Protein AF-A0A1Q8B2G8-F1 (afdb_monomer)

pLDDT: mean 75.41, std 22.32, range [25.78, 97.88]

Mean predicted aligned error: 13.2 Å

Secondary structure (DSSP, 8-state):
----PPP----------PPPPPSSEEE-HHHHHHHHHHHHT-EE-SS-HHHHHHHHHHHHHTTPPBPPTTTTTS-HHHHHHHSSSHHHHHHHHTTSS-TTSBSSS-HHHHHHHHHHHHHHHHHHHHTTSS-EEEEEEETT-SBGGGSEEEEBTTTEEEHHHHHHHHHHHHHHHTTEEEE--S-STTPBPEEEETTSS----HHHHHHHHHHHHHHHHHHHTT--S-EEEETTEEEEEHHHHHH-TT----EEEEEEEEEHHHHHHHHHHHSSSSEEEETTEEEEPPPP----EEE-SSHHHHHHHHHHHHHHHHHHHHHHHH-HHHHHHHHHHHHHHHHHHHHHHHHHHHHHHHHTTT---GGGSTTS------

Structure (mmCIF, N/CA/C/O backbone):
data_AF-A0A1Q8B2G8-F1
#
_entry.id   AF-A0A1Q8B2G8-F1
#
loop_
_atom_site.group_PDB
_atom_site.id
_atom_site.type_symbol
_atom_site.label_atom_id
_atom_site.label_alt_id
_atom_site.label_comp_id
_atom_site.label_asym_id
_atom_site.label_entity_id
_atom_site.label_seq_id
_atom_site.pdbx_PDB_ins_code
_atom_site.Cartn_x
_atom_site.Cartn_y
_atom_site.Cartn_z
_atom_site.occupancy
_atom_site.B_iso_or_equiv
_atom_site.auth_seq_id
_atom_site.auth_comp_id
_atom_site.auth_asym_id
_atom_site.auth_atom_id
_atom_site.pdbx_PDB_model_num
ATOM 1 N N . MET A 1 1 ? 53.900 38.306 41.080 1.00 34.75 1 MET A N 1
ATOM 2 C CA . MET A 1 1 ? 53.848 38.406 39.603 1.00 34.75 1 MET A CA 1
ATOM 3 C C . MET A 1 1 ? 54.412 37.106 39.057 1.00 34.75 1 MET A C 1
ATOM 5 O O . MET A 1 1 ? 55.494 36.752 39.480 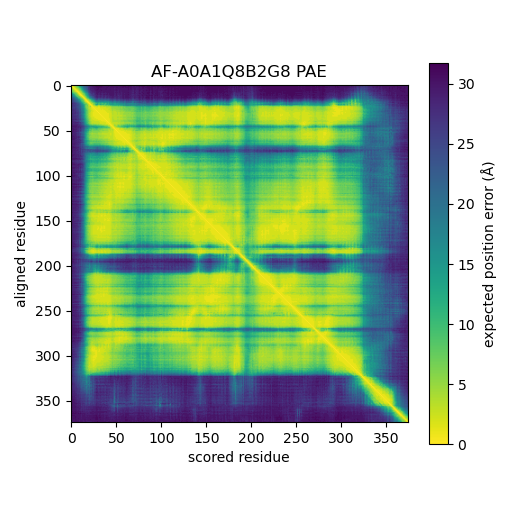1.00 34.75 1 MET A O 1
ATOM 9 N N . GLY A 1 2 ? 53.771 36.303 38.225 1.00 34.62 2 GLY A N 1
ATOM 10 C CA . GLY A 1 2 ? 52.416 36.276 37.700 1.00 34.62 2 GLY A CA 1
ATOM 11 C C . GLY A 1 2 ? 52.083 34.803 37.444 1.00 34.62 2 GLY A C 1
ATOM 12 O O . GLY A 1 2 ? 52.972 33.994 37.184 1.00 34.62 2 GLY A O 1
ATOM 13 N N . ALA A 1 3 ? 50.811 34.468 37.619 1.00 35.38 3 ALA A N 1
ATOM 14 C CA . ALA A 1 3 ? 50.263 33.140 37.426 1.00 35.38 3 ALA A CA 1
ATOM 15 C C . ALA A 1 3 ? 50.326 32.719 35.951 1.00 35.38 3 ALA A C 1
ATOM 17 O O . ALA A 1 3 ? 50.049 33.518 35.059 1.00 35.38 3 ALA A O 1
ATOM 18 N N . GLY A 1 4 ? 50.627 31.446 35.718 1.00 28.81 4 GLY A N 1
ATOM 19 C CA . GLY A 1 4 ? 50.493 30.787 34.426 1.00 28.81 4 GLY A CA 1
ATOM 20 C C . GLY A 1 4 ? 50.029 29.357 34.648 1.00 28.81 4 GLY A C 1
ATOM 21 O O . GLY A 1 4 ? 50.809 28.425 34.491 1.00 28.81 4 GLY A O 1
ATOM 22 N N . SER A 1 5 ? 48.780 29.188 35.092 1.00 32.59 5 SER A N 1
ATOM 23 C CA . SER A 1 5 ? 48.129 27.877 35.115 1.00 32.59 5 SER A CA 1
ATOM 24 C C . SER A 1 5 ? 48.131 27.300 33.697 1.00 32.59 5 SER A C 1
ATOM 26 O O . SER A 1 5 ? 47.648 27.979 32.786 1.00 32.59 5 SER A O 1
ATOM 28 N N . PRO A 1 6 ? 48.623 26.071 33.471 1.00 35.22 6 PRO A N 1
ATOM 29 C CA . PRO A 1 6 ? 48.395 25.413 32.200 1.00 35.22 6 PRO A CA 1
ATOM 30 C C . PRO A 1 6 ? 46.892 25.143 32.085 1.00 35.22 6 PRO A C 1
ATOM 32 O O . PRO A 1 6 ? 46.270 24.576 32.985 1.00 35.22 6 PRO A O 1
ATOM 35 N N . ALA A 1 7 ? 46.304 25.624 30.992 1.00 31.97 7 ALA A N 1
ATOM 36 C CA . ALA A 1 7 ? 44.914 25.375 30.648 1.00 31.97 7 ALA A CA 1
ATOM 37 C C . ALA A 1 7 ? 44.633 23.861 30.672 1.00 31.97 7 ALA A C 1
ATOM 39 O O . ALA A 1 7 ? 45.491 23.086 30.238 1.00 31.97 7 ALA A O 1
ATOM 40 N N . PRO A 1 8 ? 43.451 23.419 31.139 1.00 34.00 8 PRO A N 1
ATOM 41 C CA . PRO A 1 8 ? 43.091 22.014 31.083 1.00 34.00 8 PRO A CA 1
ATOM 42 C C . PRO A 1 8 ? 43.067 21.606 29.611 1.00 34.00 8 PRO A C 1
ATOM 44 O O . PRO A 1 8 ? 42.250 22.097 28.825 1.00 34.00 8 PRO A O 1
ATOM 47 N N . SER A 1 9 ? 43.997 20.736 29.221 1.00 29.30 9 SER A N 1
ATOM 48 C CA . SER A 1 9 ? 43.947 20.064 27.935 1.00 29.30 9 SER A CA 1
ATOM 49 C C . SER A 1 9 ? 42.624 19.312 27.892 1.00 29.30 9 SER A C 1
ATOM 51 O O . SER A 1 9 ? 42.407 18.336 28.608 1.00 29.30 9 SER A O 1
ATOM 53 N N . LYS A 1 10 ? 41.693 19.830 27.083 1.00 32.19 10 LYS A N 1
ATOM 54 C CA . LYS A 1 10 ? 40.476 19.125 26.701 1.00 32.19 10 LYS A CA 1
ATOM 55 C C . LYS A 1 10 ? 40.921 17.780 26.147 1.00 32.19 10 LYS A C 1
ATOM 57 O O . LYS A 1 10 ? 41.430 17.705 25.030 1.00 32.19 10 LYS A O 1
ATOM 62 N N . ILE A 1 11 ? 40.752 16.732 26.943 1.00 26.72 11 ILE A N 1
ATOM 63 C CA . ILE A 1 11 ? 40.702 15.373 26.435 1.00 26.72 11 ILE A CA 1
ATOM 64 C C . ILE A 1 11 ? 39.513 15.394 25.477 1.00 26.72 11 ILE A C 1
ATOM 66 O O . ILE A 1 11 ? 38.358 15.412 25.898 1.00 26.72 11 ILE A O 1
ATOM 70 N N . TYR A 1 12 ? 39.797 15.513 24.182 1.00 28.86 12 TYR A N 1
ATOM 71 C CA . TYR A 1 12 ? 38.825 15.213 23.149 1.00 28.86 12 TYR A CA 1
ATOM 72 C C . TYR A 1 12 ? 38.547 13.721 23.294 1.00 28.86 12 TYR A C 1
ATOM 74 O O . TYR A 1 12 ? 39.295 12.895 22.771 1.00 28.86 12 TYR A O 1
ATOM 82 N N . SER A 1 13 ? 37.520 13.381 24.081 1.00 33.78 13 SER A N 1
ATOM 83 C CA . SER A 1 13 ? 36.940 12.044 24.071 1.00 33.78 13 SER A CA 1
ATOM 84 C C . SER A 1 13 ? 36.731 11.672 22.616 1.00 33.78 13 SER A C 1
ATOM 86 O O . SER A 1 13 ? 36.103 12.425 21.864 1.00 33.78 13 SER A O 1
ATOM 88 N N . ALA A 1 14 ? 37.336 10.553 22.228 1.00 33.31 14 ALA A N 1
ATOM 89 C CA . ALA A 1 14 ? 37.212 9.977 20.909 1.00 33.31 14 ALA A CA 1
ATOM 90 C C . ALA A 1 14 ? 35.749 10.058 20.467 1.00 33.31 14 ALA A C 1
ATOM 92 O O . ALA A 1 14 ? 34.856 9.607 21.181 1.00 33.31 14 ALA A O 1
ATOM 93 N N . SER A 1 15 ? 35.549 10.699 19.316 1.00 40.78 15 SER A N 1
ATOM 94 C CA . SER A 1 15 ? 34.336 10.723 18.509 1.00 40.78 15 SER A CA 1
ATOM 95 C C . SER A 1 15 ? 33.590 9.389 18.612 1.00 40.78 15 SER A C 1
ATOM 97 O O . SER A 1 15 ? 33.856 8.470 17.835 1.00 40.78 15 SER A O 1
ATOM 99 N N . ALA A 1 16 ? 32.650 9.284 19.553 1.00 44.09 16 ALA A N 1
ATOM 100 C CA . ALA A 1 16 ? 31.636 8.253 19.495 1.00 44.09 16 ALA A CA 1
ATOM 101 C C . ALA A 1 16 ? 30.899 8.507 18.182 1.00 44.09 16 ALA A C 1
ATOM 103 O O . ALA A 1 16 ? 30.361 9.599 17.973 1.00 44.09 16 ALA A O 1
ATOM 104 N N . LEU A 1 17 ? 30.971 7.544 17.261 1.00 40.69 17 LEU A N 1
ATOM 105 C CA . LEU A 1 17 ? 30.103 7.539 16.092 1.00 40.69 17 LEU A CA 1
ATOM 106 C C . LEU A 1 17 ? 28.682 7.857 16.579 1.00 40.69 17 LEU A C 1
ATOM 108 O O . LEU A 1 17 ? 28.289 7.336 17.631 1.00 40.69 17 LEU A O 1
ATOM 112 N N . PRO A 1 18 ? 27.940 8.738 15.885 1.00 45.50 18 PRO A N 1
ATOM 113 C CA . PRO A 1 18 ? 26.578 9.030 16.289 1.00 45.50 18 PRO A CA 1
ATOM 114 C C . PRO A 1 18 ? 25.819 7.702 16.383 1.00 45.50 18 PRO A C 1
ATOM 116 O O . PRO A 1 18 ? 26.059 6.807 15.563 1.00 45.50 18 PRO A O 1
ATOM 119 N N . PRO A 1 19 ? 24.965 7.536 17.400 1.00 53.75 19 PRO A N 1
ATOM 120 C CA . PRO A 1 19 ? 24.266 6.283 17.593 1.00 53.75 19 PRO A CA 1
ATOM 121 C C . PRO A 1 19 ? 23.487 5.921 16.326 1.00 53.75 19 PRO A C 1
ATOM 123 O O . PRO A 1 19 ? 22.793 6.755 15.744 1.00 53.75 19 PRO A O 1
ATOM 126 N N . VAL A 1 20 ? 23.644 4.678 15.875 1.00 55.34 20 VAL A N 1
ATOM 127 C CA . VAL A 1 20 ? 22.944 4.171 14.695 1.00 55.34 20 VAL A CA 1
ATOM 128 C C . VAL A 1 20 ? 21.499 3.905 15.094 1.00 55.34 20 VAL A C 1
ATOM 130 O O . VAL A 1 20 ? 21.234 3.152 16.030 1.00 55.34 20 VAL A O 1
ATOM 133 N N . ILE A 1 21 ? 20.564 4.537 14.391 1.00 63.31 21 ILE A N 1
ATOM 134 C CA . ILE A 1 21 ? 19.147 4.206 14.508 1.00 63.31 21 ILE A CA 1
ATOM 135 C C . ILE A 1 21 ? 18.959 2.837 13.845 1.00 63.31 21 ILE A C 1
ATOM 137 O O . ILE A 1 21 ? 19.265 2.691 12.662 1.00 63.31 21 ILE A O 1
ATOM 141 N N . ASP A 1 22 ? 18.476 1.843 14.594 1.00 68.25 22 ASP A N 1
ATOM 142 C CA . ASP A 1 22 ? 18.094 0.540 14.032 1.00 68.25 22 ASP A CA 1
ATOM 143 C C . ASP A 1 22 ? 17.121 0.753 12.856 1.00 68.25 22 ASP A C 1
ATOM 145 O O . ASP A 1 22 ? 16.207 1.575 12.937 1.00 68.25 22 ASP A O 1
ATOM 149 N N . GLY A 1 23 ? 17.311 0.047 11.744 1.00 74.94 23 GLY A N 1
ATOM 150 C CA . GLY A 1 23 ? 16.379 0.111 10.618 1.00 74.94 23 GLY A CA 1
ATOM 151 C C . GLY A 1 23 ? 14.994 -0.446 10.962 1.00 74.94 23 GLY A C 1
ATOM 152 O O . GLY A 1 23 ? 14.020 -0.076 10.315 1.00 74.94 23 GLY A O 1
ATOM 153 N N . SER A 1 24 ? 14.903 -1.293 11.989 1.00 86.69 24 SER A N 1
ATOM 154 C CA . SER A 1 24 ? 13.674 -1.946 12.430 1.00 86.69 24 SER A CA 1
ATOM 155 C C . SER A 1 24 ? 12.917 -1.113 13.460 1.00 86.69 24 SER A C 1
ATOM 157 O O . SER A 1 24 ? 13.508 -0.479 14.340 1.00 86.69 24 SER A O 1
ATOM 159 N N . TYR A 1 25 ? 11.587 -1.149 13.389 1.00 86.50 25 TYR A N 1
ATOM 160 C CA . TYR A 1 25 ? 10.738 -0.420 14.326 1.00 86.50 25 TYR A CA 1
ATOM 161 C C . TYR A 1 25 ? 10.097 -1.333 15.379 1.00 86.50 25 TYR A C 1
ATOM 163 O O . TYR A 1 25 ? 9.500 -2.353 15.022 1.00 86.50 25 TYR A O 1
ATOM 171 N N . PRO A 1 26 ? 10.188 -0.984 16.674 1.00 90.19 26 PRO A N 1
ATOM 172 C CA . PRO A 1 26 ? 9.572 -1.759 17.741 1.00 90.19 26 PRO A CA 1
ATOM 173 C C . PRO A 1 26 ? 8.049 -1.621 17.712 1.00 90.19 26 PRO A C 1
ATOM 175 O O . PRO A 1 26 ? 7.513 -0.511 17.713 1.00 90.19 26 PRO A O 1
ATOM 178 N N . VAL A 1 27 ? 7.343 -2.749 17.717 1.00 91.38 27 VAL A N 1
ATOM 179 C CA . VAL A 1 27 ? 5.875 -2.803 17.690 1.00 91.38 27 VAL A CA 1
ATOM 180 C C . VAL A 1 27 ? 5.338 -3.806 18.702 1.00 91.38 27 VAL A C 1
ATOM 182 O O . VAL A 1 27 ? 5.974 -4.818 18.999 1.00 91.38 27 VAL A O 1
ATOM 185 N N . ASP A 1 28 ? 4.147 -3.529 19.229 1.00 91.88 28 ASP A N 1
ATOM 186 C CA . ASP A 1 28 ? 3.421 -4.475 20.074 1.00 91.88 28 ASP A CA 1
ATOM 187 C C . ASP A 1 28 ? 2.908 -5.682 19.255 1.00 91.88 28 ASP A C 1
ATOM 189 O O . ASP A 1 28 ? 2.809 -5.588 18.024 1.00 91.88 28 ASP A O 1
ATOM 193 N N . PRO A 1 29 ? 2.562 -6.810 19.907 1.00 94.56 29 PRO A N 1
ATOM 194 C CA . PRO A 1 29 ? 2.123 -8.020 19.210 1.00 94.56 29 PRO A CA 1
ATOM 195 C C . PRO A 1 29 ? 0.923 -7.825 18.275 1.00 94.56 29 PRO A C 1
ATOM 197 O O . PRO A 1 29 ? 0.888 -8.423 17.200 1.00 94.56 29 PRO A O 1
ATOM 200 N N . GLU A 1 30 ? -0.041 -6.980 18.648 1.00 93.56 30 GLU A N 1
ATOM 201 C CA . GLU A 1 30 ? -1.249 -6.769 17.847 1.00 93.56 30 GLU A CA 1
ATOM 202 C C . GLU A 1 30 ? -0.936 -5.939 16.596 1.00 93.56 30 GLU A C 1
ATOM 204 O O . GLU A 1 30 ? -1.373 -6.276 15.494 1.00 93.56 30 GLU A O 1
ATOM 209 N N . THR A 1 31 ? -0.094 -4.910 16.735 1.00 93.00 31 THR A N 1
ATOM 210 C CA . THR A 1 31 ? 0.424 -4.149 15.589 1.00 93.00 31 THR A CA 1
ATOM 211 C C . THR A 1 31 ? 1.264 -5.021 14.658 1.00 93.00 31 THR A C 1
ATOM 213 O O . THR A 1 31 ? 1.080 -4.945 13.444 1.00 93.00 31 THR A O 1
ATOM 216 N N . ALA A 1 32 ? 2.142 -5.880 15.188 1.00 95.19 32 ALA A N 1
ATOM 217 C CA . ALA A 1 32 ? 2.921 -6.814 14.372 1.00 95.19 32 ALA A CA 1
ATOM 218 C C . ALA A 1 32 ? 2.013 -7.747 13.552 1.00 95.19 32 ALA A C 1
ATOM 220 O O . ALA A 1 32 ? 2.174 -7.863 12.337 1.00 95.19 32 ALA A O 1
ATOM 221 N N . ALA A 1 33 ? 1.006 -8.341 14.196 1.00 95.38 33 ALA A N 1
ATOM 222 C CA . ALA A 1 33 ? 0.054 -9.225 13.534 1.00 95.38 33 ALA A CA 1
ATOM 223 C C . ALA A 1 33 ? -0.760 -8.502 12.444 1.00 95.38 33 ALA A C 1
ATOM 225 O O . ALA A 1 33 ? -0.996 -9.067 11.375 1.00 95.38 33 ALA A O 1
ATOM 226 N N . ALA A 1 34 ? -1.144 -7.242 12.671 1.00 95.31 34 ALA A N 1
ATOM 227 C CA . ALA A 1 34 ? -1.815 -6.428 11.660 1.00 95.31 34 ALA A CA 1
ATOM 228 C C . ALA A 1 34 ? -0.904 -6.092 10.466 1.00 95.31 34 ALA A C 1
ATOM 230 O O . ALA A 1 34 ? -1.359 -6.133 9.321 1.00 95.31 34 ALA A O 1
ATOM 231 N N . VAL A 1 35 ? 0.384 -5.808 10.705 1.00 95.25 35 VAL A N 1
ATOM 232 C CA . VAL A 1 35 ? 1.375 -5.600 9.633 1.00 95.25 35 VAL A CA 1
ATOM 233 C C . VAL A 1 35 ? 1.530 -6.860 8.786 1.00 95.25 35 VAL A C 1
ATOM 235 O O . VAL A 1 35 ? 1.540 -6.783 7.557 1.00 95.25 35 VAL A O 1
ATOM 238 N N . GLU A 1 36 ? 1.613 -8.025 9.421 1.00 94.19 36 GLU A N 1
ATOM 239 C CA . GLU A 1 36 ? 1.737 -9.313 8.735 1.00 94.19 36 GLU A CA 1
ATOM 240 C C . GLU A 1 36 ? 0.501 -9.642 7.900 1.00 94.19 36 GLU A C 1
ATOM 242 O O . GLU A 1 36 ? 0.632 -10.048 6.744 1.00 94.19 36 GLU A O 1
ATOM 247 N N . ALA A 1 37 ? -0.694 -9.422 8.455 1.00 94.31 37 ALA A N 1
ATOM 248 C CA . ALA A 1 37 ? -1.948 -9.618 7.738 1.00 94.31 37 ALA A CA 1
ATOM 249 C C . ALA A 1 37 ? -2.048 -8.685 6.519 1.00 94.31 37 ALA A C 1
ATOM 251 O O . ALA A 1 37 ? -2.309 -9.145 5.407 1.00 94.31 37 ALA A O 1
ATOM 252 N N . ALA A 1 38 ? -1.770 -7.389 6.692 1.00 94.31 38 ALA A N 1
ATOM 253 C CA . ALA A 1 38 ? -1.781 -6.425 5.592 1.00 94.31 38 ALA A CA 1
ATOM 254 C C . ALA A 1 38 ? -0.728 -6.755 4.519 1.00 94.31 38 ALA A C 1
ATOM 256 O O . ALA A 1 38 ? -1.012 -6.663 3.327 1.00 94.31 38 ALA A O 1
ATOM 257 N N . SER A 1 39 ? 0.461 -7.208 4.924 1.00 93.12 39 SER A N 1
ATOM 258 C CA . SER A 1 39 ? 1.524 -7.608 3.995 1.00 93.12 39 SER A CA 1
ATOM 259 C C . SER A 1 39 ? 1.143 -8.848 3.182 1.00 93.12 39 SER A C 1
ATOM 261 O O . SER A 1 39 ? 1.365 -8.894 1.975 1.00 93.12 39 SER A O 1
ATOM 263 N N . ARG A 1 40 ? 0.515 -9.850 3.814 1.00 91.31 40 ARG A N 1
ATOM 264 C CA . ARG A 1 40 ? 0.064 -11.081 3.141 1.00 91.31 40 ARG A CA 1
ATOM 265 C C . ARG A 1 40 ? -0.995 -10.811 2.074 1.00 91.31 40 ARG A C 1
ATOM 267 O O . ARG A 1 40 ? -1.029 -11.489 1.049 1.00 91.31 40 ARG A O 1
ATOM 274 N N . HIS A 1 41 ? -1.858 -9.830 2.319 1.00 90.81 41 HIS A N 1
ATOM 275 C CA . HIS A 1 41 ? -2.975 -9.488 1.442 1.00 90.81 41 HIS A CA 1
ATOM 276 C C . HIS A 1 41 ? -2.725 -8.219 0.624 1.00 90.81 41 HIS A C 1
ATOM 278 O O . HIS A 1 41 ? -3.681 -7.615 0.146 1.00 90.81 41 HIS A O 1
ATOM 284 N N . GLN A 1 42 ? -1.465 -7.807 0.457 1.00 92.44 42 GLN A N 1
ATOM 285 C CA . GLN A 1 42 ? -1.133 -6.552 -0.205 1.00 92.44 42 GLN A CA 1
ATOM 286 C C . GLN A 1 42 ? -1.730 -6.475 -1.616 1.00 92.44 42 GLN A C 1
ATOM 288 O O . GLN A 1 42 ? -1.648 -7.420 -2.411 1.00 92.44 42 GLN A O 1
ATOM 293 N N . VAL A 1 43 ? -2.335 -5.326 -1.912 1.00 92.75 43 VAL A N 1
ATOM 294 C CA . VAL A 1 43 ? -2.984 -5.045 -3.191 1.00 92.75 43 VAL A CA 1
ATOM 295 C C . VAL A 1 43 ? -2.097 -4.114 -4.000 1.00 92.75 43 VAL A C 1
ATOM 297 O O . VAL A 1 43 ? -1.728 -3.039 -3.530 1.00 92.75 43 VAL A O 1
ATOM 300 N N . GLY A 1 44 ? -1.752 -4.536 -5.213 1.00 87.62 44 GLY A N 1
ATOM 301 C CA . GLY A 1 44 ? -1.103 -3.682 -6.199 1.00 87.62 44 GLY A CA 1
ATOM 302 C C . GLY A 1 44 ? -2.144 -2.939 -7.034 1.00 87.62 44 GLY A C 1
ATOM 303 O O . GLY A 1 44 ? -3.245 -3.444 -7.261 1.00 87.62 44 GLY A O 1
ATOM 304 N N . SER A 1 45 ? -1.792 -1.749 -7.510 1.00 82.00 45 SER A N 1
ATOM 305 C CA . SER A 1 45 ? -2.526 -1.032 -8.558 1.00 82.00 45 SER A CA 1
ATOM 306 C C . SER A 1 45 ? -1.817 -1.192 -9.903 1.00 82.00 45 SER A C 1
ATOM 308 O O . SER A 1 45 ? -0.631 -1.524 -9.943 1.00 82.00 45 SER A O 1
ATOM 310 N N . PHE A 1 46 ? -2.532 -0.953 -11.002 1.00 71.38 46 PHE A N 1
ATOM 311 C CA . PHE A 1 46 ? -1.939 -0.804 -12.330 1.00 71.38 46 PHE A CA 1
ATOM 312 C C . PHE A 1 46 ? -2.489 0.441 -13.045 1.00 71.38 46 PHE A C 1
ATOM 314 O O . PHE A 1 46 ? -3.660 0.763 -12.838 1.00 71.38 46 PHE A O 1
ATOM 321 N N . PRO A 1 47 ? -1.700 1.075 -13.934 1.00 67.88 47 PRO A N 1
ATOM 322 C CA . PRO A 1 47 ? -0.267 0.839 -14.139 1.00 67.88 47 PRO A CA 1
ATOM 323 C C . PRO A 1 47 ? 0.544 1.208 -12.885 1.00 67.88 47 PRO A C 1
ATOM 325 O O . PRO A 1 47 ? 0.149 2.075 -12.109 1.00 67.88 47 PRO A O 1
ATOM 328 N N . ASN A 1 48 ? 1.656 0.511 -12.657 1.00 73.12 48 ASN A N 1
ATOM 329 C CA . ASN A 1 48 ? 2.576 0.777 -11.549 1.00 73.12 48 ASN A CA 1
ATOM 330 C C . ASN A 1 48 ? 4.020 0.859 -12.055 1.00 73.12 48 ASN A C 1
ATOM 332 O O . ASN A 1 48 ? 4.303 0.547 -13.211 1.00 73.12 48 ASN A O 1
ATOM 336 N N . GLU A 1 49 ? 4.929 1.279 -11.179 1.00 77.75 49 GLU A N 1
ATOM 337 C CA . GLU A 1 49 ? 6.352 1.437 -11.503 1.00 77.75 49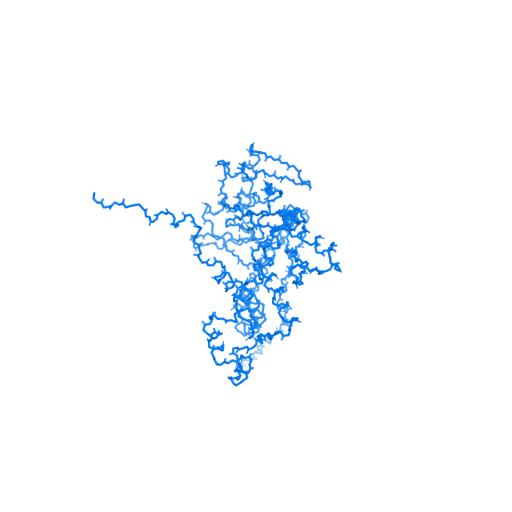 GLU A CA 1
ATOM 338 C C . GLU A 1 49 ? 6.980 0.142 -12.034 1.00 77.75 49 GLU A C 1
ATOM 340 O O . GLU A 1 49 ? 7.757 0.189 -12.981 1.00 77.75 49 GLU A O 1
ATOM 345 N N . GLU A 1 50 ? 6.571 -1.013 -11.500 1.00 82.62 50 GLU A N 1
ATOM 346 C CA . GLU A 1 50 ? 7.037 -2.329 -11.958 1.00 82.62 50 GLU A CA 1
ATOM 347 C C . GLU A 1 50 ? 6.659 -2.586 -13.422 1.00 82.62 50 GLU A C 1
ATOM 349 O O . GLU A 1 50 ? 7.461 -3.096 -14.195 1.00 82.62 50 GLU A O 1
ATOM 354 N N . THR A 1 51 ? 5.458 -2.177 -13.843 1.00 82.50 51 THR A N 1
ATOM 355 C CA . THR A 1 51 ? 5.007 -2.331 -15.239 1.00 82.50 51 THR A CA 1
ATOM 356 C C . THR A 1 51 ? 5.875 -1.524 -16.188 1.00 82.50 51 THR A C 1
ATOM 358 O O . THR A 1 51 ? 6.282 -2.021 -17.237 1.00 82.50 51 THR A O 1
ATOM 361 N N . VAL A 1 52 ? 6.158 -0.276 -15.808 1.00 86.81 52 VAL A N 1
ATOM 362 C CA . VAL A 1 52 ? 7.008 0.618 -16.594 1.00 86.81 52 VAL A CA 1
ATOM 363 C C . VAL A 1 52 ? 8.417 0.041 -16.691 1.00 86.81 52 VAL A C 1
ATOM 365 O O . VAL A 1 52 ? 8.983 0.011 -17.778 1.00 86.81 52 VAL A O 1
ATOM 368 N N . ASP A 1 53 ? 8.955 -0.485 -15.592 1.00 89.69 53 ASP A N 1
ATOM 369 C CA . ASP A 1 53 ? 10.260 -1.144 -15.563 1.00 89.69 53 ASP A CA 1
ATOM 370 C C . ASP A 1 53 ? 10.302 -2.425 -16.425 1.00 89.69 53 ASP A C 1
ATOM 372 O O . ASP A 1 53 ? 11.265 -2.634 -17.167 1.00 89.69 53 ASP A O 1
ATOM 376 N N . TRP A 1 54 ? 9.254 -3.255 -16.429 1.00 91.50 54 TRP A N 1
ATOM 377 C CA . TRP A 1 54 ? 9.182 -4.432 -17.307 1.00 91.50 54 TRP A CA 1
ATOM 378 C C . TRP A 1 54 ? 9.155 -4.048 -18.787 1.00 91.50 54 TRP A C 1
ATOM 380 O O . TRP A 1 54 ? 9.888 -4.629 -19.590 1.00 91.50 54 TRP A O 1
ATOM 390 N N . VAL A 1 55 ? 8.349 -3.046 -19.148 1.00 91.56 55 VAL A N 1
ATOM 391 C CA . VAL A 1 55 ? 8.276 -2.516 -20.517 1.00 91.56 55 VAL A CA 1
ATOM 392 C C . VAL A 1 55 ? 9.608 -1.887 -20.926 1.00 91.56 55 VAL A C 1
ATOM 394 O O . VAL A 1 55 ? 10.108 -2.150 -22.020 1.00 91.56 55 VAL A O 1
ATOM 397 N N . PHE A 1 56 ? 10.228 -1.116 -20.035 1.00 91.81 56 PHE A N 1
ATOM 398 C CA . PHE A 1 56 ? 11.552 -0.546 -20.243 1.00 91.81 56 PHE A CA 1
ATOM 399 C C . PHE A 1 56 ? 12.586 -1.642 -20.538 1.00 91.81 56 PHE A C 1
ATOM 401 O O . PHE A 1 56 ? 13.248 -1.613 -21.577 1.00 91.81 56 PHE A O 1
ATOM 408 N N . ARG A 1 57 ? 12.676 -2.671 -19.683 1.00 92.75 57 ARG A N 1
ATOM 409 C CA . ARG A 1 57 ? 13.587 -3.811 -19.882 1.00 92.75 57 ARG A CA 1
ATOM 410 C C . ARG A 1 57 ? 13.283 -4.587 -21.159 1.00 92.75 57 ARG A C 1
ATOM 412 O O . ARG A 1 57 ? 14.214 -5.083 -21.792 1.00 92.75 57 ARG A O 1
ATOM 419 N N . HIS A 1 58 ? 12.015 -4.687 -21.555 1.00 94.00 58 HIS A N 1
ATOM 420 C CA . HIS A 1 58 ? 11.624 -5.301 -22.820 1.00 94.00 58 HIS A CA 1
ATOM 421 C C . HIS A 1 58 ? 12.224 -4.545 -24.012 1.00 94.00 58 HIS A C 1
ATOM 423 O O . HIS A 1 58 ? 12.906 -5.162 -24.831 1.00 94.00 58 HIS A O 1
ATOM 429 N N . PHE A 1 59 ? 12.081 -3.220 -24.071 1.00 93.12 59 PHE A N 1
ATOM 430 C CA . PHE A 1 59 ? 12.711 -2.415 -25.121 1.00 93.12 59 PHE A CA 1
ATOM 431 C C . PHE A 1 59 ? 14.241 -2.517 -25.097 1.00 93.12 59 PHE A C 1
ATOM 433 O O . PHE A 1 59 ? 14.858 -2.731 -26.141 1.00 93.12 59 PHE A O 1
ATOM 440 N N . VAL A 1 60 ? 14.871 -2.459 -23.920 1.00 93.50 60 VAL A N 1
ATOM 441 C CA . VAL A 1 60 ? 16.330 -2.644 -23.802 1.00 93.50 60 VAL A CA 1
ATOM 442 C C . VAL A 1 60 ? 16.759 -4.016 -24.328 1.00 93.50 60 VAL A C 1
ATOM 444 O O . VAL A 1 60 ? 17.746 -4.120 -25.053 1.00 93.50 60 VAL A O 1
ATOM 447 N N . SER A 1 61 ? 15.988 -5.074 -24.053 1.00 92.62 61 SER A N 1
ATOM 448 C CA . SER A 1 61 ? 16.270 -6.419 -24.576 1.00 92.62 61 SER A CA 1
ATOM 449 C C . SER A 1 61 ? 16.156 -6.525 -26.103 1.00 92.62 61 SER A C 1
ATOM 451 O O . SER A 1 61 ? 16.750 -7.421 -26.699 1.00 92.62 61 SER A O 1
ATOM 453 N N . GLN A 1 62 ? 15.451 -5.586 -26.743 1.00 94.81 62 GLN A N 1
ATOM 454 C CA . GLN A 1 62 ? 15.356 -5.438 -28.199 1.00 94.81 62 GLN A CA 1
ATOM 455 C C . GLN A 1 62 ? 16.452 -4.531 -28.786 1.00 94.81 62 GLN A C 1
ATOM 457 O O . GLN A 1 62 ? 16.410 -4.202 -29.972 1.00 94.81 62 GLN A O 1
ATOM 462 N N . GLY A 1 63 ? 17.433 -4.120 -27.977 1.00 93.50 63 GLY A N 1
ATOM 463 C CA . GLY A 1 63 ? 18.555 -3.284 -28.403 1.00 93.50 63 GLY A CA 1
ATOM 464 C C . GLY A 1 63 ? 18.276 -1.781 -28.371 1.00 93.50 63 GLY A C 1
ATOM 465 O O . GLY A 1 63 ? 19.020 -1.026 -28.993 1.00 93.50 63 GLY A O 1
ATOM 466 N N . LYS A 1 64 ? 17.217 -1.340 -27.677 1.00 93.81 64 LYS A N 1
ATOM 467 C CA . LYS A 1 64 ? 16.940 0.088 -27.450 1.00 93.81 64 LYS A CA 1
ATOM 468 C C . LYS A 1 64 ? 17.908 0.689 -26.440 1.00 93.81 64 LYS A C 1
ATOM 470 O O . LYS A 1 64 ? 18.424 -0.020 -25.576 1.00 93.81 64 LYS A O 1
ATOM 475 N N . THR A 1 65 ? 18.158 1.989 -26.563 1.00 90.00 65 THR A N 1
ATOM 476 C CA . THR A 1 65 ? 19.241 2.676 -25.848 1.00 90.00 65 THR A CA 1
ATOM 477 C C . THR A 1 65 ? 18.709 3.369 -24.591 1.00 90.00 65 THR A C 1
ATOM 479 O O . THR A 1 65 ? 17.912 4.300 -24.716 1.00 90.00 65 THR A O 1
ATOM 482 N N . PRO A 1 66 ? 19.148 2.968 -23.383 1.00 89.25 66 PRO A N 1
ATOM 483 C CA . PRO A 1 66 ? 18.852 3.695 -22.153 1.00 89.25 66 PRO A CA 1
ATOM 484 C C . PRO A 1 66 ? 19.431 5.109 -22.153 1.00 89.25 66 PRO A C 1
ATOM 486 O O . PRO A 1 66 ? 20.558 5.327 -22.603 1.00 89.25 66 PRO A O 1
ATOM 489 N N . LEU A 1 67 ? 18.693 6.045 -21.559 1.00 84.44 67 LEU A N 1
ATOM 490 C CA . LEU A 1 67 ? 19.227 7.326 -21.132 1.00 84.44 67 LEU A CA 1
ATOM 491 C C . LEU A 1 67 ? 20.247 7.069 -20.014 1.00 84.44 67 LEU A C 1
ATOM 493 O O . LEU A 1 67 ? 19.955 6.326 -19.076 1.00 84.44 67 LEU A O 1
ATOM 497 N N . PRO A 1 68 ? 21.440 7.660 -20.097 1.00 78.00 68 PRO A N 1
ATOM 498 C CA . PRO A 1 68 ? 22.458 7.496 -19.072 1.00 78.00 68 PRO A CA 1
ATOM 499 C C . PRO A 1 68 ? 22.176 8.356 -17.840 1.00 78.00 68 PRO A C 1
ATOM 501 O O . PRO A 1 68 ? 21.551 9.415 -17.914 1.00 78.00 68 PRO A O 1
ATOM 504 N N . ASP A 1 69 ? 22.707 7.904 -16.707 1.00 70.25 69 ASP A N 1
ATOM 505 C CA . ASP A 1 69 ? 22.386 8.431 -15.376 1.00 70.25 69 ASP A CA 1
ATOM 506 C C . ASP A 1 69 ? 22.803 9.901 -15.144 1.00 70.25 69 ASP A C 1
ATOM 508 O O . ASP A 1 69 ? 22.221 10.575 -14.291 1.00 70.25 69 ASP A O 1
ATOM 512 N N . ASP A 1 70 ? 23.770 10.416 -15.918 1.00 67.81 70 ASP A N 1
ATOM 513 C CA . ASP A 1 70 ? 24.377 11.754 -15.764 1.00 67.81 70 ASP A CA 1
ATOM 514 C C . ASP A 1 70 ? 23.993 12.737 -16.890 1.00 67.81 70 ASP A C 1
ATOM 516 O O . ASP A 1 70 ? 24.771 13.612 -17.284 1.00 67.81 70 ASP A O 1
ATOM 520 N N . ILE A 1 71 ? 22.779 12.607 -17.429 1.00 69.12 71 ILE A N 1
ATOM 521 C CA . ILE A 1 71 ? 22.326 13.374 -18.599 1.00 69.12 71 ILE A CA 1
ATOM 522 C C . ILE A 1 71 ? 22.371 14.906 -18.426 1.00 69.12 71 ILE A C 1
ATOM 524 O O . ILE A 1 71 ? 22.561 15.628 -19.404 1.00 69.12 71 ILE A O 1
ATOM 528 N N . ASP A 1 72 ? 22.273 15.398 -17.188 1.00 64.19 72 ASP A N 1
ATOM 529 C CA . ASP A 1 72 ? 22.249 16.831 -16.858 1.00 64.19 72 ASP A CA 1
ATOM 530 C C . ASP A 1 72 ? 23.650 17.468 -16.726 1.00 64.19 72 ASP A C 1
ATOM 532 O O . ASP A 1 72 ? 23.765 18.689 -16.616 1.00 64.19 72 ASP A O 1
ATOM 536 N N . GLY A 1 73 ? 24.723 16.666 -16.730 1.00 58.41 73 GLY A N 1
ATOM 537 C CA . GLY A 1 73 ? 26.103 17.130 -16.509 1.00 58.41 73 GLY A CA 1
ATOM 538 C C . GLY A 1 73 ? 27.072 16.890 -17.672 1.00 58.41 73 GLY A C 1
ATOM 539 O O . GLY A 1 73 ? 28.262 17.182 -17.539 1.00 58.41 73 GLY A O 1
ATOM 540 N N . GLY A 1 74 ? 26.594 16.324 -18.784 1.00 63.31 74 GLY A N 1
ATOM 541 C CA . GLY A 1 74 ? 27.428 15.860 -19.896 1.00 63.31 74 GLY A CA 1
ATOM 542 C C . GLY A 1 74 ? 27.777 16.919 -20.951 1.00 63.31 74 GLY A C 1
ATOM 543 O O . GLY A 1 74 ? 27.109 17.939 -21.097 1.00 63.31 74 GLY A O 1
ATOM 544 N N . ASP A 1 75 ? 28.823 16.640 -21.735 1.00 78.19 75 ASP A N 1
ATOM 545 C CA . ASP A 1 75 ? 29.180 17.389 -22.950 1.00 78.19 75 ASP A CA 1
ATOM 546 C C . ASP A 1 75 ? 28.012 17.370 -23.963 1.00 78.19 75 ASP A C 1
ATOM 548 O O . ASP A 1 75 ? 27.510 16.305 -24.330 1.00 78.19 75 ASP A O 1
ATOM 552 N N . GLU A 1 76 ? 27.606 18.547 -24.455 1.00 81.81 76 GLU A N 1
ATOM 553 C CA . GLU A 1 76 ? 26.546 18.749 -25.458 1.00 81.81 76 GLU A CA 1
ATOM 554 C C . GLU A 1 76 ? 26.705 17.841 -26.685 1.00 81.81 76 GLU A C 1
ATOM 556 O O . GLU A 1 76 ? 25.721 17.347 -27.243 1.00 81.81 76 GLU A O 1
ATOM 561 N N . LYS A 1 77 ? 27.947 17.611 -27.124 1.00 81.88 77 LYS A N 1
ATOM 562 C CA . LYS A 1 77 ? 28.241 16.757 -28.278 1.00 81.88 77 LYS A CA 1
ATOM 563 C C . LYS A 1 77 ? 27.955 15.287 -27.976 1.00 81.88 77 LYS A C 1
ATOM 565 O O . LYS A 1 77 ? 27.500 14.564 -28.861 1.00 81.88 77 LYS A O 1
ATOM 570 N N . VAL A 1 78 ? 28.203 14.861 -26.740 1.00 81.56 78 VAL A N 1
ATOM 571 C CA . VAL A 1 78 ? 27.921 13.500 -26.272 1.00 81.56 78 VAL A CA 1
ATOM 572 C C . VAL A 1 78 ? 26.414 13.306 -26.144 1.00 81.56 78 VAL A C 1
ATOM 574 O O . VAL A 1 78 ? 25.882 12.354 -26.710 1.00 81.56 78 VAL A O 1
ATOM 577 N N . LEU A 1 79 ? 25.716 14.261 -25.525 1.00 81.19 79 LEU A N 1
ATOM 578 C CA . LEU A 1 79 ? 24.260 14.240 -25.382 1.00 81.19 79 LEU A CA 1
ATOM 579 C C . LEU A 1 79 ? 23.547 14.152 -26.740 1.00 81.19 79 LEU A C 1
ATOM 581 O O . LEU A 1 79 ? 22.647 13.337 -26.922 1.00 81.19 79 LEU A O 1
ATOM 585 N N . ARG A 1 80 ? 23.992 14.935 -27.731 1.00 84.56 80 ARG A N 1
ATOM 586 C CA . ARG A 1 80 ? 23.464 14.871 -29.106 1.00 84.56 80 ARG A CA 1
ATOM 587 C C . ARG A 1 80 ? 23.671 13.521 -29.779 1.00 84.56 80 ARG A C 1
ATOM 589 O O . ARG A 1 80 ? 22.896 13.192 -30.666 1.00 84.56 80 ARG A O 1
ATOM 596 N N . SER A 1 81 ? 24.695 12.761 -29.394 1.00 86.88 81 SER A N 1
ATOM 597 C CA . SER A 1 81 ? 24.988 11.472 -30.030 1.00 86.88 81 SER A CA 1
ATOM 598 C C . SER A 1 81 ? 24.050 10.347 -29.585 1.00 86.88 81 SER A C 1
ATOM 600 O O . SER A 1 81 ? 23.963 9.332 -30.269 1.00 86.88 81 SER A O 1
ATOM 602 N N . TRP A 1 82 ? 23.330 10.526 -28.472 1.00 84.50 82 TRP A N 1
ATOM 603 C CA . TRP A 1 82 ? 22.362 9.546 -27.974 1.00 84.50 82 TRP A CA 1
ATOM 604 C C . TRP A 1 82 ? 20.999 9.631 -28.655 1.00 84.50 82 TRP A C 1
ATOM 606 O O . TRP A 1 82 ? 20.287 8.632 -28.709 1.00 84.50 82 TRP A O 1
ATOM 616 N N . PHE A 1 83 ? 20.641 10.796 -29.192 1.00 87.94 83 PHE A N 1
ATOM 617 C CA . PHE A 1 83 ? 19.368 11.005 -29.873 1.00 87.94 83 PHE A CA 1
ATOM 618 C C . PHE A 1 83 ? 19.533 10.891 -31.385 1.00 87.94 83 PHE A C 1
ATOM 620 O O . PHE A 1 83 ? 20.568 11.240 -31.950 1.00 87.94 83 PHE A O 1
ATOM 627 N N . ARG A 1 84 ? 18.474 10.427 -32.054 1.00 88.19 84 ARG A N 1
ATOM 628 C CA . ARG A 1 84 ? 18.457 10.250 -33.512 1.00 88.19 84 ARG A CA 1
ATOM 629 C C . ARG A 1 84 ? 18.752 11.550 -34.266 1.00 88.19 84 ARG A C 1
ATOM 631 O O . ARG A 1 84 ? 19.429 11.527 -35.292 1.00 88.19 84 ARG A O 1
ATOM 638 N N . ASP A 1 85 ? 18.203 12.658 -33.781 1.00 89.31 85 ASP A N 1
ATOM 639 C CA . ASP A 1 85 ? 18.319 13.980 -34.384 1.00 89.31 85 ASP A CA 1
ATOM 640 C C . ASP A 1 85 ? 18.119 15.097 -33.345 1.00 89.31 85 ASP A C 1
ATOM 642 O O . ASP A 1 85 ? 17.749 14.866 -32.191 1.00 89.31 85 ASP A O 1
ATOM 646 N N . SER A 1 86 ? 18.382 16.337 -33.769 1.00 88.06 86 SER A N 1
ATOM 647 C CA . SER A 1 86 ? 18.247 17.525 -32.918 1.00 88.06 86 SER A CA 1
ATOM 648 C C . SER A 1 86 ? 16.820 17.752 -32.415 1.00 88.06 86 SER A C 1
ATOM 650 O O . SER A 1 86 ? 16.668 18.289 -31.322 1.00 88.06 86 SER A O 1
ATOM 652 N N . ASN A 1 87 ? 15.799 17.344 -33.177 1.00 91.25 87 ASN A N 1
ATOM 653 C CA . ASN A 1 87 ? 14.403 17.514 -32.770 1.00 91.25 87 ASN A CA 1
ATOM 654 C C . ASN A 1 87 ? 14.077 16.574 -31.607 1.00 91.25 87 ASN A C 1
ATOM 656 O O . ASN A 1 87 ? 13.514 17.010 -30.611 1.00 91.25 87 ASN A O 1
ATOM 660 N N . SER A 1 88 ? 14.533 15.322 -31.683 1.00 90.62 88 SER A N 1
ATOM 661 C CA . SER A 1 88 ? 14.367 14.325 -30.620 1.00 90.62 88 SER A CA 1
ATOM 662 C C . SER A 1 88 ? 15.019 14.781 -29.308 1.00 90.62 88 SER A C 1
ATOM 664 O O . SER A 1 88 ? 14.436 14.657 -28.233 1.00 90.62 88 SER A O 1
ATOM 666 N N . LEU A 1 89 ? 16.210 15.388 -29.392 1.00 88.44 89 LEU A N 1
ATOM 667 C CA . LEU A 1 89 ? 16.870 15.989 -28.230 1.00 88.44 89 LEU A CA 1
ATOM 668 C C . LEU A 1 89 ? 16.087 17.192 -27.672 1.00 88.44 89 LEU A C 1
ATOM 670 O O . LEU A 1 89 ? 16.024 17.382 -26.457 1.00 88.44 89 LEU A O 1
ATOM 674 N N . GLU A 1 90 ? 15.511 18.032 -28.530 1.00 89.38 90 GLU A N 1
ATOM 675 C CA . GLU A 1 90 ? 14.689 19.163 -28.092 1.00 89.38 90 GLU A CA 1
ATOM 676 C C . GLU A 1 90 ? 13.385 18.698 -27.426 1.00 89.38 90 GLU A C 1
ATOM 678 O O . GLU A 1 90 ? 12.978 19.245 -26.397 1.00 89.38 90 GLU A O 1
ATOM 683 N N . ASP A 1 91 ? 12.759 17.651 -27.959 1.00 89.12 91 ASP A N 1
ATOM 684 C CA . ASP A 1 91 ? 11.576 17.022 -27.377 1.00 89.12 91 ASP A CA 1
ATOM 685 C C . ASP A 1 91 ? 11.883 16.417 -26.004 1.00 89.12 91 ASP A C 1
ATOM 687 O O . ASP A 1 91 ? 11.120 16.631 -25.060 1.00 89.12 91 ASP A O 1
ATOM 691 N N . PHE A 1 92 ? 13.046 15.779 -25.847 1.00 87.50 92 PHE A N 1
ATOM 692 C CA . PHE A 1 92 ? 13.535 15.336 -24.542 1.00 87.50 92 PHE A CA 1
ATOM 693 C C . PHE A 1 92 ? 13.732 16.502 -23.563 1.00 87.50 92 PHE A C 1
ATOM 695 O O . PHE A 1 92 ? 13.206 16.482 -22.449 1.00 87.50 92 PHE A O 1
ATOM 702 N N . ARG A 1 93 ? 14.445 17.557 -23.978 1.00 86.69 93 ARG A N 1
ATOM 703 C CA . ARG A 1 93 ? 14.746 18.730 -23.132 1.00 86.69 93 ARG A CA 1
ATOM 704 C C . ARG A 1 93 ? 13.510 19.492 -22.685 1.00 86.69 93 ARG A C 1
ATOM 706 O O . ARG A 1 93 ? 13.466 20.015 -21.576 1.00 86.69 93 ARG A O 1
ATOM 713 N N . SER A 1 94 ? 12.523 19.583 -23.565 1.00 87.81 94 SER A N 1
ATOM 714 C CA . SER A 1 94 ? 11.249 20.242 -23.282 1.00 87.81 94 SER A CA 1
ATOM 715 C C . SER A 1 94 ? 10.266 19.346 -22.523 1.00 87.81 94 SER A C 1
ATOM 717 O O . SER A 1 94 ? 9.188 19.807 -22.152 1.00 87.81 94 SER A O 1
ATOM 719 N N . GLY A 1 95 ? 10.622 18.079 -22.279 1.00 86.19 95 GLY A N 1
ATOM 720 C CA . GLY A 1 95 ? 9.782 17.107 -21.585 1.00 86.19 95 GLY A CA 1
ATOM 721 C C . GLY A 1 95 ? 8.622 16.558 -22.420 1.00 86.19 95 GLY A C 1
ATOM 722 O O . GLY A 1 95 ? 7.746 15.894 -21.852 1.00 86.19 95 GLY A O 1
ATOM 723 N N . ARG A 1 96 ? 8.599 16.836 -23.733 1.00 87.62 96 ARG A N 1
ATOM 724 C CA . ARG A 1 96 ? 7.551 16.401 -24.670 1.00 87.62 96 ARG A CA 1
ATOM 725 C C . ARG A 1 96 ? 7.613 14.906 -24.969 1.00 87.62 96 ARG A C 1
ATOM 727 O O . ARG A 1 96 ? 6.558 14.297 -25.088 1.00 87.62 96 ARG A O 1
ATOM 734 N N . ASP A 1 97 ? 8.811 14.338 -25.068 1.00 86.88 97 ASP A N 1
ATOM 735 C CA . ASP A 1 97 ? 9.019 12.926 -25.417 1.00 86.88 97 ASP A CA 1
ATOM 736 C C . ASP A 1 97 ? 10.291 12.362 -24.743 1.00 86.88 97 ASP A C 1
ATOM 738 O O . ASP A 1 97 ? 11.064 13.126 -24.161 1.00 86.88 97 ASP A O 1
ATOM 742 N N . PHE A 1 98 ? 10.518 11.047 -24.806 1.00 86.38 98 PHE A N 1
ATOM 743 C CA . PHE A 1 98 ? 11.687 10.329 -24.261 1.00 86.38 98 PHE A CA 1
ATOM 744 C C . PHE A 1 98 ? 11.864 10.431 -22.733 1.00 86.38 98 PHE A C 1
ATOM 746 O O . PHE A 1 98 ? 12.976 10.435 -22.206 1.00 86.38 98 PHE A O 1
ATOM 753 N N . GLN A 1 99 ? 10.771 10.523 -21.981 1.00 86.06 99 GLN A N 1
ATOM 754 C CA . GLN A 1 99 ? 10.782 10.681 -20.523 1.00 86.06 99 GLN A CA 1
ATOM 755 C C . GLN A 1 99 ? 10.732 9.353 -19.760 1.00 86.06 99 GLN A C 1
ATOM 757 O O . GLN A 1 99 ? 10.901 9.342 -18.537 1.00 86.06 99 GLN A O 1
ATOM 762 N N . TYR A 1 100 ? 10.570 8.236 -20.473 1.00 82.50 100 TYR A N 1
ATOM 763 C CA . TYR A 1 100 ? 10.627 6.875 -19.927 1.00 82.50 100 TYR A CA 1
ATOM 764 C C . TYR A 1 100 ? 12.035 6.265 -19.866 1.00 82.50 100 TYR A C 1
ATOM 766 O O . TYR A 1 100 ? 12.176 5.060 -19.672 1.00 82.50 100 TYR A O 1
ATOM 774 N N . GLY A 1 101 ? 13.089 7.070 -20.010 1.00 86.69 101 GLY A N 1
ATOM 775 C CA . GLY A 1 101 ? 14.453 6.568 -19.835 1.00 86.69 101 GLY A CA 1
ATOM 776 C C . GLY A 1 101 ? 15.078 5.974 -21.097 1.00 86.69 101 GLY A C 1
ATOM 777 O O . GLY A 1 101 ? 16.127 5.359 -20.977 1.00 86.69 101 GLY A O 1
ATOM 778 N N . LEU A 1 102 ? 14.474 6.113 -22.281 1.00 87.62 102 LEU A N 1
ATOM 779 C CA . LEU A 1 102 ? 14.990 5.563 -23.543 1.00 87.62 102 LEU A CA 1
ATOM 780 C C . LEU A 1 102 ? 15.229 6.685 -24.556 1.00 87.62 102 LEU A C 1
ATOM 782 O O . LEU A 1 102 ? 14.368 7.541 -24.735 1.00 87.62 102 LEU A O 1
ATOM 786 N N . CYS A 1 103 ? 16.375 6.671 -25.236 1.00 88.56 103 CYS A N 1
ATOM 787 C CA . CYS A 1 103 ? 16.769 7.721 -26.185 1.00 88.56 103 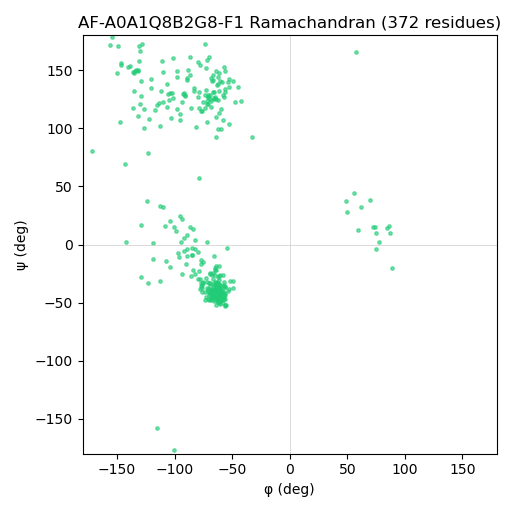CYS A CA 1
ATOM 788 C C . CYS A 1 103 ? 16.091 7.592 -27.558 1.00 88.56 103 CYS A C 1
ATOM 790 O O . CYS A 1 103 ? 16.041 8.549 -28.329 1.00 88.56 103 CYS A O 1
ATOM 792 N N . ASP A 1 104 ? 15.645 6.383 -27.898 1.00 90.25 104 ASP A N 1
ATOM 793 C CA . ASP A 1 104 ? 15.229 5.985 -29.245 1.00 90.25 104 ASP A CA 1
ATOM 794 C C . ASP A 1 104 ? 13.841 5.322 -29.279 1.00 90.25 104 ASP A C 1
ATOM 796 O O . ASP A 1 104 ? 13.472 4.669 -30.264 1.00 90.25 104 ASP A O 1
ATOM 800 N N . VAL A 1 105 ? 13.069 5.494 -28.204 1.00 92.38 105 VAL A N 1
ATOM 801 C CA . VAL A 1 105 ? 11.682 5.035 -28.080 1.00 92.38 105 VAL A CA 1
ATOM 802 C C . VAL A 1 105 ? 10.829 6.190 -27.579 1.00 92.38 105 VAL A C 1
ATOM 804 O O . VAL A 1 105 ? 11.074 6.715 -26.497 1.00 92.38 105 VAL A O 1
ATOM 807 N N . CYS A 1 106 ? 9.823 6.561 -28.367 1.00 93.44 106 CYS A N 1
ATOM 808 C CA . CYS A 1 106 ? 8.870 7.589 -27.980 1.00 93.44 106 CYS A CA 1
ATOM 809 C C . CYS A 1 106 ? 8.018 7.123 -26.791 1.00 93.44 106 CYS A C 1
ATOM 811 O O . CYS A 1 106 ? 7.606 5.961 -26.717 1.00 93.44 106 CYS A O 1
ATOM 813 N N . ASP A 1 107 ? 7.649 8.058 -25.925 1.00 89.56 107 ASP A N 1
ATOM 814 C CA . ASP A 1 107 ? 6.802 7.863 -24.753 1.00 89.56 107 ASP A CA 1
ATOM 815 C C . ASP A 1 107 ? 5.485 7.184 -25.132 1.00 89.56 107 ASP A C 1
ATOM 817 O O . ASP A 1 107 ? 5.060 6.242 -24.471 1.00 89.56 107 ASP A O 1
ATOM 821 N N . ARG A 1 108 ? 4.896 7.568 -26.271 1.00 92.94 108 ARG A N 1
ATOM 822 C CA . ARG A 1 108 ? 3.670 6.952 -26.802 1.00 92.94 108 ARG A CA 1
ATOM 823 C C . ARG A 1 108 ? 3.810 5.445 -27.044 1.00 92.94 108 ARG A C 1
ATOM 825 O O . ARG A 1 108 ? 2.837 4.703 -26.906 1.00 92.94 108 ARG A O 1
ATOM 832 N N . ASP A 1 109 ? 4.982 4.984 -27.471 1.00 93.62 109 ASP A N 1
ATOM 833 C CA . ASP A 1 109 ? 5.207 3.562 -27.739 1.00 93.62 109 ASP A CA 1
ATOM 834 C C . ASP A 1 109 ? 5.402 2.784 -26.431 1.00 93.62 109 ASP A C 1
ATOM 836 O O . ASP A 1 109 ? 4.879 1.674 -26.302 1.00 93.62 109 ASP A O 1
ATOM 840 N N . VAL A 1 110 ? 6.045 3.399 -25.432 1.00 89.69 110 VAL A N 1
ATOM 841 C CA . VAL A 1 110 ? 6.110 2.866 -24.063 1.00 89.69 110 VAL A CA 1
ATOM 842 C C . VAL A 1 110 ? 4.716 2.789 -23.440 1.00 89.69 110 VAL A C 1
ATOM 844 O O . VAL A 1 110 ? 4.327 1.739 -22.934 1.00 89.69 110 VAL A O 1
ATOM 847 N N . GLU A 1 111 ? 3.919 3.851 -23.544 1.00 89.56 111 GLU A N 1
ATOM 848 C CA . GLU A 1 111 ? 2.538 3.907 -23.051 1.00 89.56 111 GLU A CA 1
ATOM 849 C C . GLU A 1 111 ? 1.654 2.841 -23.695 1.00 89.56 111 GLU A C 1
ATOM 851 O O . GLU A 1 111 ? 0.887 2.170 -23.003 1.00 89.56 111 GLU A O 1
ATOM 856 N N . ARG A 1 112 ? 1.791 2.627 -25.009 1.00 92.06 112 ARG A N 1
ATOM 857 C CA . ARG A 1 112 ? 1.066 1.562 -25.712 1.00 92.06 112 ARG A CA 1
ATOM 858 C C . ARG A 1 112 ? 1.441 0.182 -25.172 1.00 92.06 112 ARG A C 1
ATOM 860 O O . ARG A 1 112 ? 0.549 -0.639 -24.962 1.00 92.06 112 ARG A O 1
ATOM 867 N N . ALA A 1 113 ? 2.725 -0.074 -24.929 1.00 91.50 113 ALA A N 1
ATOM 868 C CA . ALA A 1 113 ? 3.184 -1.338 -24.358 1.00 91.50 113 ALA A CA 1
ATOM 869 C C . ALA A 1 113 ? 2.683 -1.528 -22.913 1.00 91.50 113 ALA A C 1
ATOM 871 O O . ALA A 1 113 ? 2.131 -2.582 -22.596 1.00 91.50 113 ALA A O 1
ATOM 872 N N . CYS A 1 114 ? 2.760 -0.494 -22.068 1.00 89.94 114 CYS A N 1
ATOM 873 C CA . CYS A 1 114 ? 2.178 -0.497 -20.721 1.00 89.94 114 CYS A CA 1
ATOM 874 C C . CYS A 1 114 ? 0.672 -0.794 -20.751 1.00 89.94 114 CYS A C 1
ATOM 876 O O . CYS A 1 114 ? 0.183 -1.610 -19.967 1.00 89.94 114 CYS A O 1
ATOM 878 N N . GLN A 1 115 ? -0.062 -0.179 -21.682 1.00 89.50 115 GLN A N 1
ATOM 879 C CA . GLN A 1 115 ? -1.489 -0.426 -21.855 1.00 89.50 115 GLN A CA 1
ATOM 880 C C . GLN A 1 115 ? -1.766 -1.872 -22.286 1.00 89.50 115 GLN A C 1
ATOM 882 O O . GLN A 1 115 ? -2.719 -2.476 -21.798 1.00 89.50 115 GLN A O 1
ATOM 887 N N . SER A 1 116 ? -0.933 -2.458 -23.149 1.00 91.00 116 SER A N 1
ATOM 888 C CA . SER A 1 116 ? -1.067 -3.862 -23.563 1.00 91.00 116 SER A CA 1
ATOM 889 C C . SER A 1 116 ? -0.873 -4.830 -22.392 1.00 91.00 116 SER A C 1
ATOM 891 O O . SER A 1 116 ? -1.686 -5.737 -22.176 1.00 91.00 116 SER A O 1
ATOM 893 N N . VAL A 1 117 ? 0.142 -4.578 -21.556 1.00 90.75 117 VAL A N 1
ATOM 894 C CA . VAL A 1 117 ? 0.359 -5.321 -20.305 1.00 90.75 117 VAL A CA 1
ATOM 895 C C . VAL A 1 117 ? -0.854 -5.174 -19.386 1.00 90.75 117 VAL A C 1
ATOM 897 O O . VAL A 1 117 ? -1.392 -6.176 -18.918 1.00 90.75 117 VAL A O 1
ATOM 900 N N . TYR A 1 118 ? -1.357 -3.952 -19.191 1.00 88.62 118 TYR A N 1
ATOM 901 C CA . TYR A 1 118 ? -2.534 -3.690 -18.359 1.00 88.62 118 TYR A CA 1
ATOM 902 C C . TYR A 1 118 ? -3.792 -4.432 -18.835 1.00 88.62 118 TYR A C 1
ATOM 904 O O . TYR A 1 118 ? -4.489 -5.056 -18.031 1.00 88.62 118 TYR A O 1
ATOM 912 N N . GLN A 1 119 ? -4.076 -4.419 -20.138 1.00 90.81 119 GLN A N 1
ATOM 913 C CA . GLN A 1 119 ? -5.205 -5.162 -20.708 1.00 90.81 119 GLN A CA 1
ATOM 914 C C . GLN A 1 119 ? -5.035 -6.675 -20.539 1.00 90.81 119 GLN A C 1
ATOM 916 O O . GLN A 1 119 ? -6.007 -7.404 -20.344 1.00 90.81 119 GLN A O 1
ATOM 921 N N . SER A 1 120 ? -3.800 -7.170 -20.579 1.00 92.19 120 SER A N 1
ATOM 922 C CA . SER A 1 120 ? -3.498 -8.576 -20.306 1.00 92.19 120 SER A CA 1
ATOM 923 C C . SER A 1 120 ? -3.741 -8.933 -18.839 1.00 92.19 120 SER A C 1
ATOM 925 O O . SER A 1 120 ? -4.367 -9.951 -18.563 1.00 92.19 120 SER A O 1
ATOM 927 N N . PHE A 1 121 ? -3.376 -8.056 -17.902 1.00 89.38 121 PHE A N 1
ATOM 928 C CA . PHE A 1 121 ? -3.735 -8.206 -16.490 1.00 89.38 121 PHE A CA 1
ATOM 929 C C . PHE A 1 121 ? -5.240 -8.262 -16.255 1.00 89.38 121 PHE A C 1
ATOM 931 O O . PHE A 1 121 ? -5.708 -9.126 -15.517 1.00 89.38 121 PHE A O 1
ATOM 938 N N . ARG A 1 122 ? -6.003 -7.358 -16.882 1.00 90.75 122 ARG A N 1
ATOM 939 C CA . ARG A 1 122 ? -7.471 -7.354 -16.777 1.00 90.75 122 ARG A CA 1
ATOM 940 C C . ARG A 1 122 ? -8.052 -8.687 -17.232 1.00 90.75 122 ARG A C 1
ATOM 942 O O . ARG A 1 122 ? -8.797 -9.295 -16.478 1.00 90.75 122 ARG A O 1
ATOM 949 N N . ARG A 1 123 ? -7.598 -9.203 -18.378 1.00 94.12 123 ARG A N 1
ATOM 950 C CA . ARG A 1 123 ? -8.004 -10.526 -18.878 1.00 94.12 123 ARG A CA 1
ATOM 951 C C . ARG A 1 123 ? -7.688 -11.657 -17.895 1.00 94.12 123 ARG A C 1
ATOM 953 O O . ARG A 1 123 ? -8.532 -12.518 -17.683 1.00 94.12 123 ARG A O 1
ATOM 960 N N . LEU A 1 124 ? -6.510 -11.648 -17.265 1.00 94.56 124 LEU A N 1
ATOM 961 C CA . LEU A 1 124 ? -6.157 -12.653 -16.251 1.00 94.56 124 LEU A CA 1
ATOM 962 C C . LEU A 1 124 ? -7.070 -12.585 -15.018 1.00 94.56 124 LEU A C 1
ATOM 964 O O . LEU A 1 124 ? -7.419 -13.623 -14.459 1.00 94.56 124 LEU A O 1
ATOM 968 N N . ILE A 1 125 ? -7.472 -11.381 -14.603 1.00 93.50 125 ILE A N 1
ATOM 969 C CA . ILE A 1 125 ? -8.436 -11.189 -13.513 1.00 93.50 125 ILE A CA 1
ATOM 970 C C . ILE A 1 125 ? -9.828 -11.678 -13.928 1.00 93.50 125 ILE A C 1
ATOM 972 O O . ILE A 1 125 ? -10.450 -12.438 -13.188 1.00 93.50 125 ILE A O 1
ATOM 976 N N . ASP A 1 126 ? -10.298 -11.289 -15.113 1.00 93.81 126 ASP A N 1
ATOM 977 C CA . ASP A 1 126 ? -11.624 -11.644 -15.631 1.00 93.81 126 ASP A CA 1
ATOM 978 C C . ASP A 1 126 ? -11.776 -13.161 -15.826 1.00 93.81 126 ASP A C 1
ATOM 980 O O . ASP A 1 126 ? -12.854 -13.719 -15.626 1.00 93.81 126 ASP A O 1
ATOM 984 N N . HIS A 1 127 ? -10.683 -13.849 -16.169 1.00 95.44 127 HIS A N 1
ATOM 985 C CA . HIS A 1 127 ? -10.630 -15.309 -16.285 1.00 95.44 127 HIS A CA 1
ATOM 986 C C . HIS A 1 127 ? -10.371 -16.027 -14.949 1.00 95.44 127 HIS A C 1
ATOM 988 O O . HIS A 1 127 ? -10.351 -17.258 -14.910 1.00 95.44 127 HIS A O 1
ATOM 994 N N . GLY A 1 128 ? -10.164 -15.290 -13.855 1.00 93.94 128 GLY A N 1
ATOM 995 C CA . GLY A 1 128 ? -9.906 -15.855 -12.530 1.00 93.94 128 GLY A CA 1
ATOM 996 C C . GLY A 1 128 ? -8.522 -16.490 -12.360 1.00 93.94 128 GLY A C 1
ATOM 997 O O . GLY A 1 128 ? -8.309 -17.215 -11.391 1.00 93.94 128 GLY A O 1
ATOM 998 N N . GLU A 1 129 ? -7.574 -16.225 -13.263 1.00 95.38 129 GLU A N 1
ATOM 999 C CA . GLU A 1 129 ? -6.184 -16.686 -13.134 1.00 95.38 129 GLU A CA 1
ATOM 1000 C C . GLU A 1 129 ? -5.421 -15.912 -12.050 1.00 95.38 129 GLU A C 1
ATOM 1002 O O . GLU A 1 129 ? -4.509 -16.448 -11.423 1.00 95.38 129 GLU A O 1
ATOM 1007 N N . ILE A 1 130 ? -5.807 -14.654 -11.815 1.00 94.44 130 ILE A N 1
ATOM 1008 C CA . ILE A 1 130 ? -5.299 -13.811 -10.729 1.00 94.44 130 ILE A CA 1
ATOM 1009 C C . ILE A 1 130 ? -6.486 -13.222 -9.975 1.00 94.44 130 ILE A C 1
ATOM 1011 O O . ILE A 1 130 ? -7.472 -12.788 -10.565 1.00 94.44 130 ILE A O 1
ATOM 1015 N N . ARG A 1 131 ? -6.381 -13.149 -8.650 1.00 93.88 131 ARG A N 1
ATOM 1016 C CA . ARG A 1 131 ? -7.409 -12.526 -7.815 1.00 93.88 131 ARG A CA 1
ATOM 1017 C C . ARG A 1 131 ? -7.393 -11.001 -7.936 1.00 93.88 131 ARG A C 1
ATOM 1019 O O . ARG A 1 131 ? -6.362 -10.360 -7.705 1.00 93.88 131 ARG A O 1
ATOM 1026 N N . SER A 1 132 ? -8.563 -10.424 -8.200 1.00 93.88 132 SER A N 1
ATOM 1027 C CA . SER A 1 132 ? -8.819 -8.994 -8.010 1.00 93.88 132 SER A CA 1
ATOM 1028 C C . SER A 1 132 ? -8.648 -8.602 -6.542 1.00 93.88 132 SER A C 1
ATOM 1030 O O . SER A 1 132 ? -8.896 -9.390 -5.627 1.00 93.88 132 SER A O 1
ATOM 1032 N N . GLY A 1 133 ? -8.187 -7.375 -6.319 1.00 93.50 133 GLY A N 1
ATOM 1033 C CA . GLY A 1 133 ? -7.888 -6.841 -4.998 1.00 93.50 133 GLY A CA 1
ATOM 1034 C C . GLY A 1 133 ? -8.464 -5.444 -4.829 1.00 93.50 133 GLY A C 1
ATOM 1035 O O . GLY A 1 133 ? -8.563 -4.678 -5.784 1.00 93.50 133 GLY A O 1
ATOM 1036 N N . ALA A 1 134 ? -8.813 -5.106 -3.593 1.00 94.62 134 ALA A N 1
ATOM 1037 C CA . ALA A 1 134 ? -9.244 -3.768 -3.226 1.00 94.62 134 ALA A CA 1
ATOM 1038 C C . ALA A 1 134 ? -8.505 -3.309 -1.972 1.00 94.62 134 ALA A C 1
ATOM 1040 O O . ALA A 1 134 ? -8.155 -4.123 -1.118 1.00 94.62 134 ALA A O 1
ATOM 1041 N N . HIS A 1 135 ? -8.280 -2.009 -1.848 1.00 94.62 135 HIS A N 1
ATOM 1042 C CA . HIS A 1 135 ? -7.741 -1.413 -0.630 1.00 94.62 135 HIS A CA 1
ATOM 1043 C C . HIS A 1 135 ? -8.580 -0.211 -0.210 1.00 94.62 135 HIS A C 1
ATOM 1045 O O . HIS A 1 135 ? -9.297 0.396 -1.007 1.00 94.62 135 HIS A O 1
ATOM 1051 N N . VAL A 1 136 ? -8.495 0.125 1.068 1.00 95.19 136 VAL A N 1
ATOM 1052 C CA . VAL A 1 136 ? -9.115 1.299 1.663 1.00 95.19 136 VAL A CA 1
ATOM 1053 C C . VAL A 1 136 ? -8.022 2.268 2.038 1.00 95.19 136 VAL A C 1
ATOM 1055 O O . VAL A 1 136 ? -7.152 1.944 2.843 1.00 95.19 136 VAL A O 1
ATOM 1058 N N . ARG A 1 137 ? -8.118 3.478 1.494 1.00 94.50 137 ARG A N 1
ATOM 1059 C CA . ARG A 1 137 ? -7.270 4.588 1.897 1.00 94.50 137 ARG A CA 1
ATOM 1060 C C . ARG A 1 137 ? -7.874 5.304 3.096 1.00 94.50 137 ARG A C 1
ATOM 1062 O O . ARG A 1 137 ? -8.957 5.884 2.970 1.00 94.50 137 ARG A O 1
ATOM 1069 N N . PHE A 1 138 ? -7.183 5.309 4.232 1.00 91.62 138 PHE A N 1
ATOM 1070 C CA . PHE A 1 138 ? -7.522 6.108 5.411 1.00 91.62 138 PHE A CA 1
ATOM 1071 C C . PHE A 1 138 ? -6.774 7.438 5.398 1.00 91.62 138 PHE A C 1
ATOM 1073 O O . PHE A 1 138 ? -5.547 7.480 5.386 1.00 91.62 138 PHE A O 1
ATOM 1080 N N . ARG A 1 139 ? -7.506 8.554 5.451 1.00 85.50 139 ARG A N 1
ATOM 1081 C CA . ARG A 1 139 ? -6.880 9.881 5.504 1.00 85.50 139 ARG A CA 1
ATOM 1082 C C . ARG A 1 139 ? -6.393 10.195 6.915 1.00 85.50 139 ARG A C 1
ATOM 1084 O O . ARG A 1 139 ? -7.163 10.090 7.867 1.00 85.50 139 ARG A O 1
ATOM 1091 N N . GLY A 1 140 ? -5.146 10.654 7.026 1.00 77.56 140 GLY A N 1
ATOM 1092 C CA . GLY A 1 140 ? -4.587 11.150 8.287 1.00 77.56 140 GLY A CA 1
ATOM 1093 C C . GLY A 1 140 ? -4.352 10.056 9.331 1.00 77.56 140 GLY A C 1
ATOM 1094 O O . GLY A 1 140 ? -4.606 10.281 10.510 1.00 77.56 140 GLY A O 1
ATOM 1095 N N . THR A 1 141 ? -3.908 8.872 8.901 1.00 82.12 141 THR A N 1
ATOM 1096 C CA . THR A 1 141 ? -3.515 7.788 9.813 1.00 82.12 141 THR A CA 1
ATOM 1097 C C . THR A 1 141 ? -2.242 8.135 10.596 1.00 82.12 141 THR A C 1
ATOM 1099 O O . THR A 1 141 ? -1.316 8.754 10.070 1.00 82.12 141 THR A O 1
ATOM 1102 N N . LEU A 1 142 ? -2.184 7.707 11.857 1.00 77.88 142 LEU A N 1
ATOM 1103 C CA . LEU A 1 142 ? -1.011 7.806 12.726 1.00 77.88 142 LEU A CA 1
ATOM 1104 C C . LEU A 1 142 ? 0.136 6.895 12.296 1.00 77.88 142 LEU A C 1
ATOM 1106 O O . LEU A 1 142 ? 1.274 7.156 12.661 1.00 77.88 142 LEU A O 1
ATOM 1110 N N . ILE A 1 143 ? -0.149 5.810 11.580 1.00 84.06 143 ILE A N 1
ATOM 1111 C CA . ILE A 1 143 ? 0.858 4.848 11.133 1.00 84.06 143 ILE A CA 1
ATOM 1112 C C . ILE A 1 143 ? 0.762 4.782 9.615 1.00 84.06 143 ILE A C 1
ATOM 1114 O O . ILE A 1 143 ? -0.202 4.237 9.076 1.00 84.06 143 ILE A O 1
ATOM 1118 N N . ARG A 1 144 ? 1.767 5.345 8.932 1.00 84.38 144 ARG A N 1
ATOM 1119 C CA . ARG A 1 144 ? 1.779 5.519 7.466 1.00 84.38 144 ARG A CA 1
ATOM 1120 C C . ARG A 1 144 ? 1.601 4.209 6.712 1.00 84.38 144 ARG A C 1
ATOM 1122 O O . ARG A 1 144 ? 0.956 4.187 5.674 1.00 84.38 144 ARG A O 1
ATOM 1129 N N . PHE A 1 145 ? 2.140 3.114 7.243 1.00 88.69 145 PHE A N 1
ATOM 1130 C CA . PHE A 1 145 ? 1.953 1.790 6.653 1.00 88.69 145 PHE A CA 1
ATOM 1131 C C . PHE A 1 145 ? 0.468 1.397 6.505 1.00 88.69 145 PHE A C 1
ATOM 1133 O O . PHE A 1 145 ? 0.112 0.732 5.540 1.00 88.69 145 PHE A O 1
ATOM 1140 N N . PHE A 1 146 ? -0.407 1.846 7.411 1.00 91.38 146 PHE A N 1
ATOM 1141 C CA . PHE A 1 146 ? -1.852 1.589 7.359 1.00 91.38 146 PHE A CA 1
ATOM 1142 C C . PHE A 1 146 ? -2.638 2.704 6.652 1.00 91.38 146 PHE A C 1
ATOM 1144 O O . PHE A 1 146 ? -3.832 2.869 6.897 1.00 91.38 146 PHE A O 1
ATOM 1151 N N . GLU A 1 147 ? -1.984 3.507 5.808 1.00 89.62 147 GLU A N 1
ATOM 1152 C CA . GLU A 1 147 ? -2.686 4.478 4.965 1.00 89.62 147 GLU A CA 1
ATOM 1153 C C . GLU A 1 147 ? -3.525 3.760 3.909 1.00 89.62 147 GLU A C 1
ATOM 1155 O O . GLU A 1 147 ? -4.694 4.093 3.756 1.00 89.62 147 GLU A O 1
ATOM 1160 N N . ASP A 1 148 ? -2.965 2.734 3.266 1.00 91.62 148 ASP A N 1
ATOM 1161 C CA . ASP A 1 148 ? -3.650 1.880 2.297 1.00 91.62 148 ASP A CA 1
ATOM 1162 C C . ASP A 1 148 ? -3.787 0.459 2.868 1.00 91.62 148 ASP A C 1
ATOM 1164 O O . ASP A 1 148 ? -2.834 -0.319 2.904 1.00 91.62 148 ASP A O 1
ATOM 1168 N N . VAL A 1 149 ? -4.986 0.121 3.347 1.00 94.62 149 VAL A N 1
ATOM 1169 C CA . VAL A 1 149 ? -5.274 -1.161 4.009 1.00 94.62 149 VAL A CA 1
ATOM 1170 C C . VAL A 1 149 ? -5.991 -2.108 3.046 1.00 94.62 149 VAL A C 1
ATOM 1172 O O . VAL A 1 149 ? -7.040 -1.737 2.517 1.00 94.62 149 VAL A O 1
ATOM 1175 N N . PRO A 1 150 ? -5.503 -3.341 2.830 1.00 95.38 150 PRO A N 1
ATOM 1176 C CA . PRO A 1 150 ? -6.198 -4.313 1.993 1.00 95.38 150 PRO A CA 1
ATOM 1177 C C . PRO A 1 150 ? -7.597 -4.677 2.503 1.00 95.38 150 PRO A C 1
ATOM 1179 O O . PRO A 1 150 ? -7.803 -4.894 3.697 1.00 95.38 150 PRO A O 1
ATOM 1182 N N . LEU A 1 151 ? -8.539 -4.826 1.571 1.00 95.88 151 LEU A N 1
ATOM 1183 C CA . LEU A 1 151 ? -9.827 -5.473 1.794 1.00 95.88 151 LEU A CA 1
ATOM 1184 C C . LEU A 1 151 ? -9.745 -6.934 1.362 1.00 95.88 151 LEU A C 1
ATOM 1186 O O . LEU A 1 151 ? -9.655 -7.244 0.171 1.00 95.88 151 LEU A O 1
ATOM 1190 N N . LEU A 1 152 ? -9.828 -7.843 2.330 1.00 94.25 152 LEU A N 1
ATOM 1191 C CA . LEU A 1 152 ? -9.891 -9.275 2.060 1.00 94.25 152 LEU A CA 1
ATOM 1192 C C . LEU A 1 152 ? -11.209 -9.592 1.358 1.00 94.25 152 LEU A C 1
ATOM 1194 O O . LEU A 1 152 ? -12.277 -9.134 1.774 1.00 94.25 152 LEU A O 1
ATOM 1198 N N . ASP A 1 153 ? -11.117 -10.348 0.266 1.00 92.31 153 ASP A N 1
ATOM 1199 C CA . ASP A 1 153 ? -12.230 -10.632 -0.647 1.00 92.31 153 ASP A CA 1
ATOM 1200 C C . ASP A 1 153 ? -12.986 -9.362 -1.081 1.00 92.31 153 ASP A C 1
ATOM 1202 O O . ASP A 1 153 ? -14.185 -9.402 -1.342 1.00 92.31 153 ASP A O 1
ATOM 1206 N N . GLN A 1 154 ? -12.295 -8.213 -1.099 1.00 94.56 154 GLN A N 1
ATOM 1207 C CA . GLN A 1 154 ? -12.850 -6.885 -1.386 1.00 94.56 154 GLN A CA 1
ATOM 1208 C C . GLN A 1 154 ? -13.967 -6.422 -0.433 1.00 94.56 154 GLN A C 1
ATOM 1210 O O . GLN A 1 154 ? -14.636 -5.428 -0.700 1.00 94.56 154 GLN A O 1
ATOM 1215 N N . GLN A 1 155 ? -14.167 -7.111 0.690 1.00 95.94 155 GLN A N 1
ATOM 1216 C CA . GLN A 1 155 ? -15.298 -6.876 1.594 1.00 95.94 155 GLN A CA 1
ATOM 1217 C C . GLN A 1 155 ? -14.878 -6.692 3.048 1.00 95.94 155 GLN A C 1
ATOM 1219 O O . GLN A 1 155 ? -15.585 -6.034 3.809 1.00 95.94 155 GLN A O 1
ATOM 1224 N N . TRP A 1 156 ? -13.757 -7.283 3.455 1.00 97.50 156 TRP A N 1
ATOM 1225 C CA . TRP A 1 156 ? -13.417 -7.459 4.861 1.00 97.50 156 TRP A CA 1
ATOM 1226 C C . TRP A 1 156 ? -12.177 -6.655 5.223 1.00 97.50 156 TRP A C 1
ATOM 1228 O O . TRP A 1 156 ? -11.101 -6.881 4.674 1.00 97.50 156 TRP A O 1
ATOM 1238 N N . ILE A 1 157 ? -12.327 -5.733 6.171 1.00 97.06 157 ILE A N 1
ATOM 1239 C CA . ILE A 1 157 ? -11.241 -4.893 6.676 1.00 97.06 157 ILE A CA 1
ATOM 1240 C C . ILE A 1 157 ? -10.825 -5.336 8.074 1.00 97.06 157 ILE A C 1
ATOM 1242 O O . ILE A 1 157 ? -11.677 -5.663 8.901 1.00 97.06 157 ILE A O 1
ATOM 1246 N N . ASP A 1 158 ? -9.520 -5.373 8.335 1.00 97.19 158 ASP A N 1
ATOM 1247 C CA . ASP A 1 158 ? -8.987 -5.791 9.632 1.00 97.19 158 ASP A CA 1
ATOM 1248 C C . ASP A 1 158 ? -9.466 -4.839 10.741 1.00 97.19 158 ASP A C 1
ATOM 1250 O O . ASP A 1 158 ? -9.267 -3.622 10.671 1.00 97.19 158 ASP A O 1
ATOM 1254 N N . ALA A 1 159 ? -10.102 -5.386 11.778 1.00 96.00 159 ALA A N 1
ATOM 1255 C CA . ALA A 1 159 ? -10.718 -4.590 12.836 1.00 96.00 159 ALA A CA 1
ATOM 1256 C C . ALA A 1 159 ? -9.696 -3.751 13.615 1.00 96.00 159 ALA A C 1
ATOM 1258 O O . ALA A 1 159 ? -10.011 -2.641 14.045 1.00 96.00 159 ALA A O 1
ATOM 1259 N N . TYR A 1 160 ? -8.467 -4.243 13.780 1.00 94.94 160 TYR A N 1
ATOM 1260 C CA . TYR A 1 160 ? -7.420 -3.497 14.466 1.00 94.94 160 TYR A CA 1
ATOM 1261 C C . TYR A 1 160 ? -6.935 -2.310 13.632 1.00 94.94 160 TYR A C 1
ATOM 1263 O O . TYR A 1 160 ? -6.778 -1.212 14.164 1.00 94.94 160 TYR A O 1
ATOM 1271 N N . THR A 1 161 ? -6.784 -2.469 12.316 1.00 94.69 161 THR A N 1
ATOM 1272 C CA . THR A 1 161 ? -6.478 -1.324 11.439 1.00 94.69 161 THR A CA 1
ATOM 1273 C C . THR A 1 161 ? -7.574 -0.255 11.489 1.00 94.69 161 THR A C 1
ATOM 1275 O O . THR A 1 161 ? -7.266 0.937 11.508 1.00 94.69 161 THR A O 1
ATOM 1278 N N . VAL A 1 162 ? -8.845 -0.657 11.629 1.00 95.56 162 VAL A N 1
ATOM 1279 C CA . VAL A 1 162 ? -9.964 0.271 11.864 1.00 95.56 162 VAL A CA 1
ATOM 1280 C C . VAL A 1 162 ? -9.825 0.987 13.211 1.00 95.56 162 VAL A C 1
ATOM 1282 O O . VAL A 1 162 ? -10.016 2.200 13.262 1.00 95.56 162 VAL A O 1
ATOM 1285 N N . VAL A 1 163 ? -9.432 0.289 14.286 1.00 94.25 163 VAL A N 1
ATOM 1286 C CA . VAL A 1 163 ? -9.117 0.923 15.585 1.00 94.25 163 VAL A CA 1
ATOM 1287 C C . VAL A 1 163 ? -8.042 1.997 15.417 1.00 94.25 163 VAL A C 1
ATOM 1289 O O . VAL A 1 163 ? -8.210 3.105 15.924 1.00 94.25 163 VAL A O 1
ATOM 1292 N N . LEU A 1 164 ? -6.959 1.703 14.692 1.00 91.69 164 LEU A N 1
ATOM 1293 C CA . LEU A 1 164 ? -5.876 2.662 14.452 1.00 91.69 164 LEU A CA 1
ATOM 1294 C C . LEU A 1 164 ? -6.352 3.882 13.650 1.00 91.69 164 LEU A C 1
ATOM 1296 O O . LEU A 1 164 ? -6.033 5.019 14.008 1.00 91.69 164 LEU A O 1
ATOM 1300 N N . ALA A 1 165 ? -7.149 3.672 12.603 1.00 93.12 165 ALA A N 1
ATOM 1301 C CA . ALA A 1 165 ? -7.696 4.754 11.790 1.00 93.12 165 ALA A CA 1
ATOM 1302 C C . ALA A 1 165 ? -8.656 5.655 12.589 1.00 93.12 165 ALA A C 1
ATOM 1304 O O . ALA A 1 165 ? -8.550 6.882 12.551 1.00 93.12 165 ALA A O 1
ATOM 1305 N N . GLU A 1 166 ? -9.563 5.056 13.361 1.00 94.31 166 GLU A N 1
ATOM 1306 C CA . GLU A 1 166 ? -10.510 5.765 14.226 1.00 94.31 166 GLU A CA 1
ATOM 1307 C C . GLU A 1 166 ? -9.807 6.523 15.358 1.00 94.31 166 GLU A C 1
ATOM 1309 O O . GLU A 1 166 ? -10.174 7.656 15.682 1.00 94.31 166 GLU A O 1
ATOM 1314 N N . TRP A 1 167 ? -8.755 5.934 15.930 1.00 90.44 167 TRP A N 1
ATOM 1315 C CA . TRP A 1 167 ? -7.898 6.594 16.911 1.00 90.44 167 TRP A CA 1
ATOM 1316 C C . TRP A 1 167 ? -7.226 7.831 16.316 1.00 90.44 167 TRP A C 1
ATOM 1318 O O . TRP A 1 167 ? -7.305 8.912 16.903 1.00 90.44 167 TRP A O 1
ATOM 1328 N N . SER A 1 168 ? -6.660 7.699 15.115 1.00 87.81 168 SER A N 1
ATOM 1329 C CA . SER A 1 168 ? -6.030 8.805 14.386 1.00 87.81 168 SER A CA 1
ATOM 1330 C C . SER A 1 168 ? -7.021 9.943 14.123 1.00 87.81 168 SER A C 1
ATOM 1332 O O . SER A 1 168 ? -6.751 11.106 14.429 1.00 87.81 168 SER A O 1
ATOM 1334 N N . ALA A 1 169 ? -8.219 9.605 13.644 1.00 90.44 169 ALA A N 1
ATOM 1335 C CA . ALA A 1 169 ? -9.275 10.573 13.376 1.00 90.44 169 ALA A CA 1
ATOM 1336 C C . ALA A 1 169 ? -9.775 11.281 14.644 1.00 90.44 169 ALA A C 1
ATOM 1338 O O . ALA A 1 169 ? -10.051 12.482 14.615 1.00 90.44 169 ALA A O 1
ATOM 1339 N N . LEU A 1 170 ? -9.870 10.567 15.770 1.00 88.56 170 LEU A N 1
ATOM 1340 C CA . LEU A 1 170 ? -10.250 11.163 17.048 1.00 88.56 170 LEU A CA 1
ATOM 1341 C C . LEU A 1 170 ? -9.213 12.186 17.530 1.00 88.56 170 LEU A C 1
ATOM 1343 O O . LEU A 1 170 ? -9.601 13.241 18.028 1.00 88.56 170 LEU A O 1
ATOM 1347 N N . LEU A 1 171 ? -7.918 11.910 17.364 1.00 83.12 171 LEU A N 1
ATOM 1348 C CA . LEU A 1 171 ? -6.869 12.870 17.717 1.00 83.12 171 LEU A CA 1
ATOM 1349 C C . LEU A 1 171 ? -6.920 14.112 16.818 1.00 83.12 171 LEU A C 1
ATOM 1351 O O . LEU A 1 171 ? -6.896 15.235 17.320 1.00 83.12 171 LEU A O 1
ATOM 1355 N N . LEU A 1 172 ? -7.090 13.938 15.506 1.00 83.06 172 LEU A N 1
ATOM 1356 C CA . LEU A 1 172 ? -7.270 15.066 14.585 1.00 83.06 172 LEU A CA 1
ATOM 1357 C C . LEU A 1 172 ? -8.474 15.941 14.984 1.00 83.06 172 LEU A C 1
ATOM 1359 O O . LEU A 1 172 ? -8.364 17.165 15.032 1.00 83.06 172 LEU A O 1
ATOM 1363 N N . GLN A 1 173 ? -9.604 15.328 15.364 1.00 85.75 173 GLN A N 1
ATOM 1364 C CA . GLN A 1 173 ? -10.785 16.048 15.872 1.00 85.75 173 GLN A CA 1
ATOM 1365 C C . GLN A 1 173 ? -10.519 16.813 17.179 1.00 85.75 173 GLN A C 1
ATOM 1367 O O . GLN A 1 173 ? -11.174 17.817 17.445 1.00 85.75 173 GLN A O 1
ATOM 1372 N N . GLN A 1 174 ? -9.572 16.356 17.999 1.00 81.38 174 GLN A N 1
ATOM 1373 C CA . GLN A 1 174 ? -9.160 17.022 19.240 1.00 81.38 174 GLN A CA 1
ATOM 1374 C C . GLN A 1 174 ? -8.142 18.155 19.010 1.00 81.38 174 GLN A C 1
ATOM 1376 O O . GLN A 1 174 ? -7.681 18.767 19.975 1.00 81.38 174 GLN A O 1
ATOM 1381 N N . GLY A 1 175 ? -7.813 18.461 17.750 1.00 74.62 175 GLY A N 1
ATOM 1382 C CA . GLY A 1 175 ? -6.907 19.546 17.375 1.00 74.62 175 GLY A CA 1
ATOM 1383 C C . GLY A 1 175 ? -5.428 19.167 17.421 1.00 74.62 175 GLY A C 1
ATOM 1384 O O . GLY A 1 175 ? -4.576 20.053 17.396 1.00 74.62 175 GLY A O 1
ATOM 1385 N N . TYR A 1 176 ? -5.109 17.874 17.497 1.00 72.31 176 TYR A N 1
ATOM 1386 C CA . TYR A 1 176 ? -3.736 17.420 17.326 1.00 72.31 176 TYR A CA 1
ATOM 1387 C C . TYR A 1 176 ? -3.327 17.531 15.855 1.00 72.31 176 TYR A C 1
ATOM 1389 O O . TYR A 1 176 ? -4.048 17.088 14.964 1.00 72.31 176 TYR A O 1
ATOM 1397 N N . GLN A 1 177 ? -2.150 18.094 15.602 1.00 64.94 177 GLN A N 1
ATOM 1398 C CA . GLN A 1 177 ? -1.468 17.988 14.320 1.00 64.94 177 GLN A CA 1
ATOM 1399 C C . GLN A 1 177 ? -0.583 16.750 14.324 1.00 64.94 177 GLN A C 1
ATOM 1401 O O . GLN A 1 177 ? 0.050 16.435 15.324 1.00 64.94 177 GLN A O 1
ATOM 1406 N N . LEU A 1 178 ? -0.528 16.051 13.201 1.00 64.50 178 LEU A N 1
ATOM 1407 C CA . LEU A 1 178 ? 0.281 14.853 13.057 1.00 64.50 178 LEU A CA 1
ATOM 1408 C C . LEU A 1 178 ? 1.632 15.253 12.433 1.00 64.50 178 LEU A C 1
ATOM 1410 O O . LEU A 1 178 ? 1.682 15.593 11.254 1.00 64.50 178 LEU A O 1
ATOM 1414 N N . GLY A 1 179 ? 2.717 15.251 13.222 1.00 56.78 179 GLY A N 1
ATOM 1415 C CA . GLY A 1 179 ? 4.091 15.499 12.756 1.00 56.78 179 GLY A CA 1
ATOM 1416 C C . GLY A 1 179 ? 4.989 14.260 12.842 1.00 56.78 179 GLY A C 1
ATOM 1417 O O . GLY A 1 179 ? 5.011 13.580 13.867 1.00 56.78 179 GLY A O 1
ATOM 1418 N N . ASN A 1 180 ? 5.729 13.940 11.773 1.00 59.44 180 ASN A N 1
ATOM 1419 C CA . ASN A 1 180 ? 6.584 12.751 11.745 1.00 59.44 180 ASN A CA 1
ATOM 1420 C C . ASN A 1 180 ? 8.068 13.104 11.934 1.00 59.44 180 ASN A C 1
ATOM 1422 O O . ASN A 1 180 ? 8.686 13.666 11.033 1.00 59.44 180 ASN A O 1
ATOM 1426 N N . ALA A 1 181 ? 8.632 12.759 13.093 1.00 57.47 181 ALA A N 1
ATOM 1427 C CA . ALA A 1 181 ? 10.059 12.926 13.380 1.00 57.47 181 ALA A CA 1
ATOM 1428 C C . ALA A 1 181 ? 10.901 11.698 12.984 1.00 57.47 181 ALA A C 1
ATOM 1430 O O . ALA A 1 181 ? 12.119 11.804 12.868 1.00 57.47 181 ALA A O 1
ATOM 1431 N N . ASP A 1 182 ? 10.267 10.542 12.766 1.00 72.00 182 ASP A N 1
ATOM 1432 C CA . ASP A 1 182 ? 10.931 9.276 12.466 1.00 72.00 182 ASP A CA 1
ATOM 1433 C C . ASP A 1 182 ? 10.522 8.791 11.065 1.00 72.00 182 ASP A C 1
ATOM 1435 O O . ASP A 1 182 ? 9.352 8.496 10.818 1.00 72.00 182 ASP A O 1
ATOM 1439 N N . PRO A 1 183 ? 11.453 8.700 10.103 1.00 71.94 183 PRO A N 1
ATOM 1440 C CA . PRO A 1 183 ? 11.102 8.378 8.722 1.00 71.94 183 PRO A CA 1
ATOM 1441 C C . PRO A 1 183 ? 10.547 6.954 8.545 1.00 71.94 183 PRO A C 1
ATOM 1443 O O . PRO A 1 183 ? 10.039 6.640 7.465 1.00 71.94 183 PRO A O 1
ATOM 1446 N N . HIS A 1 184 ? 10.624 6.093 9.566 1.00 81.75 184 HIS A N 1
ATOM 1447 C CA . HIS A 1 184 ? 10.138 4.722 9.490 1.00 81.75 184 HIS A CA 1
ATOM 1448 C C . HIS A 1 184 ? 8.617 4.644 9.235 1.00 81.75 184 HIS A C 1
ATOM 1450 O O . HIS A 1 184 ? 7.824 5.356 9.843 1.00 81.75 184 HIS A O 1
ATOM 1456 N N . GLN A 1 185 ? 8.174 3.728 8.364 1.00 84.25 185 GLN A N 1
ATOM 1457 C CA . GLN A 1 185 ? 6.761 3.614 7.945 1.00 84.25 185 GLN A CA 1
ATOM 1458 C C . GLN A 1 185 ? 5.798 3.211 9.077 1.00 84.25 185 GLN A C 1
ATOM 1460 O O . GLN A 1 185 ? 4.606 3.516 9.022 1.00 84.25 185 GLN A O 1
ATOM 1465 N N . LEU A 1 186 ? 6.324 2.517 10.089 1.00 86.25 186 LEU A N 1
ATOM 1466 C CA . LEU A 1 186 ? 5.599 2.123 11.304 1.00 86.25 186 LEU A CA 1
ATOM 1467 C C . LEU A 1 186 ? 5.661 3.165 12.425 1.00 86.25 186 LEU A C 1
ATOM 1469 O O . LEU A 1 186 ? 5.035 2.963 13.463 1.00 86.25 186 LEU A O 1
ATOM 1473 N N . ALA A 1 187 ? 6.411 4.256 12.242 1.00 77.69 187 ALA A N 1
ATOM 1474 C CA . ALA A 1 187 ? 6.503 5.275 13.267 1.00 77.69 187 ALA A CA 1
ATOM 1475 C C . ALA A 1 187 ? 5.152 5.953 13.487 1.00 77.69 187 ALA A C 1
ATOM 1477 O O . ALA A 1 187 ? 4.526 6.438 12.543 1.00 77.69 187 ALA A O 1
ATOM 1478 N N . CYS A 1 188 ? 4.719 5.973 14.748 1.00 70.38 188 CYS A N 1
ATOM 1479 C CA . CYS A 1 188 ? 3.520 6.692 15.142 1.00 70.38 188 CYS A CA 1
ATOM 1480 C C . CYS A 1 188 ? 3.780 8.197 15.034 1.00 70.38 188 CYS A C 1
ATOM 1482 O O . CYS A 1 188 ? 4.742 8.720 15.603 1.00 70.38 188 CYS A O 1
ATOM 1484 N N . VAL A 1 189 ? 2.925 8.888 14.292 1.00 61.28 189 VAL A N 1
ATOM 1485 C CA . VAL A 1 189 ? 3.046 10.322 14.068 1.00 61.28 189 VAL A CA 1
ATOM 1486 C C . VAL A 1 189 ? 2.760 11.083 15.376 1.00 61.28 189 VAL A C 1
ATOM 1488 O O . VAL A 1 189 ? 1.744 10.856 16.032 1.00 61.28 189 VAL A O 1
ATOM 1491 N N . ILE A 1 190 ? 3.663 11.986 15.777 1.00 57.88 190 ILE A N 1
ATOM 1492 C CA . ILE A 1 190 ? 3.598 12.696 17.062 1.00 57.88 190 ILE A CA 1
ATOM 1493 C C . ILE A 1 190 ? 2.447 13.716 17.021 1.00 57.88 190 ILE A C 1
ATOM 1495 O O . ILE A 1 190 ? 2.424 14.563 16.121 1.00 57.88 190 ILE A O 1
ATOM 1499 N N . PRO A 1 191 ? 1.519 13.694 17.997 1.00 52.06 191 PRO A N 1
ATOM 1500 C CA . PRO A 1 191 ? 0.489 14.712 18.135 1.00 52.06 191 PRO A CA 1
ATOM 1501 C C . PRO A 1 191 ? 1.101 16.038 18.626 1.00 52.06 191 PRO A C 1
ATOM 1503 O O . PRO A 1 191 ? 1.428 16.188 19.804 1.00 52.06 191 PRO A O 1
ATOM 1506 N N . LEU A 1 192 ? 1.236 17.025 17.744 1.00 51.56 192 LEU A N 1
ATOM 1507 C CA . LEU A 1 192 ? 1.656 18.391 18.063 1.00 51.56 192 LEU A CA 1
ATOM 1508 C C . LEU A 1 192 ? 0.416 19.246 18.358 1.00 51.56 192 LEU A C 1
ATOM 1510 O O . LEU A 1 192 ? -0.529 19.260 17.570 1.00 51.56 192 LEU A O 1
ATOM 1514 N N . LYS A 1 193 ? 0.379 19.963 19.486 1.00 48.84 193 LYS A N 1
ATOM 1515 C CA . LYS A 1 193 ? -0.731 20.879 19.799 1.00 48.84 193 LYS A CA 1
ATOM 1516 C C . LYS A 1 193 ? -0.402 22.291 19.303 1.00 48.84 193 LYS A C 1
ATOM 1518 O O . LYS A 1 193 ? 0.646 22.836 19.638 1.00 48.84 193 LYS A O 1
ATOM 1523 N N . THR A 1 194 ? -1.312 22.912 18.557 1.00 43.09 194 THR A N 1
ATOM 1524 C CA . THR A 1 194 ? -1.131 24.219 17.887 1.00 43.09 194 THR A CA 1
ATOM 1525 C C . THR A 1 194 ? -1.116 25.438 18.820 1.00 43.09 194 THR A C 1
ATOM 1527 O O . THR A 1 194 ? -0.991 26.565 18.356 1.00 43.09 194 THR A O 1
ATOM 1530 N N . ASN A 1 195 ? -1.215 25.251 20.138 1.00 43.28 195 ASN A N 1
ATOM 1531 C CA . ASN A 1 195 ? -1.270 26.336 21.126 1.00 43.28 195 ASN A CA 1
ATOM 1532 C C . ASN A 1 195 ? 0.118 26.870 21.544 1.00 43.28 195 ASN A C 1
ATOM 1534 O O . ASN A 1 195 ? 0.218 27.564 22.550 1.00 43.28 195 ASN A O 1
ATOM 1538 N N . GLY A 1 196 ? 1.185 26.531 20.815 1.00 40.06 196 GLY A N 1
ATOM 1539 C CA . GLY A 1 196 ? 2.475 27.222 20.905 1.00 40.06 196 GLY A CA 1
ATOM 1540 C C . GLY A 1 196 ? 3.346 26.968 22.143 1.00 40.06 196 GLY A C 1
ATOM 1541 O O . GLY A 1 196 ? 4.281 27.735 22.337 1.00 40.06 196 GLY A O 1
ATOM 1542 N N . ALA A 1 197 ? 3.104 25.941 22.971 1.00 37.78 197 ALA A N 1
ATOM 1543 C CA . ALA A 1 197 ? 3.907 25.779 24.197 1.00 37.78 197 ALA A CA 1
ATOM 1544 C C . ALA A 1 197 ? 4.295 24.353 24.632 1.00 37.78 197 ALA A C 1
ATOM 1546 O O . ALA A 1 197 ? 4.975 24.221 25.643 1.00 37.78 197 ALA A O 1
ATOM 1547 N N . GLU A 1 198 ? 3.956 23.283 23.909 1.00 40.72 198 GLU A N 1
ATOM 1548 C CA . GLU A 1 198 ? 4.459 21.949 24.280 1.00 40.72 198 GLU A CA 1
ATOM 1549 C C . GLU A 1 198 ? 4.659 21.077 23.035 1.00 40.72 198 GLU A C 1
ATOM 1551 O O . GLU A 1 198 ? 3.702 20.579 22.438 1.00 40.72 198 GLU A O 1
ATOM 1556 N N . LEU A 1 199 ? 5.923 20.878 22.645 1.00 42.94 199 LEU A N 1
ATOM 1557 C CA . LEU A 1 199 ? 6.319 19.654 21.953 1.00 42.94 199 LEU A CA 1
ATOM 1558 C C . LEU A 1 199 ? 6.056 18.528 22.951 1.00 42.94 199 LEU A C 1
ATOM 1560 O O . LEU A 1 199 ? 6.841 18.335 23.879 1.00 42.94 199 LEU A O 1
ATOM 1564 N N . LEU A 1 200 ? 4.932 17.825 22.811 1.00 44.91 200 LEU A N 1
ATOM 1565 C CA . LEU A 1 200 ? 4.747 16.601 23.572 1.00 44.91 200 LEU A CA 1
ATOM 1566 C C . LEU A 1 200 ? 5.825 15.631 23.099 1.00 44.91 200 LEU A C 1
ATOM 1568 O O . LEU A 1 200 ? 5.800 15.148 21.967 1.00 44.91 200 LEU A O 1
ATOM 1572 N N . THR A 1 201 ? 6.797 15.367 23.963 1.00 48.81 201 THR A N 1
ATOM 1573 C CA . THR A 1 201 ? 7.709 14.248 23.770 1.00 48.81 201 THR A CA 1
ATOM 1574 C C . THR A 1 201 ? 6.881 12.959 23.660 1.00 48.81 201 THR A C 1
ATOM 1576 O O . THR A 1 201 ? 5.788 12.863 24.236 1.00 48.81 201 THR A O 1
ATOM 1579 N N . PRO A 1 202 ? 7.357 11.923 22.958 1.00 48.19 202 PRO A N 1
ATOM 1580 C CA . PRO A 1 202 ? 6.689 10.617 22.946 1.00 48.19 202 PRO A CA 1
ATOM 1581 C C . PRO A 1 202 ? 6.411 10.072 24.355 1.00 48.19 202 PRO A C 1
ATOM 1583 O O . PRO A 1 202 ? 5.358 9.490 24.599 1.00 48.19 202 PRO A O 1
ATOM 1586 N N . SER A 1 203 ? 7.273 10.404 25.323 1.00 48.41 203 SER A N 1
ATOM 1587 C CA . SER A 1 203 ? 7.096 10.096 26.746 1.00 48.41 203 SER A CA 1
ATOM 1588 C C . SER A 1 203 ? 5.923 10.813 27.437 1.00 48.41 203 SER A C 1
ATOM 1590 O O . SER A 1 203 ? 5.412 10.292 28.421 1.00 48.41 203 SER A O 1
ATOM 1592 N N . THR A 1 204 ? 5.455 11.966 26.944 1.00 48.88 204 THR A N 1
ATOM 1593 C CA . THR A 1 204 ? 4.327 12.730 27.530 1.00 48.88 204 THR A CA 1
ATOM 1594 C C . THR A 1 204 ? 3.033 12.656 26.709 1.00 48.88 204 THR A C 1
ATOM 1596 O O . THR A 1 204 ? 1.958 13.000 27.213 1.00 48.88 204 THR A O 1
ATOM 1599 N N . SER A 1 205 ? 3.109 12.187 25.457 1.00 54.19 205 SER A N 1
ATOM 1600 C CA . SER A 1 205 ? 1.961 11.956 24.565 1.00 54.19 205 SER A CA 1
ATOM 1601 C C . SER A 1 205 ? 1.421 10.523 24.611 1.00 54.19 205 SER A C 1
ATOM 1603 O O . SER A 1 205 ? 0.226 10.341 24.361 1.00 54.19 205 SER A O 1
ATOM 1605 N N . ALA A 1 206 ? 2.237 9.524 24.969 1.00 59.16 206 ALA A N 1
ATOM 1606 C CA . ALA A 1 206 ? 1.813 8.121 25.046 1.00 59.16 206 ALA A CA 1
ATOM 1607 C C . ALA A 1 206 ? 0.596 7.933 25.972 1.00 59.16 206 ALA A C 1
ATOM 1609 O O . ALA A 1 206 ? -0.447 7.452 25.533 1.00 59.16 206 ALA A O 1
ATOM 1610 N N . ASP A 1 207 ? 0.665 8.436 27.208 1.00 58.88 207 ASP A N 1
ATOM 1611 C CA . ASP A 1 207 ? -0.437 8.316 28.174 1.00 58.88 207 ASP A CA 1
ATOM 1612 C C . ASP A 1 207 ? -1.693 9.096 27.746 1.00 58.88 207 ASP A C 1
ATOM 1614 O O . ASP A 1 207 ? -2.824 8.651 27.964 1.00 58.88 207 ASP A O 1
ATOM 1618 N N . ARG A 1 208 ? -1.519 10.261 27.101 1.00 58.00 208 ARG A N 1
ATOM 1619 C CA . ARG A 1 208 ? -2.644 11.120 26.682 1.00 58.00 208 ARG A CA 1
ATOM 1620 C C . ARG A 1 208 ? -3.372 10.569 25.454 1.00 58.00 208 ARG A C 1
ATOM 1622 O O . ARG A 1 208 ? -4.584 10.743 25.336 1.00 58.00 208 ARG A O 1
ATOM 1629 N N . THR A 1 209 ? -2.661 9.897 24.553 1.00 73.31 209 THR A N 1
ATOM 1630 C CA . THR A 1 209 ? -3.253 9.307 23.343 1.00 73.31 209 THR A CA 1
ATOM 1631 C C . THR A 1 209 ? -3.825 7.912 23.588 1.00 73.31 209 THR A C 1
ATOM 1633 O O . THR A 1 209 ? -4.813 7.547 22.950 1.00 73.31 209 THR A O 1
ATOM 1636 N N . GLU A 1 210 ? -3.305 7.172 24.569 1.00 77.12 210 GLU A N 1
ATOM 1637 C CA . GLU A 1 210 ? -3.804 5.848 24.959 1.00 77.12 210 GLU A CA 1
ATOM 1638 C C . GLU A 1 210 ? -5.257 5.894 25.467 1.00 77.12 210 GLU A C 1
ATOM 1640 O O . GLU A 1 210 ? -6.071 5.026 25.144 1.00 77.12 210 GLU A O 1
ATOM 1645 N N . ALA A 1 211 ? -5.648 6.950 26.188 1.00 80.88 211 ALA A N 1
ATOM 1646 C CA . ALA A 1 211 ? -7.045 7.150 26.583 1.00 80.88 211 ALA A CA 1
ATOM 1647 C C . ALA A 1 211 ? -7.987 7.275 25.365 1.00 80.88 211 ALA A C 1
ATOM 1649 O O . ALA A 1 211 ? -9.099 6.735 25.373 1.00 80.88 211 ALA A O 1
ATOM 1650 N N . ALA A 1 212 ? -7.538 7.949 24.299 1.00 83.88 212 ALA A N 1
ATOM 1651 C CA . ALA A 1 212 ? -8.285 8.055 23.047 1.00 83.88 212 ALA A CA 1
ATOM 1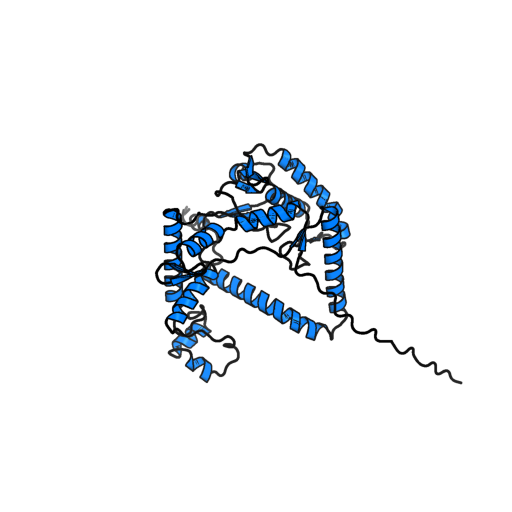652 C C . ALA A 1 212 ? -8.384 6.694 22.340 1.00 83.88 212 ALA A C 1
ATOM 1654 O O . ALA A 1 212 ? -9.475 6.323 21.899 1.00 83.88 212 ALA A O 1
ATOM 1655 N N . ARG A 1 213 ? -7.291 5.918 22.317 1.00 86.75 213 ARG A N 1
ATOM 1656 C CA . ARG A 1 213 ? -7.272 4.550 21.778 1.00 86.75 213 ARG A CA 1
ATOM 1657 C C . ARG A 1 213 ? -8.276 3.653 22.501 1.00 86.75 213 ARG A C 1
ATOM 1659 O O . ARG A 1 213 ? -9.134 3.064 21.853 1.00 86.75 213 ARG A O 1
ATOM 1666 N N . ARG A 1 214 ? -8.266 3.622 23.840 1.00 88.62 214 ARG A N 1
ATOM 1667 C CA . ARG A 1 214 ? -9.230 2.838 24.642 1.00 88.62 214 ARG A CA 1
ATOM 1668 C C . ARG A 1 214 ? -10.678 3.233 24.376 1.00 88.62 214 ARG A C 1
ATOM 1670 O O . ARG A 1 214 ? -11.540 2.363 24.264 1.00 88.62 214 ARG A O 1
ATOM 1677 N N . ARG A 1 215 ? -10.956 4.537 24.248 1.00 90.12 215 ARG A N 1
ATOM 1678 C CA . ARG A 1 215 ? -12.299 5.038 23.919 1.00 90.12 215 ARG A CA 1
ATOM 1679 C C . ARG A 1 215 ? -12.765 4.540 22.553 1.00 90.12 215 ARG A C 1
ATOM 1681 O O . ARG A 1 215 ? -13.920 4.143 22.427 1.00 90.12 215 ARG A O 1
ATOM 1688 N N . VAL A 1 216 ? -11.883 4.550 21.555 1.00 92.31 216 VAL A N 1
ATOM 1689 C CA . VAL A 1 216 ? -12.169 4.020 20.216 1.00 92.31 216 VAL A CA 1
ATOM 1690 C C . VAL A 1 216 ? -12.381 2.510 20.249 1.00 92.31 216 VAL A C 1
ATOM 1692 O O . VAL A 1 216 ? -13.376 2.040 19.705 1.00 92.31 216 VAL A O 1
ATOM 1695 N N . THR A 1 217 ? -11.536 1.755 20.951 1.00 92.50 217 THR A N 1
ATOM 1696 C CA . THR A 1 217 ? -11.718 0.305 21.116 1.00 92.50 217 THR A CA 1
ATOM 1697 C C . THR A 1 217 ? -13.073 -0.019 21.748 1.00 92.50 217 THR A C 1
ATOM 1699 O O . THR A 1 217 ? -13.812 -0.855 21.235 1.00 92.50 217 THR A O 1
ATOM 1702 N N . ALA A 1 218 ? -13.457 0.687 22.816 1.00 92.19 218 ALA A N 1
ATOM 1703 C CA . ALA A 1 218 ? -14.756 0.503 23.467 1.00 92.19 218 ALA A CA 1
ATOM 1704 C C . ALA A 1 218 ? -15.944 0.919 22.579 1.00 92.19 218 ALA A C 1
ATOM 1706 O O . ALA A 1 218 ? -17.041 0.378 22.716 1.00 92.19 218 ALA A O 1
ATOM 1707 N N . MET A 1 219 ? -15.745 1.888 21.682 1.00 93.00 219 MET A N 1
ATOM 1708 C CA . MET A 1 219 ? -16.743 2.298 20.695 1.00 93.00 219 MET A CA 1
ATOM 1709 C C . MET A 1 219 ? -16.930 1.216 19.624 1.00 93.00 219 MET A C 1
ATOM 1711 O O . MET A 1 219 ? -18.063 0.836 19.342 1.00 93.00 219 MET A O 1
ATOM 1715 N N . LEU A 1 220 ? -15.834 0.692 19.067 1.00 93.00 220 LEU A N 1
ATOM 1716 C CA . LEU A 1 220 ? -15.850 -0.358 18.042 1.00 93.00 220 LEU A CA 1
ATOM 1717 C C . LEU A 1 220 ? -16.318 -1.712 18.584 1.00 93.00 220 LEU A C 1
ATOM 1719 O O . LEU A 1 220 ? -16.907 -2.485 17.842 1.00 93.00 220 LEU A O 1
ATOM 1723 N N . ALA A 1 221 ? -16.165 -1.975 19.883 1.00 91.50 221 ALA A N 1
ATOM 1724 C CA . ALA A 1 221 ? -16.770 -3.142 20.528 1.00 91.50 221 ALA A CA 1
ATOM 1725 C C . ALA A 1 221 ? -18.314 -3.145 20.466 1.00 91.50 221 ALA A C 1
ATOM 1727 O O . ALA A 1 221 ? -18.931 -4.187 20.661 1.00 91.50 221 ALA A O 1
ATOM 1728 N N . LYS A 1 222 ? -18.942 -1.990 20.200 1.00 90.94 222 LYS A N 1
ATOM 1729 C CA . LYS A 1 222 ? -20.395 -1.836 20.006 1.00 90.94 222 LYS A CA 1
ATOM 1730 C C . LYS A 1 222 ? -20.789 -1.787 18.528 1.00 90.94 222 LYS A C 1
ATOM 1732 O O . LYS A 1 222 ? -21.892 -1.358 18.204 1.00 90.94 222 LYS A O 1
ATOM 1737 N N . PHE A 1 223 ? -19.875 -2.121 17.622 1.00 92.50 223 PHE A N 1
ATOM 1738 C CA . PHE A 1 223 ? -20.180 -2.194 16.203 1.00 92.50 223 PHE A CA 1
ATOM 1739 C C . PHE A 1 223 ? -21.131 -3.370 15.941 1.00 92.50 223 PHE A C 1
ATOM 1741 O O . PHE A 1 223 ? -20.792 -4.518 16.205 1.00 92.50 223 PHE A O 1
ATOM 1748 N N . GLU A 1 224 ? -22.326 -3.072 15.431 1.00 92.25 224 GLU A N 1
ATOM 1749 C CA . GLU A 1 224 ? -23.397 -4.055 15.184 1.00 92.25 224 GLU A CA 1
ATOM 1750 C C . GLU A 1 224 ? -23.396 -4.600 13.745 1.00 92.25 224 GLU A C 1
ATOM 1752 O O . GLU A 1 224 ? -24.273 -5.374 13.364 1.00 92.25 224 GLU A O 1
ATOM 1757 N N . GLY A 1 225 ? -22.439 -4.171 12.918 1.00 94.75 225 GLY A N 1
ATOM 1758 C CA . GLY A 1 225 ? -22.298 -4.668 11.554 1.00 94.75 225 GLY A CA 1
ATOM 1759 C C . GLY A 1 225 ? -21.729 -6.082 11.500 1.00 94.75 225 GLY A C 1
ATOM 1760 O O . GLY A 1 225 ? -21.276 -6.645 12.499 1.00 94.75 225 GLY A O 1
ATOM 1761 N N . ARG A 1 226 ? -21.716 -6.666 10.300 1.00 97.81 226 ARG A N 1
ATOM 1762 C CA . ARG A 1 226 ? -21.149 -8.001 10.096 1.00 97.81 226 ARG A CA 1
ATOM 1763 C C . ARG A 1 226 ? -19.663 -8.002 10.449 1.00 97.81 226 ARG A C 1
ATOM 1765 O O . ARG A 1 226 ? -18.893 -7.160 9.983 1.00 97.81 226 ARG A O 1
ATOM 1772 N N . ALA A 1 227 ? -19.264 -9.000 11.227 1.00 96.94 227 ALA A N 1
ATOM 1773 C CA . ALA A 1 227 ? -17.882 -9.275 11.584 1.00 96.94 227 ALA A CA 1
ATOM 1774 C C . ALA A 1 227 ? -17.601 -10.776 11.446 1.00 96.94 227 ALA A C 1
ATOM 1776 O O . ALA A 1 227 ? -18.495 -11.595 11.669 1.00 96.94 227 ALA A O 1
ATOM 1777 N N . ARG A 1 228 ? -16.372 -11.150 11.082 1.00 96.94 228 ARG A N 1
ATOM 1778 C CA . ARG A 1 228 ? -15.939 -12.556 11.051 1.00 96.94 228 ARG A CA 1
ATOM 1779 C C . ARG A 1 228 ? -14.470 -12.697 11.421 1.00 96.94 228 ARG A C 1
ATOM 1781 O O . ARG A 1 228 ? -13.694 -11.762 11.245 1.00 96.94 228 ARG A O 1
ATOM 1788 N N . THR A 1 229 ? -14.092 -13.877 11.897 1.00 97.12 229 THR A N 1
ATOM 1789 C CA . THR A 1 229 ? -12.692 -14.213 12.165 1.00 97.12 229 THR A CA 1
ATOM 1790 C C . THR A 1 229 ? -12.060 -14.851 10.930 1.00 97.12 229 THR A C 1
ATOM 1792 O O . THR A 1 229 ? -12.603 -15.817 10.399 1.00 97.12 229 THR A O 1
ATOM 1795 N N . ILE A 1 230 ? -10.919 -14.326 10.483 1.00 94.19 230 ILE A N 1
ATOM 1796 C CA . ILE A 1 230 ? -10.106 -14.862 9.379 1.00 94.19 230 ILE A CA 1
ATOM 1797 C C . ILE A 1 230 ? -8.673 -14.964 9.902 1.00 94.19 230 ILE A C 1
ATOM 1799 O O . ILE A 1 230 ? -8.176 -14.004 10.485 1.00 94.19 230 ILE A O 1
ATOM 1803 N N . ASP A 1 231 ? -8.034 -16.127 9.772 1.00 91.19 231 ASP A N 1
ATOM 1804 C CA . ASP A 1 231 ? -6.671 -16.377 10.273 1.00 91.19 231 ASP A CA 1
ATOM 1805 C C . ASP A 1 231 ? -6.451 -15.930 11.736 1.00 91.19 231 ASP A C 1
ATOM 1807 O O . ASP A 1 231 ? -5.411 -15.385 12.101 1.00 91.19 231 ASP A O 1
ATOM 1811 N N . GLY A 1 232 ? -7.468 -16.123 12.585 1.00 93.31 232 GLY A N 1
ATOM 1812 C CA . GLY A 1 232 ? -7.427 -15.748 14.003 1.00 93.31 232 GLY A CA 1
ATOM 1813 C C . GLY A 1 232 ? -7.616 -14.254 14.299 1.00 93.31 232 GLY A C 1
ATOM 1814 O O . GLY A 1 232 ? -7.590 -13.873 15.466 1.00 93.31 232 GLY A O 1
ATOM 1815 N N . ARG A 1 233 ? -7.852 -13.408 13.289 1.00 95.31 233 ARG A N 1
ATOM 1816 C CA . ARG A 1 233 ? -8.082 -11.961 13.442 1.00 95.31 233 ARG A CA 1
ATOM 1817 C C . ARG A 1 233 ? -9.526 -11.588 13.129 1.00 95.31 233 ARG A C 1
ATOM 1819 O O . ARG A 1 233 ? -10.170 -12.228 12.303 1.00 95.31 233 ARG A O 1
ATOM 1826 N N . ILE A 1 234 ? -10.050 -10.564 13.797 1.00 96.38 234 ILE A N 1
ATOM 1827 C CA . ILE A 1 234 ? -11.412 -10.067 13.561 1.00 96.38 234 ILE A CA 1
ATOM 1828 C C . ILE A 1 234 ? -11.392 -9.106 12.372 1.00 96.38 234 ILE A C 1
ATOM 1830 O O . ILE A 1 234 ? -10.587 -8.179 12.331 1.00 96.38 234 ILE A O 1
ATOM 1834 N N . TYR A 1 235 ? -12.323 -9.298 11.445 1.00 97.81 235 TYR A N 1
ATOM 1835 C CA . TYR A 1 235 ? -12.559 -8.411 10.315 1.00 97.81 235 TYR A CA 1
ATOM 1836 C C . TYR A 1 235 ? -13.986 -7.882 10.342 1.00 97.81 235 TYR A C 1
ATOM 1838 O O . TYR A 1 235 ? -14.923 -8.626 10.640 1.00 97.81 235 TYR A O 1
ATOM 1846 N N . PHE A 1 236 ? -14.156 -6.617 9.972 1.00 97.81 236 PHE A N 1
ATOM 1847 C CA . PHE A 1 236 ? -15.458 -5.989 9.775 1.00 97.81 236 PHE A CA 1
ATOM 1848 C C . PHE A 1 236 ? -15.829 -5.980 8.298 1.00 97.81 236 PHE A C 1
ATOM 1850 O O . PHE A 1 236 ? -14.970 -5.798 7.434 1.00 97.81 236 PHE A O 1
ATOM 1857 N N . HIS A 1 237 ? -17.115 -6.146 7.998 1.00 97.88 237 HIS A N 1
ATOM 1858 C CA . HIS A 1 237 ? -17.613 -5.892 6.656 1.00 97.88 237 HIS A CA 1
ATOM 1859 C C . HIS A 1 237 ? -17.527 -4.390 6.372 1.00 97.88 237 HIS A C 1
ATOM 1861 O O . HIS A 1 237 ? -18.093 -3.570 7.100 1.00 97.88 237 HIS A O 1
ATOM 1867 N N . PHE A 1 238 ? -16.834 -4.024 5.298 1.00 97.06 238 PHE A N 1
ATOM 1868 C CA . PHE A 1 238 ? -16.470 -2.642 5.023 1.00 97.06 238 PHE A CA 1
ATOM 1869 C C . PHE A 1 238 ? -17.691 -1.739 4.800 1.00 97.06 238 PHE A C 1
ATOM 1871 O O . PHE A 1 238 ? -17.765 -0.669 5.401 1.00 97.06 238 PHE A O 1
ATOM 1878 N N . ASP A 1 239 ? -18.695 -2.180 4.033 1.00 96.19 239 ASP A N 1
ATOM 1879 C CA . ASP A 1 239 ? -19.909 -1.371 3.821 1.00 96.19 239 ASP A CA 1
ATOM 1880 C C . ASP A 1 239 ? -20.678 -1.090 5.115 1.00 96.19 239 ASP A C 1
ATOM 1882 O O . ASP A 1 239 ? -21.207 0.009 5.301 1.00 96.19 239 ASP A O 1
ATOM 1886 N N . ASP A 1 240 ? -20.733 -2.066 6.025 1.00 97.31 240 ASP A N 1
ATOM 1887 C CA . ASP A 1 240 ? -21.424 -1.915 7.303 1.00 97.31 240 ASP A CA 1
ATOM 1888 C C . ASP A 1 240 ? -20.662 -0.908 8.177 1.00 97.31 240 ASP A C 1
ATOM 1890 O O . ASP A 1 240 ? -21.269 -0.037 8.799 1.00 97.31 240 ASP A O 1
ATOM 1894 N N . TYR A 1 241 ? -19.325 -0.966 8.156 1.00 96.50 241 TYR A N 1
ATOM 1895 C CA . TYR A 1 241 ? -18.460 0.007 8.820 1.00 96.50 241 TYR A CA 1
ATOM 1896 C C . TYR A 1 241 ? -18.635 1.426 8.256 1.00 96.50 241 TYR A C 1
ATOM 1898 O O . TYR A 1 241 ? -18.795 2.378 9.020 1.00 96.50 241 TYR A O 1
ATOM 1906 N N . VAL A 1 242 ? -18.669 1.593 6.932 1.00 94.69 242 VAL A N 1
ATOM 1907 C CA . VAL A 1 242 ? -18.837 2.913 6.297 1.00 94.69 242 VAL A CA 1
ATOM 1908 C C . VAL A 1 242 ? -20.191 3.540 6.634 1.00 94.69 242 VAL A C 1
ATOM 1910 O O . VAL A 1 242 ? -20.265 4.756 6.838 1.00 94.69 242 VAL A O 1
ATOM 1913 N N . ARG A 1 243 ? -21.251 2.724 6.714 1.00 94.56 243 ARG A N 1
ATOM 1914 C CA . ARG A 1 243 ? -22.619 3.154 7.061 1.00 94.56 243 ARG A CA 1
ATOM 1915 C C . ARG A 1 243 ? -22.815 3.406 8.555 1.00 94.56 243 ARG A C 1
ATOM 1917 O O . ARG A 1 243 ? -23.824 3.996 8.951 1.00 94.56 243 ARG A O 1
ATOM 1924 N N . TRP A 1 244 ? -21.882 2.971 9.394 1.00 94.19 244 TRP A N 1
ATOM 1925 C CA . TRP A 1 244 ? -22.002 3.115 10.834 1.00 94.19 244 TRP A CA 1
ATOM 1926 C C . TRP A 1 244 ? -21.812 4.568 11.278 1.00 94.19 244 TRP A C 1
ATOM 1928 O O . TRP A 1 244 ? -20.761 5.179 11.088 1.00 94.19 244 TRP A O 1
ATOM 1938 N N . LYS A 1 245 ? -22.837 5.120 11.937 1.00 89.06 245 LYS A N 1
ATOM 1939 C CA . LYS A 1 245 ? -22.871 6.527 12.382 1.00 89.06 245 LYS A CA 1
ATOM 1940 C C . LYS A 1 245 ? -21.805 6.883 13.427 1.00 89.06 245 LYS A C 1
ATOM 1942 O O . LYS A 1 245 ? -21.544 8.062 13.634 1.00 89.06 245 LYS A O 1
ATOM 1947 N N . GLY A 1 246 ? -21.221 5.891 14.102 1.00 84.62 246 GLY A N 1
ATOM 1948 C CA . GLY A 1 246 ? -20.163 6.096 15.098 1.00 84.62 246 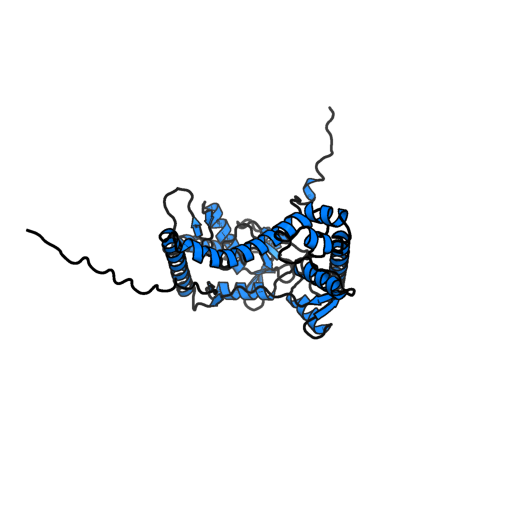GLY A CA 1
ATOM 1949 C C . GLY A 1 246 ? -18.786 6.413 14.503 1.00 84.62 246 GLY A C 1
ATOM 1950 O O . GLY A 1 246 ? -17.914 6.883 15.232 1.00 84.62 246 GLY A O 1
ATOM 1951 N N . ARG A 1 247 ? -18.602 6.181 13.197 1.00 92.00 247 ARG A N 1
ATOM 1952 C CA . ARG A 1 247 ? -17.328 6.321 12.486 1.00 92.00 247 ARG A CA 1
ATOM 1953 C C . ARG A 1 247 ? -16.807 7.760 12.497 1.00 92.00 247 ARG A C 1
ATOM 1955 O O . ARG A 1 247 ? -17.552 8.707 12.238 1.00 92.00 247 ARG A O 1
ATOM 1962 N N . LYS A 1 248 ? -15.507 7.922 12.732 1.00 91.38 248 LYS A N 1
ATOM 1963 C CA . LYS A 1 248 ? -14.783 9.201 12.661 1.00 91.38 248 LYS A CA 1
ATOM 1964 C C . LYS A 1 248 ? -13.782 9.225 11.520 1.00 91.38 248 LYS A C 1
ATOM 1966 O O . LYS A 1 248 ? -13.531 10.297 10.969 1.00 91.38 248 LYS A O 1
ATOM 1971 N N . ALA A 1 249 ? -13.204 8.078 11.178 1.00 92.62 249 ALA A N 1
ATOM 1972 C CA . ALA A 1 249 ? -12.173 7.990 10.164 1.00 92.62 249 ALA A CA 1
ATOM 1973 C C . ALA A 1 249 ? -12.753 8.211 8.769 1.00 92.62 249 ALA A C 1
ATOM 1975 O O . ALA A 1 249 ? -13.688 7.532 8.331 1.00 92.62 249 ALA A O 1
ATOM 1976 N N . GLN A 1 250 ? -12.157 9.155 8.043 1.00 91.25 250 GLN A N 1
ATOM 1977 C CA . GLN A 1 250 ? -12.444 9.352 6.631 1.00 91.25 250 GLN A CA 1
ATOM 1978 C C . GLN A 1 250 ? -11.678 8.318 5.816 1.00 91.25 250 GLN A C 1
ATOM 1980 O O . GLN A 1 250 ? -10.458 8.192 5.936 1.00 91.25 250 GLN A O 1
ATOM 1985 N N . CYS A 1 251 ? -12.397 7.594 4.966 1.00 92.81 251 CYS A N 1
ATOM 1986 C CA . CYS A 1 251 ? -11.811 6.555 4.137 1.00 92.81 251 CYS A CA 1
ATOM 1987 C C . CYS A 1 251 ? -12.500 6.451 2.778 1.00 92.81 251 CYS A C 1
ATOM 1989 O O . CYS A 1 251 ? -13.675 6.807 2.650 1.00 92.81 251 CYS A O 1
ATOM 1991 N N . LYS A 1 252 ? -11.767 5.945 1.782 1.00 92.25 252 LYS A N 1
ATOM 1992 C CA . LYS A 1 252 ? -12.264 5.652 0.432 1.00 92.25 252 LYS A CA 1
ATOM 1993 C C . LYS A 1 252 ? -11.746 4.285 -0.011 1.00 92.25 252 LYS A C 1
ATOM 1995 O O . LYS A 1 252 ? -10.560 4.015 0.143 1.00 92.25 252 LYS A O 1
ATOM 2000 N N . ALA A 1 253 ? -12.629 3.439 -0.535 1.00 91.25 253 ALA A N 1
ATOM 2001 C CA . ALA A 1 253 ? -12.234 2.168 -1.135 1.00 91.25 253 ALA A CA 1
ATOM 2002 C C . ALA A 1 253 ? -11.871 2.339 -2.613 1.00 91.25 253 ALA A C 1
ATOM 2004 O O . ALA A 1 253 ? -12.479 3.143 -3.324 1.00 91.25 253 ALA A O 1
ATOM 2005 N N . HIS A 1 254 ? -10.894 1.553 -3.047 1.00 88.50 254 HIS A N 1
ATOM 2006 C CA . HIS A 1 254 ? -10.367 1.482 -4.401 1.00 88.50 254 HIS A CA 1
ATOM 2007 C C . HIS A 1 254 ? -10.409 0.017 -4.855 1.00 88.50 254 HIS A C 1
ATOM 2009 O O . HIS A 1 254 ? -9.774 -0.834 -4.232 1.00 88.50 254 HIS A O 1
ATOM 2015 N N . TYR A 1 255 ? -11.196 -0.271 -5.898 1.00 84.81 255 TYR A N 1
ATOM 2016 C CA . TYR A 1 255 ? -11.536 -1.629 -6.369 1.00 84.81 255 TYR A CA 1
ATOM 2017 C C . TYR A 1 255 ? -10.854 -2.004 -7.694 1.00 84.81 255 TYR A C 1
ATOM 2019 O O . TYR A 1 255 ? -11.246 -2.941 -8.382 1.00 84.81 255 TYR A O 1
ATOM 2027 N N . ASP A 1 256 ? -9.835 -1.251 -8.083 1.00 82.88 256 ASP A N 1
ATOM 2028 C CA . ASP A 1 256 ? -9.111 -1.380 -9.342 1.00 82.88 256 ASP A CA 1
ATOM 2029 C C . ASP A 1 256 ? -7.776 -2.129 -9.193 1.00 82.88 256 ASP A C 1
ATOM 2031 O O . ASP A 1 256 ? -6.955 -2.106 -10.109 1.00 82.88 256 ASP A O 1
ATOM 2035 N N . GLY A 1 257 ? -7.560 -2.833 -8.081 1.00 89.50 257 GLY A N 1
ATOM 2036 C CA . GLY A 1 257 ? -6.313 -3.535 -7.790 1.00 89.50 257 GLY A CA 1
ATOM 2037 C C . GLY A 1 257 ? -6.334 -5.045 -8.045 1.00 89.50 257 GLY A C 1
ATOM 2038 O O . GLY A 1 257 ? -7.315 -5.639 -8.496 1.00 89.50 257 GLY A O 1
ATOM 2039 N N . PHE A 1 258 ? -5.216 -5.684 -7.710 1.00 92.25 258 PHE A N 1
ATOM 2040 C CA . PHE A 1 258 ? -5.012 -7.135 -7.742 1.00 92.25 258 PHE A CA 1
ATOM 2041 C C . PHE A 1 258 ? -4.222 -7.580 -6.509 1.00 92.25 258 PHE A C 1
ATOM 2043 O O . PHE A 1 258 ? -3.447 -6.808 -5.941 1.00 92.25 258 PHE A O 1
ATOM 2050 N N . VAL A 1 259 ? -4.402 -8.828 -6.084 1.00 94.31 259 VAL A N 1
ATOM 2051 C CA . VAL A 1 259 ? -3.667 -9.379 -4.937 1.00 94.31 259 VAL A CA 1
ATOM 2052 C C . VAL A 1 259 ? -2.252 -9.764 -5.377 1.00 94.31 259 VAL A C 1
ATOM 2054 O O . VAL A 1 259 ? -2.092 -10.676 -6.189 1.00 94.31 259 VAL A O 1
ATOM 2057 N N . ILE A 1 260 ? -1.220 -9.127 -4.809 1.00 94.00 260 ILE A N 1
ATOM 2058 C CA . ILE A 1 260 ? 0.189 -9.344 -5.203 1.00 94.00 260 ILE A CA 1
ATOM 2059 C C . ILE A 1 260 ? 0.608 -10.807 -5.040 1.00 94.00 260 ILE A C 1
ATOM 2061 O O . ILE A 1 260 ? 1.260 -11.356 -5.924 1.00 94.00 260 ILE A O 1
ATOM 2065 N N . ALA A 1 261 ? 0.195 -11.469 -3.956 1.00 94.12 261 ALA A N 1
ATOM 2066 C CA . ALA A 1 261 ? 0.482 -12.891 -3.762 1.00 94.12 261 ALA A CA 1
ATOM 2067 C C . ALA A 1 261 ? -0.080 -13.746 -4.912 1.00 94.12 261 ALA A C 1
ATOM 2069 O O . ALA A 1 261 ? 0.632 -14.570 -5.468 1.00 94.12 261 ALA A O 1
ATOM 2070 N N . SER A 1 262 ? -1.313 -13.464 -5.349 1.00 95.06 262 SER A N 1
ATOM 2071 C CA . SER A 1 262 ? -1.941 -14.181 -6.465 1.00 95.06 262 SER A CA 1
ATOM 2072 C C . SER A 1 262 ? -1.219 -13.955 -7.794 1.00 95.06 262 SER A C 1
ATOM 2074 O O . SER A 1 262 ? -1.170 -14.863 -8.616 1.00 95.06 262 SER A O 1
ATOM 2076 N N . TRP A 1 263 ? -0.673 -12.756 -8.016 1.00 94.06 263 TRP A N 1
ATOM 2077 C CA . TRP A 1 263 ? 0.184 -12.480 -9.170 1.00 94.06 263 TRP A CA 1
ATOM 2078 C C . TRP A 1 263 ? 1.486 -13.277 -9.103 1.00 94.06 263 TRP A C 1
ATOM 2080 O O . TRP A 1 263 ? 1.878 -13.910 -10.079 1.00 94.06 263 TRP A O 1
ATOM 2090 N N . ASN A 1 264 ? 2.146 -13.271 -7.946 1.00 94.38 264 ASN A N 1
ATOM 2091 C CA . ASN A 1 264 ? 3.413 -13.969 -7.762 1.00 94.38 264 ASN A CA 1
ATOM 2092 C C . ASN A 1 264 ? 3.263 -15.486 -7.943 1.00 94.38 264 ASN A C 1
ATOM 2094 O O . ASN A 1 264 ? 4.139 -16.095 -8.559 1.00 94.38 264 ASN A O 1
ATOM 2098 N N . ASP A 1 265 ? 2.149 -16.060 -7.478 1.00 95.00 265 ASP A N 1
ATOM 2099 C CA . ASP A 1 265 ? 1.789 -17.464 -7.704 1.00 95.00 265 ASP A CA 1
ATOM 2100 C C . ASP A 1 265 ? 1.605 -17.753 -9.204 1.00 95.00 265 ASP A C 1
ATOM 2102 O O . ASP A 1 265 ? 2.117 -18.747 -9.721 1.00 95.00 265 ASP A O 1
ATOM 2106 N N . TRP A 1 266 ? 0.928 -16.857 -9.935 1.00 95.31 266 TRP A N 1
ATOM 2107 C CA . TRP A 1 266 ? 0.750 -16.981 -11.385 1.00 95.31 266 TRP A CA 1
ATOM 2108 C C . TRP A 1 266 ? 2.088 -16.923 -12.141 1.00 95.31 266 TRP A C 1
ATOM 2110 O O . TRP A 1 266 ? 2.346 -17.771 -12.998 1.00 95.31 266 TRP A O 1
ATOM 2120 N N . VAL A 1 267 ? 2.975 -15.981 -11.792 1.00 94.69 267 VAL A N 1
ATOM 2121 C CA . VAL A 1 267 ? 4.320 -15.866 -12.393 1.00 94.69 267 VAL A CA 1
ATOM 2122 C C . VAL A 1 267 ? 5.150 -17.122 -12.132 1.00 94.69 267 VAL A C 1
ATOM 2124 O O . VAL A 1 267 ? 5.856 -17.596 -13.021 1.00 94.69 267 VAL A O 1
ATOM 2127 N N . GLU A 1 268 ? 5.070 -17.677 -10.924 1.00 94.44 268 GLU A N 1
ATOM 2128 C CA . GLU A 1 268 ? 5.775 -18.907 -10.565 1.00 94.44 268 GLU A CA 1
ATOM 2129 C C . GLU A 1 268 ? 5.273 -20.111 -11.362 1.00 94.44 268 GLU A C 1
ATOM 2131 O O . GLU A 1 268 ? 6.083 -20.868 -11.892 1.00 94.44 268 GLU A O 1
ATOM 2136 N N . ALA A 1 269 ? 3.953 -20.247 -11.508 1.00 92.94 269 ALA A N 1
ATOM 2137 C CA . ALA A 1 269 ? 3.330 -21.363 -12.212 1.00 92.94 26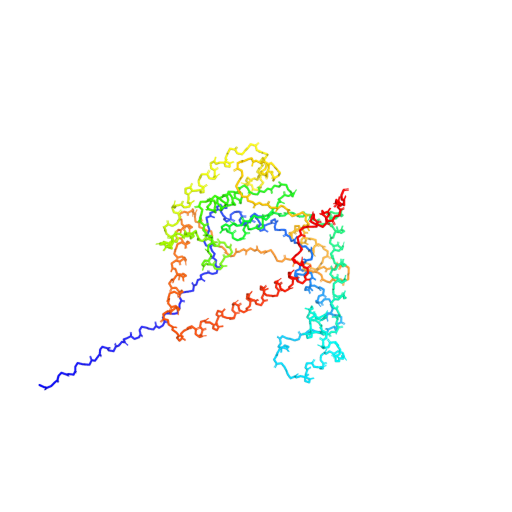9 ALA A CA 1
ATOM 2138 C C . ALA A 1 269 ? 3.524 -21.322 -13.739 1.00 92.94 269 ALA A C 1
ATOM 2140 O O . ALA A 1 269 ? 3.583 -22.372 -14.380 1.00 92.94 269 ALA A O 1
ATOM 2141 N N . ARG A 1 270 ? 3.587 -20.128 -14.342 1.00 89.25 270 ARG A N 1
ATOM 2142 C CA . ARG A 1 270 ? 3.701 -19.941 -15.804 1.00 89.25 270 ARG A CA 1
ATOM 2143 C C . ARG A 1 270 ? 5.134 -19.731 -16.295 1.00 89.25 270 ARG A C 1
ATOM 2145 O O . ARG A 1 270 ? 5.367 -19.718 -17.501 1.00 89.25 270 ARG A O 1
ATOM 2152 N N . GLY A 1 271 ? 6.067 -19.517 -15.377 1.00 78.62 271 GLY A N 1
ATOM 2153 C CA . GLY A 1 271 ? 7.420 -19.071 -15.668 1.00 78.62 271 GLY A CA 1
ATOM 2154 C C . GLY A 1 271 ? 8.512 -20.074 -15.312 1.00 78.62 271 GLY A C 1
ATOM 2155 O O . GLY A 1 271 ? 8.294 -21.272 -15.163 1.00 78.62 271 GLY A O 1
ATOM 2156 N N . ASN A 1 272 ? 9.722 -19.549 -15.130 1.00 77.81 272 ASN A N 1
ATOM 2157 C CA . ASN A 1 272 ? 10.883 -20.282 -14.611 1.00 77.81 272 ASN A CA 1
ATOM 2158 C C . ASN A 1 272 ? 11.063 -20.103 -13.087 1.00 77.81 272 ASN A C 1
ATOM 2160 O O . ASN A 1 272 ? 12.182 -20.166 -12.580 1.00 77.81 272 ASN A O 1
ATOM 2164 N N . GLY A 1 273 ? 9.979 -19.798 -12.369 1.00 77.12 273 GLY A N 1
ATOM 2165 C CA . GLY A 1 273 ? 9.969 -19.531 -10.926 1.00 77.12 273 GLY A CA 1
ATOM 2166 C C . GLY A 1 273 ? 10.204 -18.067 -10.518 1.00 77.12 273 GLY A C 1
ATOM 2167 O O . GLY A 1 273 ? 9.799 -17.680 -9.418 1.00 77.12 273 GLY A O 1
ATOM 2168 N N . ALA A 1 274 ? 10.792 -17.233 -11.388 1.00 83.62 274 ALA A N 1
ATOM 2169 C CA . ALA A 1 274 ? 11.061 -15.812 -11.109 1.00 83.62 274 ALA A CA 1
ATOM 2170 C C . ALA A 1 274 ? 10.432 -14.844 -12.124 1.00 83.62 274 ALA A C 1
ATOM 2172 O O . ALA A 1 274 ? 10.031 -13.737 -11.758 1.00 83.62 274 ALA A O 1
ATOM 2173 N N . THR A 1 275 ? 10.336 -15.261 -13.387 1.00 92.31 275 THR A N 1
ATOM 2174 C CA . THR A 1 275 ? 9.779 -14.455 -14.480 1.00 92.31 275 THR A CA 1
ATOM 2175 C C . THR A 1 275 ? 8.848 -15.282 -15.349 1.00 92.31 275 THR A C 1
ATOM 2177 O O . THR A 1 275 ? 9.099 -16.472 -15.543 1.00 92.31 275 THR A O 1
ATOM 2180 N N . ALA A 1 276 ? 7.837 -14.635 -15.917 1.00 93.75 276 ALA A N 1
ATOM 2181 C CA . ALA A 1 276 ? 6.917 -15.201 -16.896 1.00 93.75 276 ALA A CA 1
ATOM 2182 C C . ALA A 1 276 ? 6.843 -14.293 -18.132 1.00 93.75 276 ALA A C 1
ATOM 2184 O O . ALA A 1 276 ? 7.410 -13.198 -18.151 1.00 93.75 276 ALA A O 1
ATOM 2185 N N . GLU A 1 277 ? 6.157 -14.751 -19.172 1.00 93.62 277 GLU A N 1
ATOM 2186 C CA . GLU A 1 277 ? 5.861 -13.946 -20.354 1.00 93.62 277 GLU A CA 1
ATOM 2187 C C . GLU A 1 277 ? 4.385 -13.548 -20.340 1.00 93.62 277 GLU A C 1
ATOM 2189 O O . GLU A 1 277 ? 3.505 -14.389 -20.151 1.00 93.62 277 GLU A O 1
ATOM 2194 N N . LEU A 1 278 ? 4.121 -12.259 -20.529 1.00 92.38 278 LEU A N 1
ATOM 2195 C CA . LEU A 1 278 ? 2.784 -11.704 -20.661 1.00 92.38 278 LEU A CA 1
ATOM 2196 C C . LEU A 1 278 ? 2.781 -10.792 -21.885 1.00 92.38 278 LEU A C 1
ATOM 2198 O O . LEU A 1 278 ? 3.421 -9.745 -21.876 1.00 92.38 278 LEU A O 1
ATOM 2202 N N . ASP A 1 279 ? 2.078 -11.211 -22.938 1.00 89.00 279 ASP A N 1
ATOM 2203 C CA . ASP A 1 279 ? 1.954 -10.447 -24.188 1.00 89.00 279 ASP A CA 1
ATOM 2204 C C . ASP A 1 279 ? 3.311 -10.095 -24.836 1.00 89.00 279 ASP A C 1
ATOM 2206 O O . ASP A 1 279 ? 3.569 -8.961 -25.228 1.00 89.00 279 ASP A O 1
ATOM 2210 N N . GLY A 1 280 ? 4.234 -11.065 -24.884 1.00 90.06 280 GLY A N 1
ATOM 2211 C CA . GLY A 1 280 ? 5.588 -10.865 -25.418 1.00 90.06 280 GLY A CA 1
ATOM 2212 C C . GLY A 1 280 ? 6.535 -10.090 -24.495 1.00 90.06 280 GLY A C 1
ATOM 2213 O O . GLY A 1 280 ? 7.721 -9.944 -24.803 1.00 90.06 280 GLY A O 1
ATOM 2214 N N . ILE A 1 281 ? 6.048 -9.598 -23.352 1.00 92.75 281 ILE A N 1
ATOM 2215 C CA . ILE A 1 281 ? 6.831 -8.846 -22.373 1.00 92.75 281 ILE A CA 1
ATOM 2216 C C . ILE A 1 281 ? 7.189 -9.765 -21.208 1.00 92.75 281 ILE A C 1
ATOM 2218 O O . ILE A 1 281 ? 6.344 -10.452 -20.632 1.00 92.75 281 ILE A O 1
ATOM 2222 N N . ARG A 1 282 ? 8.475 -9.777 -20.843 1.00 93.62 282 ARG A N 1
ATOM 2223 C CA . ARG A 1 282 ? 8.943 -10.511 -19.668 1.00 93.62 282 ARG A CA 1
ATOM 2224 C C . ARG A 1 282 ? 8.519 -9.760 -18.412 1.00 93.62 282 ARG A C 1
ATOM 2226 O O . ARG A 1 282 ? 8.977 -8.648 -18.171 1.00 93.62 282 ARG A O 1
ATOM 2233 N N . VAL A 1 283 ? 7.699 -10.409 -17.602 1.00 93.12 283 VAL A N 1
ATOM 2234 C CA . VAL A 1 283 ? 7.179 -9.896 -16.335 1.00 93.12 283 VAL A CA 1
ATOM 2235 C C . VAL A 1 283 ? 7.770 -10.675 -15.161 1.00 93.12 283 VAL A C 1
ATOM 2237 O O . VAL A 1 283 ? 8.234 -11.807 -15.327 1.00 93.12 283 VAL A O 1
ATOM 2240 N N . ALA A 1 284 ? 7.779 -10.078 -13.971 1.00 92.81 284 ALA A N 1
ATOM 2241 C CA . ALA A 1 284 ? 8.410 -10.655 -12.786 1.00 92.81 284 ALA A CA 1
ATOM 2242 C C . ALA A 1 284 ? 7.482 -10.650 -11.566 1.00 92.81 284 ALA A C 1
ATOM 2244 O O . ALA A 1 284 ? 6.450 -9.975 -11.537 1.00 92.81 284 ALA A O 1
ATOM 2245 N N . LYS A 1 285 ? 7.874 -11.399 -10.532 1.00 92.31 285 LYS A N 1
ATOM 2246 C CA . LYS A 1 285 ? 7.253 -11.297 -9.207 1.00 92.31 285 LYS A CA 1
ATOM 2247 C C . LYS A 1 285 ? 7.390 -9.869 -8.670 1.00 92.31 285 LYS A C 1
ATOM 2249 O O . LYS A 1 285 ? 8.444 -9.253 -8.802 1.00 92.31 285 LYS A O 1
ATOM 2254 N N . ILE A 1 286 ? 6.336 -9.373 -8.030 1.00 90.31 286 ILE A N 1
ATOM 2255 C CA . ILE A 1 286 ? 6.320 -8.074 -7.353 1.00 90.31 286 ILE A CA 1
ATOM 2256 C C . ILE A 1 286 ? 6.714 -8.285 -5.893 1.00 90.31 286 ILE A C 1
ATOM 2258 O O . ILE A 1 286 ? 6.161 -9.148 -5.202 1.00 90.31 286 ILE A O 1
ATOM 2262 N N . ALA A 1 287 ? 7.671 -7.490 -5.418 1.00 88.00 287 ALA A N 1
ATOM 2263 C CA . ALA A 1 287 ? 8.118 -7.545 -4.035 1.00 88.00 287 ALA A CA 1
ATOM 2264 C C . ALA A 1 287 ? 6.998 -7.098 -3.083 1.00 88.00 287 ALA A C 1
ATOM 2266 O O . ALA A 1 287 ? 6.459 -5.997 -3.200 1.00 88.00 287 ALA A O 1
ATOM 2267 N N . VAL A 1 288 ? 6.679 -7.945 -2.102 1.00 86.56 288 VAL A N 1
ATOM 2268 C CA . VAL A 1 288 ? 5.777 -7.573 -1.008 1.00 86.56 288 VAL A CA 1
ATOM 2269 C C . VAL A 1 288 ? 6.508 -6.589 -0.102 1.00 86.56 288 VAL A C 1
ATOM 2271 O O . VAL A 1 288 ? 7.587 -6.891 0.413 1.00 86.56 288 VAL A O 1
ATOM 2274 N N . ARG A 1 289 ? 5.931 -5.403 0.108 1.00 81.62 289 ARG A N 1
ATOM 2275 C CA . ARG A 1 289 ? 6.534 -4.389 0.983 1.00 81.62 289 ARG A CA 1
ATOM 2276 C C . ARG A 1 289 ? 6.205 -4.722 2.433 1.00 81.62 289 ARG A C 1
ATOM 2278 O O . ARG A 1 289 ? 5.103 -4.432 2.892 1.00 81.62 289 ARG A O 1
ATOM 2285 N N . VAL A 1 290 ? 7.174 -5.301 3.136 1.00 85.56 290 VAL A N 1
ATOM 2286 C CA . VAL A 1 290 ? 7.102 -5.558 4.579 1.00 85.56 290 VAL A CA 1
ATOM 2287 C C . VAL A 1 290 ? 8.027 -4.572 5.295 1.00 85.56 290 VAL A C 1
ATOM 2289 O O . VAL A 1 290 ? 9.232 -4.585 5.036 1.00 85.56 290 VAL A O 1
ATOM 2292 N N . PRO A 1 291 ? 7.511 -3.699 6.174 1.00 86.75 291 PRO A N 1
ATOM 2293 C CA . PRO A 1 291 ? 8.358 -2.801 6.944 1.00 86.75 291 PRO A CA 1
ATOM 2294 C C . PRO A 1 291 ? 9.209 -3.602 7.936 1.00 86.75 291 PRO A C 1
ATOM 2296 O O . PRO A 1 291 ? 8.730 -4.553 8.556 1.00 86.75 291 PRO A O 1
ATOM 2299 N N . ALA A 1 292 ? 10.468 -3.198 8.109 1.00 88.44 292 ALA A N 1
ATOM 2300 C CA . ALA A 1 292 ? 11.350 -3.809 9.095 1.00 88.44 292 ALA A CA 1
ATOM 2301 C C . ALA A 1 292 ? 10.798 -3.559 10.507 1.00 88.44 292 ALA A C 1
ATOM 2303 O O . ALA A 1 292 ? 10.535 -2.422 10.902 1.00 88.44 292 ALA A O 1
ATOM 2304 N N . LEU A 1 293 ? 10.599 -4.622 11.283 1.00 92.69 293 LEU A N 1
ATOM 2305 C CA . LEU A 1 293 ? 10.002 -4.518 12.611 1.00 92.69 293 LEU A CA 1
ATOM 2306 C C . LEU A 1 293 ? 10.674 -5.444 13.615 1.00 92.69 293 LEU A C 1
ATOM 2308 O O . LEU A 1 293 ? 11.176 -6.511 13.264 1.00 92.69 293 LEU A O 1
ATOM 2312 N N . VAL A 1 294 ? 10.625 -5.040 14.882 1.00 93.06 294 VAL A N 1
ATOM 2313 C CA . VAL A 1 294 ? 10.971 -5.873 16.035 1.00 93.06 294 VAL A CA 1
ATOM 2314 C C . VAL A 1 294 ? 9.696 -6.104 16.832 1.00 93.06 294 VAL A C 1
ATOM 2316 O O . VAL A 1 294 ? 9.049 -5.153 17.273 1.00 93.06 294 VAL A O 1
ATOM 2319 N N . ARG A 1 295 ? 9.326 -7.375 17.018 1.00 94.94 295 ARG A N 1
ATOM 2320 C CA . ARG A 1 295 ? 8.176 -7.745 17.849 1.00 94.94 295 ARG A CA 1
ATOM 2321 C C . ARG A 1 295 ? 8.556 -7.617 19.323 1.00 94.94 295 ARG A C 1
ATOM 2323 O O . ARG A 1 295 ? 9.411 -8.355 19.811 1.00 94.94 295 ARG A O 1
ATOM 2330 N N . CYS A 1 296 ? 7.921 -6.691 20.030 1.00 94.12 296 CYS A N 1
ATOM 2331 C CA . CYS A 1 296 ? 8.040 -6.573 21.478 1.00 94.12 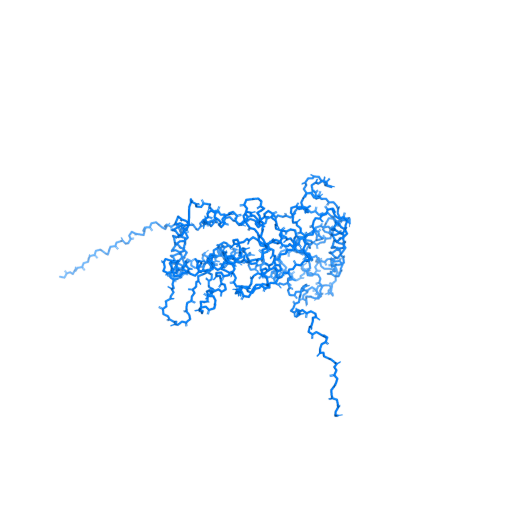296 CYS A CA 1
ATOM 2332 C C . CYS A 1 296 ? 7.151 -7.610 22.177 1.00 94.12 296 CYS A C 1
ATOM 2334 O O . CYS A 1 296 ? 6.170 -8.085 21.609 1.00 94.12 296 CYS A O 1
ATOM 2336 N N . ALA A 1 297 ? 7.482 -7.948 23.426 1.00 93.19 297 ALA A N 1
ATOM 2337 C CA . ALA A 1 297 ? 6.711 -8.919 24.206 1.00 93.19 297 ALA A CA 1
ATOM 2338 C C . ALA A 1 297 ? 5.274 -8.442 24.483 1.00 93.19 297 ALA A C 1
ATOM 2340 O O . ALA A 1 297 ? 4.338 -9.237 24.473 1.00 93.19 297 ALA A O 1
ATOM 2341 N N . ASP A 1 298 ? 5.105 -7.140 24.708 1.00 89.88 298 ASP A N 1
ATOM 2342 C CA . ASP A 1 298 ? 3.829 -6.503 25.006 1.00 89.88 298 ASP A CA 1
ATOM 2343 C C . ASP A 1 298 ? 3.839 -5.019 24.591 1.00 89.88 298 ASP A C 1
ATOM 2345 O O . ASP A 1 298 ? 4.837 -4.483 24.091 1.00 89.88 298 ASP A O 1
ATOM 2349 N N . SER A 1 299 ? 2.705 -4.346 24.799 1.00 84.69 299 SER A N 1
ATOM 2350 C CA . SER A 1 299 ? 2.535 -2.926 24.487 1.00 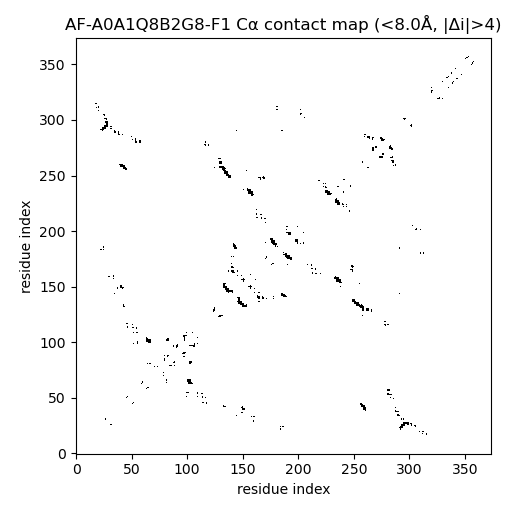84.69 299 SER A CA 1
ATOM 2351 C C . SER A 1 299 ? 3.377 -1.994 25.362 1.00 84.69 299 SER A C 1
ATOM 2353 O O . SER A 1 299 ? 3.738 -0.908 24.908 1.00 84.69 299 SER A O 1
ATOM 2355 N N . GLN A 1 300 ? 3.736 -2.396 26.585 1.00 86.06 300 GLN A N 1
ATOM 2356 C CA . GLN A 1 300 ? 4.556 -1.580 27.482 1.00 86.06 300 GLN A CA 1
ATOM 2357 C C . GLN A 1 300 ? 6.027 -1.601 27.064 1.00 86.06 300 GLN A C 1
ATOM 2359 O O . GLN A 1 300 ? 6.701 -0.571 27.107 1.00 86.06 300 GLN A O 1
ATOM 2364 N N . GLU A 1 301 ? 6.552 -2.756 26.655 1.00 88.00 301 GLU A N 1
ATOM 2365 C CA . GLU A 1 301 ? 7.890 -2.858 26.073 1.00 88.00 301 GLU A CA 1
ATOM 2366 C C . GLU A 1 301 ? 7.965 -2.113 24.739 1.00 88.00 301 GLU A C 1
ATOM 2368 O O . GLU A 1 301 ? 8.919 -1.361 24.532 1.00 88.00 301 GLU A O 1
ATOM 2373 N N . ALA A 1 302 ? 6.944 -2.241 23.882 1.00 87.06 302 ALA A N 1
ATOM 2374 C CA . ALA A 1 302 ? 6.865 -1.482 22.634 1.00 87.06 302 ALA A CA 1
ATOM 2375 C C . ALA A 1 302 ? 6.936 0.026 22.894 1.00 87.06 302 ALA A C 1
ATOM 2377 O O . ALA A 1 302 ? 7.821 0.693 22.361 1.00 87.06 302 ALA A O 1
ATOM 2378 N N . ALA A 1 303 ? 6.095 0.553 23.790 1.00 81.25 303 ALA A N 1
ATOM 2379 C CA . ALA A 1 303 ? 6.108 1.969 24.150 1.00 81.25 303 ALA A CA 1
ATOM 2380 C C . ALA A 1 303 ? 7.476 2.417 24.700 1.00 81.25 303 ALA A C 1
ATOM 2382 O O . ALA A 1 303 ? 8.007 3.446 24.284 1.00 81.25 303 ALA A O 1
ATOM 2383 N N . ARG A 1 304 ? 8.106 1.624 25.581 1.00 83.06 304 ARG A N 1
ATOM 2384 C CA . ARG A 1 304 ? 9.446 1.931 26.117 1.00 83.06 304 ARG A CA 1
ATOM 2385 C C . ARG A 1 304 ? 10.521 1.960 25.028 1.00 83.06 304 ARG A C 1
ATOM 2387 O O . ARG A 1 304 ? 11.388 2.833 25.053 1.00 83.06 304 ARG A O 1
ATOM 2394 N N . GLN A 1 305 ? 10.502 1.024 24.079 1.00 85.75 305 GLN A N 1
ATOM 2395 C CA . GLN A 1 305 ? 11.447 1.012 22.956 1.00 85.75 305 GLN A CA 1
ATOM 2396 C C . GLN A 1 305 ? 11.203 2.165 21.977 1.00 85.75 305 GLN A C 1
ATOM 2398 O O . GLN A 1 305 ? 12.163 2.812 21.563 1.00 85.75 305 GLN A O 1
ATOM 2403 N N . GLN A 1 306 ? 9.944 2.472 21.667 1.00 82.62 306 GLN A N 1
ATOM 2404 C CA . GLN A 1 306 ? 9.564 3.606 20.822 1.00 82.62 306 GLN A CA 1
ATOM 2405 C C . GLN A 1 306 ? 9.999 4.943 21.444 1.00 82.62 306 GLN A C 1
ATOM 2407 O O . GLN A 1 306 ? 10.582 5.771 20.748 1.00 82.62 306 GLN A O 1
ATOM 2412 N N . CYS A 1 307 ? 9.815 5.129 22.757 1.00 76.69 307 CYS A N 1
ATOM 2413 C CA . CYS A 1 307 ? 10.310 6.308 23.475 1.00 76.69 307 CYS A CA 1
ATOM 2414 C C . CYS A 1 307 ? 11.839 6.419 23.411 1.00 76.69 307 CYS A C 1
ATOM 2416 O O . CYS A 1 307 ? 12.350 7.461 23.012 1.00 76.69 307 CYS A O 1
ATOM 2418 N N . ARG A 1 308 ? 12.574 5.333 23.705 1.00 79.75 308 ARG A N 1
ATOM 2419 C CA . ARG A 1 308 ? 14.048 5.313 23.594 1.00 79.75 308 ARG A CA 1
ATOM 2420 C C . ARG A 1 308 ? 14.525 5.681 22.189 1.00 79.75 308 ARG A C 1
ATOM 2422 O O . ARG A 1 308 ? 15.489 6.426 22.039 1.00 79.75 308 ARG A O 1
ATOM 2429 N N . ARG A 1 309 ? 13.850 5.163 21.162 1.00 81.69 309 ARG A N 1
ATOM 2430 C CA . ARG A 1 309 ? 14.138 5.470 19.758 1.00 81.69 309 ARG A CA 1
ATOM 2431 C C . ARG A 1 309 ? 13.887 6.943 19.438 1.00 81.69 309 ARG A C 1
ATOM 2433 O O . ARG A 1 309 ? 14.712 7.564 18.776 1.00 81.69 309 ARG A O 1
ATOM 2440 N N . ALA A 1 310 ? 12.790 7.513 19.921 1.00 73.12 310 ALA A N 1
ATOM 2441 C CA . ALA A 1 310 ? 12.510 8.926 19.719 1.00 73.12 310 ALA A CA 1
ATOM 2442 C C . ALA A 1 310 ? 13.523 9.837 20.423 1.00 73.12 310 ALA A C 1
ATOM 2444 O O . ALA A 1 310 ? 14.010 10.783 19.807 1.00 73.12 310 ALA A O 1
ATOM 2445 N N . ASP A 1 311 ? 13.893 9.527 21.669 1.00 72.00 311 ASP A N 1
ATOM 2446 C CA . ASP A 1 311 ? 14.930 10.262 22.403 1.00 72.00 311 ASP A CA 1
ATOM 2447 C C . ASP A 1 311 ? 16.273 10.210 21.659 1.00 72.00 311 ASP A C 1
ATOM 2449 O O . ASP A 1 311 ? 16.986 11.212 21.578 1.00 72.00 311 ASP A O 1
ATOM 2453 N N . LEU A 1 312 ? 16.590 9.065 21.040 1.00 72.88 312 LEU A N 1
ATOM 2454 C CA . LEU A 1 312 ? 17.770 8.905 20.194 1.00 72.88 312 LEU A CA 1
ATOM 2455 C C . LEU A 1 312 ? 17.735 9.825 18.971 1.00 72.88 312 LEU A C 1
ATOM 2457 O O . LEU A 1 312 ? 18.714 10.515 18.695 1.00 72.88 312 LEU A O 1
ATOM 2461 N N . ILE A 1 313 ? 16.607 9.856 18.257 1.00 69.44 313 ILE A N 1
ATOM 2462 C CA . ILE A 1 313 ? 16.402 10.722 17.089 1.00 69.44 313 ILE A CA 1
ATOM 2463 C C . ILE A 1 313 ? 16.542 12.193 17.490 1.00 69.44 313 ILE A C 1
ATOM 2465 O O . ILE A 1 313 ? 17.279 12.935 16.842 1.00 69.44 313 ILE A O 1
ATOM 2469 N N . ILE A 1 314 ? 15.895 12.608 18.582 1.00 65.75 314 ILE A N 1
ATOM 2470 C CA . ILE A 1 314 ? 15.992 13.974 19.112 1.00 65.75 314 ILE A CA 1
ATOM 2471 C C . ILE A 1 314 ? 17.446 14.305 19.463 1.00 65.75 314 ILE A C 1
ATOM 2473 O O . ILE A 1 314 ? 17.930 15.379 19.104 1.00 65.75 314 ILE A O 1
ATOM 2477 N N . GLY A 1 315 ? 18.165 13.384 20.110 1.00 62.78 315 GLY A N 1
ATOM 2478 C CA . GLY A 1 315 ? 19.578 13.549 20.444 1.00 62.78 315 GLY A CA 1
ATOM 2479 C C . GLY A 1 315 ? 20.457 13.729 19.204 1.00 62.78 315 GLY A C 1
ATOM 2480 O O . GLY A 1 315 ? 21.263 14.657 19.162 1.00 62.78 315 GLY A O 1
ATOM 2481 N N . ILE A 1 316 ? 20.254 12.905 18.171 1.00 63.09 316 ILE A N 1
ATOM 2482 C CA . ILE A 1 316 ? 20.977 12.988 16.892 1.00 63.09 316 ILE A CA 1
ATOM 2483 C C . ILE A 1 316 ? 20.708 14.325 16.197 1.00 63.09 316 ILE A C 1
ATOM 2485 O O . ILE A 1 316 ? 21.652 15.010 15.807 1.00 63.09 316 ILE A O 1
ATOM 2489 N N . VAL A 1 317 ? 19.439 14.725 16.073 1.00 58.41 317 VAL A N 1
ATOM 2490 C CA . VAL A 1 317 ? 19.049 15.997 15.441 1.00 58.41 317 VAL A CA 1
ATOM 2491 C C . VAL A 1 317 ? 19.639 17.184 16.208 1.00 58.41 317 VAL A C 1
ATOM 2493 O O . VAL A 1 317 ? 20.207 18.091 15.602 1.00 58.41 317 VAL A O 1
ATOM 2496 N N . THR A 1 318 ? 19.581 17.154 17.541 1.00 56.16 318 THR A N 1
ATOM 2497 C CA . THR A 1 318 ? 20.138 18.204 18.409 1.00 56.16 318 THR A CA 1
ATOM 2498 C C . THR A 1 318 ? 21.662 18.291 18.291 1.00 56.16 318 THR A C 1
ATOM 2500 O O . THR A 1 318 ? 22.223 19.382 18.202 1.00 56.16 318 THR A O 1
ATOM 2503 N N . GLN A 1 319 ? 22.357 17.150 18.257 1.00 56.06 319 GLN A N 1
ATOM 2504 C CA . GLN A 1 319 ? 23.810 17.101 18.083 1.00 56.06 319 GLN A CA 1
ATOM 2505 C C . GLN A 1 319 ? 24.232 17.595 16.694 1.00 56.06 319 GLN A C 1
ATOM 2507 O O . GLN A 1 319 ? 25.225 18.314 16.582 1.00 56.06 319 GLN A O 1
ATOM 2512 N N . ALA A 1 320 ? 23.471 17.247 15.653 1.00 52.19 320 ALA A N 1
ATOM 2513 C CA . ALA A 1 320 ? 23.695 17.731 14.296 1.00 52.19 320 ALA A CA 1
ATOM 2514 C C . ALA A 1 320 ? 23.526 19.255 14.210 1.00 52.19 320 ALA A C 1
ATOM 2516 O O . ALA A 1 320 ? 24.378 19.919 13.627 1.00 52.19 320 ALA A O 1
ATOM 2517 N N . TYR A 1 321 ? 22.493 19.811 14.851 1.00 46.94 321 TYR A N 1
ATOM 2518 C CA . TYR A 1 321 ? 22.241 21.255 14.894 1.00 46.94 321 TYR A CA 1
ATOM 2519 C C . TYR A 1 321 ? 23.368 22.043 15.583 1.00 46.94 321 TYR A C 1
ATOM 2521 O O . TYR A 1 321 ? 23.692 23.151 15.175 1.00 46.94 321 TYR A O 1
ATOM 2529 N N . ASN A 1 322 ? 24.005 21.461 16.603 1.00 50.00 322 ASN A N 1
ATOM 2530 C CA . ASN A 1 322 ? 25.061 22.126 17.371 1.00 50.00 322 ASN A CA 1
ATOM 2531 C C . ASN A 1 322 ? 26.471 22.017 16.747 1.00 50.00 322 ASN A C 1
ATOM 2533 O O . ASN A 1 322 ? 27.395 22.668 17.234 1.00 50.00 322 ASN A O 1
ATOM 2537 N N . ASN A 1 323 ? 26.668 21.211 15.693 1.00 50.28 323 ASN A N 1
ATOM 2538 C CA . ASN A 1 323 ? 27.980 20.947 15.089 1.00 50.28 323 ASN A CA 1
ATOM 2539 C C . ASN A 1 323 ? 28.016 21.300 13.585 1.00 50.28 323 ASN A C 1
ATOM 2541 O O . ASN A 1 323 ? 28.030 20.411 12.730 1.00 50.28 323 ASN A O 1
ATOM 2545 N N . ASP A 1 324 ? 28.154 22.589 13.253 1.00 44.59 324 ASP A N 1
ATOM 2546 C CA . ASP A 1 324 ? 28.173 23.128 11.873 1.00 44.59 324 ASP A CA 1
ATOM 2547 C C . ASP A 1 324 ? 29.119 22.405 10.885 1.00 44.59 324 ASP A C 1
ATOM 2549 O O . ASP A 1 324 ? 28.830 22.298 9.693 1.00 44.59 324 ASP A O 1
ATOM 2553 N N . ARG A 1 325 ? 30.252 21.849 11.345 1.00 44.53 325 ARG A N 1
ATOM 2554 C CA . ARG A 1 325 ? 31.198 21.103 10.481 1.00 44.53 325 ARG A CA 1
ATOM 2555 C C . ARG A 1 325 ? 30.837 19.633 10.256 1.00 44.53 325 ARG A C 1
ATOM 2557 O O . ARG A 1 325 ? 31.299 19.051 9.276 1.00 44.53 325 ARG A O 1
ATOM 2564 N N . GLN A 1 326 ? 30.034 19.022 11.128 1.00 44.56 326 GLN A N 1
ATOM 2565 C CA . GLN A 1 326 ? 29.514 17.673 10.892 1.00 44.56 326 GLN A CA 1
ATOM 2566 C C . GLN A 1 326 ? 28.325 17.704 9.937 1.00 44.56 326 GLN A C 1
ATOM 2568 O O . GLN A 1 326 ? 28.207 16.770 9.154 1.00 44.56 326 GLN A O 1
ATOM 2573 N N . ILE A 1 327 ? 27.541 18.789 9.902 1.00 40.06 327 ILE A N 1
ATOM 2574 C CA . ILE A 1 327 ? 26.429 18.976 8.957 1.00 40.06 327 ILE A CA 1
ATOM 2575 C C . ILE A 1 327 ? 26.878 18.760 7.507 1.00 40.06 327 ILE A C 1
ATOM 2577 O O . ILE A 1 327 ? 26.154 18.125 6.765 1.00 40.06 327 ILE A O 1
ATOM 2581 N N . ALA A 1 328 ? 28.076 19.175 7.085 1.00 38.84 328 ALA A N 1
ATOM 2582 C CA . ALA A 1 328 ? 28.532 18.947 5.706 1.00 38.84 328 ALA A CA 1
ATOM 2583 C C . ALA A 1 328 ? 28.715 17.453 5.359 1.00 38.84 328 ALA A C 1
ATOM 2585 O O . ALA A 1 328 ? 28.219 17.001 4.331 1.00 38.84 328 ALA A O 1
ATOM 2586 N N . ARG A 1 329 ? 29.353 16.673 6.247 1.00 41.53 329 ARG A N 1
ATOM 2587 C CA . ARG A 1 329 ? 29.577 15.221 6.065 1.00 41.53 329 ARG A CA 1
ATOM 2588 C C . ARG A 1 329 ? 28.321 14.393 6.328 1.00 41.53 329 ARG A C 1
ATOM 2590 O O . ARG A 1 329 ? 28.086 13.382 5.672 1.00 41.53 329 ARG A O 1
ATOM 2597 N N . TRP A 1 330 ? 27.509 14.827 7.288 1.00 42.06 330 TRP A N 1
ATOM 2598 C CA . TRP A 1 330 ? 26.242 14.197 7.638 1.00 42.06 330 TRP A CA 1
ATOM 2599 C C . TRP A 1 330 ? 25.204 14.472 6.559 1.00 42.06 330 TRP A C 1
ATOM 2601 O O . TRP A 1 330 ? 24.601 13.530 6.074 1.00 42.06 330 TRP A O 1
ATOM 2611 N N . CYS A 1 331 ? 25.090 15.710 6.070 1.00 37.31 331 CYS A N 1
ATOM 2612 C CA . CYS A 1 331 ? 24.350 16.018 4.856 1.00 37.31 331 CYS A CA 1
ATOM 2613 C C . CYS A 1 331 ? 24.929 15.299 3.651 1.00 37.31 331 CYS A C 1
ATOM 2615 O O . CYS A 1 331 ? 24.160 15.070 2.761 1.00 37.31 331 CYS A O 1
ATOM 2617 N N . GLU A 1 332 ? 26.195 14.911 3.542 1.00 41.03 332 GLU A N 1
ATOM 2618 C CA . GLU A 1 332 ? 26.649 14.085 2.406 1.00 41.03 332 GLU A CA 1
ATOM 2619 C C . GLU A 1 332 ? 26.097 12.652 2.466 1.00 41.03 332 GLU A C 1
ATOM 2621 O O . GLU A 1 332 ? 25.629 12.119 1.460 1.00 41.03 332 GLU A O 1
ATOM 2626 N N . HIS A 1 333 ? 26.074 12.051 3.658 1.00 39.59 333 HIS A N 1
ATOM 2627 C CA . HIS A 1 333 ? 25.525 10.711 3.876 1.00 39.59 333 HIS A CA 1
ATOM 2628 C C . HIS A 1 333 ? 23.988 10.704 3.819 1.00 39.59 333 HIS A C 1
ATOM 2630 O O . HIS A 1 333 ? 23.392 9.936 3.068 1.00 39.59 333 HIS A O 1
ATOM 2636 N N . PHE A 1 334 ? 23.348 11.640 4.524 1.00 39.38 334 PHE A N 1
ATOM 2637 C CA . PHE A 1 334 ? 21.910 11.864 4.473 1.00 39.38 334 PHE A CA 1
ATOM 2638 C C . PHE A 1 334 ? 21.473 12.440 3.133 1.00 39.38 334 PHE A C 1
ATOM 2640 O O . PHE A 1 334 ? 20.404 12.064 2.709 1.00 39.38 334 PHE A O 1
ATOM 2647 N N . LYS A 1 335 ? 22.249 13.266 2.413 1.00 36.06 335 LYS A N 1
ATOM 2648 C CA . LYS A 1 335 ? 21.945 13.633 1.015 1.00 36.06 335 LYS A CA 1
ATOM 2649 C C . LYS A 1 335 ? 22.036 12.414 0.135 1.00 36.06 335 LYS A C 1
ATOM 2651 O O . LYS A 1 335 ? 21.277 12.385 -0.796 1.00 36.06 335 LYS A O 1
ATOM 2656 N N . LYS A 1 336 ? 22.875 11.406 0.362 1.00 38.19 336 LYS A N 1
ATOM 2657 C CA . LYS A 1 336 ? 22.789 10.194 -0.469 1.00 38.19 336 LYS A CA 1
ATOM 2658 C C . LYS A 1 336 ? 21.445 9.495 -0.277 1.00 38.19 336 LYS A C 1
ATOM 2660 O O . LYS A 1 336 ? 20.743 9.272 -1.250 1.00 38.19 336 LYS A O 1
ATOM 2665 N N . THR A 1 337 ? 21.026 9.289 0.969 1.00 40.78 337 THR A N 1
ATOM 2666 C CA . THR A 1 337 ? 19.742 8.645 1.294 1.00 40.78 337 THR A CA 1
ATOM 2667 C C . THR A 1 337 ? 18.528 9.524 0.979 1.00 40.78 337 THR A C 1
ATOM 2669 O O . THR A 1 337 ? 17.529 9.030 0.487 1.00 40.78 337 THR A O 1
ATOM 2672 N N . ILE A 1 338 ? 18.598 10.834 1.211 1.00 38.06 338 ILE A N 1
ATOM 2673 C CA . ILE A 1 338 ? 17.575 11.836 0.891 1.00 38.06 338 ILE A CA 1
ATOM 2674 C C . ILE A 1 338 ? 17.580 12.138 -0.595 1.00 38.06 338 ILE A C 1
ATOM 2676 O O . ILE A 1 338 ? 16.511 12.306 -1.123 1.00 38.06 338 ILE A O 1
ATOM 2680 N N . ILE A 1 339 ? 18.700 12.199 -1.309 1.00 36.94 339 ILE A N 1
ATOM 2681 C CA . ILE A 1 339 ? 18.708 12.329 -2.776 1.00 36.94 339 ILE A CA 1
ATOM 2682 C C . ILE A 1 339 ? 18.222 11.030 -3.391 1.00 36.94 339 ILE A C 1
ATOM 2684 O O . ILE A 1 339 ? 17.539 11.117 -4.388 1.00 36.94 339 ILE A O 1
ATOM 2688 N N . GLU A 1 340 ? 18.475 9.851 -2.827 1.00 38.44 340 GLU A N 1
ATOM 2689 C CA . GLU A 1 340 ? 17.836 8.614 -3.291 1.00 38.44 340 GLU A CA 1
ATOM 2690 C C . GLU A 1 340 ? 16.339 8.617 -2.981 1.00 38.44 340 GLU A C 1
ATOM 2692 O O . GLU A 1 340 ? 15.546 8.368 -3.874 1.00 38.44 340 GLU A O 1
ATOM 2697 N N . ILE A 1 341 ? 15.920 9.001 -1.774 1.00 38.66 341 ILE A N 1
ATOM 2698 C CA . ILE A 1 341 ? 14.506 9.102 -1.391 1.00 38.66 341 ILE A CA 1
ATOM 2699 C C . ILE A 1 341 ? 13.798 10.229 -2.141 1.00 38.66 341 ILE A C 1
ATOM 2701 O O . ILE A 1 341 ? 12.661 10.044 -2.529 1.00 38.66 341 ILE A O 1
ATOM 2705 N N . TYR A 1 342 ? 14.425 11.376 -2.384 1.00 33.94 342 TYR A N 1
ATOM 2706 C CA . TYR A 1 342 ? 13.891 12.471 -3.190 1.00 33.94 342 TYR A CA 1
ATOM 2707 C C . TYR A 1 342 ? 14.018 12.143 -4.666 1.00 33.94 342 TYR A C 1
ATOM 2709 O O . TYR A 1 342 ? 13.118 12.500 -5.387 1.00 33.94 342 TYR A O 1
ATOM 2717 N N . ARG A 1 343 ? 15.028 11.426 -5.162 1.00 36.50 343 ARG A N 1
ATOM 2718 C CA . ARG A 1 343 ? 15.018 10.915 -6.542 1.00 36.50 343 ARG A CA 1
ATOM 2719 C C . ARG A 1 343 ? 13.873 9.938 -6.698 1.00 36.50 343 ARG A C 1
ATOM 2721 O O . ARG A 1 343 ? 13.142 10.076 -7.658 1.00 36.50 343 ARG A O 1
ATOM 2728 N N . ILE A 1 344 ? 13.647 9.041 -5.745 1.00 40.38 344 ILE A N 1
ATOM 2729 C CA . ILE A 1 344 ? 12.520 8.108 -5.741 1.00 40.38 344 ILE A CA 1
ATOM 2730 C C . ILE A 1 344 ? 11.198 8.868 -5.600 1.00 40.38 344 ILE A C 1
ATOM 2732 O O . ILE A 1 344 ? 10.327 8.670 -6.420 1.00 40.38 344 ILE A O 1
ATOM 2736 N N . ILE A 1 345 ? 11.041 9.801 -4.658 1.00 37.38 345 ILE A N 1
ATOM 2737 C CA . ILE A 1 345 ? 9.811 10.586 -4.440 1.00 37.38 345 ILE A CA 1
ATOM 2738 C C . ILE A 1 345 ? 9.552 11.555 -5.587 1.00 37.38 345 ILE A C 1
ATOM 2740 O O . ILE A 1 345 ? 8.408 11.736 -5.960 1.00 37.38 345 ILE A O 1
ATOM 2744 N N . PHE A 1 346 ? 10.572 12.191 -6.150 1.00 34.62 346 PHE A N 1
ATOM 2745 C CA . PHE A 1 346 ? 10.449 13.119 -7.272 1.00 34.62 346 PHE A CA 1
ATOM 2746 C C . PHE A 1 346 ? 10.269 12.348 -8.577 1.00 34.62 346 PHE A C 1
ATOM 2748 O O . PHE A 1 346 ? 9.555 12.821 -9.445 1.00 34.62 346 PHE A O 1
ATOM 2755 N N . THR A 1 347 ? 10.818 11.135 -8.699 1.00 37.19 347 THR A N 1
ATOM 2756 C CA . THR A 1 347 ? 10.491 10.201 -9.786 1.00 37.19 347 THR A CA 1
ATOM 2757 C C . THR A 1 347 ? 9.057 9.705 -9.633 1.00 37.19 347 THR A C 1
ATOM 2759 O O . THR A 1 347 ? 8.302 9.848 -10.580 1.00 37.19 347 THR A O 1
ATOM 2762 N N . ILE A 1 348 ? 8.631 9.280 -8.439 1.00 40.22 348 ILE A N 1
ATOM 2763 C CA . ILE A 1 348 ? 7.249 8.913 -8.093 1.00 40.22 348 ILE A CA 1
ATOM 2764 C C . ILE A 1 348 ? 6.297 10.081 -8.341 1.00 40.22 348 ILE A C 1
ATOM 2766 O O . ILE A 1 348 ? 5.256 9.871 -8.931 1.00 40.22 348 ILE A O 1
ATOM 2770 N N . GLU A 1 349 ? 6.612 11.310 -7.930 1.00 37.84 349 GLU A N 1
ATOM 2771 C CA . GLU A 1 349 ? 5.755 12.494 -8.099 1.00 37.84 349 GLU A CA 1
ATOM 2772 C C . GLU A 1 349 ? 5.761 13.004 -9.539 1.00 37.84 349 GLU A C 1
ATOM 2774 O O . GLU A 1 349 ? 4.734 13.466 -10.027 1.00 37.84 349 GLU A O 1
ATOM 2779 N N . ARG A 1 350 ? 6.880 12.878 -10.259 1.00 36.75 350 ARG A N 1
ATOM 2780 C CA . ARG A 1 350 ? 6.947 13.160 -11.697 1.00 36.75 350 ARG A CA 1
ATOM 2781 C C . ARG A 1 350 ? 6.127 12.134 -12.473 1.00 36.75 350 ARG A C 1
ATOM 2783 O O . ARG A 1 350 ? 5.334 12.539 -13.309 1.00 36.75 350 ARG A O 1
ATOM 2790 N N . ILE A 1 351 ? 6.244 10.845 -12.150 1.00 38.09 351 ILE A N 1
ATOM 2791 C CA . ILE A 1 351 ? 5.403 9.751 -12.665 1.00 38.09 351 ILE A CA 1
ATOM 2792 C C . ILE A 1 351 ? 3.936 10.005 -12.274 1.00 38.09 351 ILE A C 1
ATOM 2794 O O . ILE A 1 351 ? 3.051 9.951 -13.117 1.00 38.09 351 ILE A O 1
ATOM 2798 N N . ARG A 1 352 ? 3.657 10.384 -11.024 1.00 35.94 352 ARG A N 1
ATOM 2799 C CA . ARG A 1 352 ? 2.308 10.622 -10.500 1.00 35.94 352 ARG A CA 1
ATOM 2800 C C . ARG A 1 352 ? 1.615 11.796 -11.190 1.00 35.94 352 ARG A C 1
ATOM 2802 O O . ARG A 1 352 ? 0.510 11.638 -11.693 1.00 35.94 352 ARG A O 1
ATOM 2809 N N . ARG A 1 353 ? 2.261 12.962 -11.257 1.00 40.75 353 ARG A N 1
ATOM 2810 C CA . ARG A 1 353 ? 1.716 14.155 -11.928 1.00 40.75 353 ARG A CA 1
ATOM 2811 C C . ARG A 1 353 ? 1.592 13.967 -13.437 1.00 40.75 353 ARG A C 1
ATOM 2813 O O . ARG A 1 353 ? 0.657 14.498 -14.022 1.00 40.75 353 ARG A O 1
ATOM 2820 N N . ARG A 1 354 ? 2.512 13.217 -14.055 1.00 39.31 354 ARG A N 1
ATOM 2821 C CA . ARG A 1 354 ? 2.531 12.972 -15.505 1.00 39.31 354 ARG A CA 1
ATOM 2822 C C . ARG A 1 354 ? 1.515 11.916 -15.949 1.00 39.31 354 ARG A C 1
ATOM 2824 O O . ARG A 1 354 ? 0.903 12.111 -16.988 1.00 39.31 354 ARG A O 1
ATOM 2831 N N . TYR A 1 355 ? 1.304 10.849 -15.172 1.00 39.00 355 TYR A N 1
ATOM 2832 C CA . TYR A 1 355 ? 0.424 9.732 -15.560 1.00 39.00 355 TYR A CA 1
ATOM 2833 C C . TYR A 1 355 ? -0.937 9.710 -14.872 1.00 39.00 355 TYR A C 1
ATOM 2835 O O . TYR A 1 355 ? -1.844 9.049 -15.368 1.00 39.00 355 TYR A O 1
ATOM 2843 N N . PHE A 1 356 ? -1.103 10.407 -13.746 1.00 42.09 356 PHE A N 1
ATOM 2844 C CA . PHE A 1 356 ? -2.363 10.393 -12.996 1.00 42.09 356 PHE A CA 1
ATOM 2845 C C . PHE A 1 356 ? -3.022 11.771 -12.885 1.00 42.09 356 PHE A C 1
ATOM 2847 O O . PHE A 1 356 ? -4.200 11.821 -12.541 1.00 42.09 356 PHE A O 1
ATOM 2854 N N . GLY A 1 357 ? -2.307 12.855 -13.226 1.00 34.59 357 GLY A N 1
ATOM 2855 C CA . GLY A 1 357 ? -2.807 14.234 -13.207 1.00 34.59 357 GLY A CA 1
ATOM 2856 C C . GLY A 1 357 ? -3.333 14.699 -11.838 1.00 34.59 357 GLY A C 1
ATOM 2857 O O . GLY A 1 357 ? -3.630 13.911 -10.944 1.00 34.59 357 GLY A O 1
ATOM 2858 N N . ASP A 1 358 ? -3.523 16.007 -11.667 1.00 43.38 358 ASP A N 1
ATOM 2859 C CA . ASP A 1 358 ? -4.454 16.526 -10.654 1.00 43.38 358 ASP A CA 1
ATOM 2860 C C . ASP A 1 358 ? -5.883 16.409 -11.202 1.00 43.38 358 ASP A C 1
ATOM 2862 O O . ASP A 1 358 ? -6.587 17.404 -11.372 1.00 43.38 358 ASP A O 1
ATOM 2866 N N . HIS A 1 359 ? -6.310 15.201 -11.577 1.00 35.28 359 HIS A N 1
ATOM 2867 C CA . HIS A 1 359 ? -7.690 15.002 -11.989 1.00 35.28 359 HIS A CA 1
ATOM 2868 C C . HIS A 1 359 ? -8.575 14.960 -10.739 1.00 35.28 359 HIS A C 1
ATOM 2870 O O . HIS A 1 359 ? -8.447 14.029 -9.932 1.00 35.28 359 HIS A O 1
ATOM 2876 N N . PRO A 1 360 ? -9.490 15.933 -10.543 1.00 33.69 360 PRO A N 1
ATOM 2877 C CA . PRO A 1 360 ? -10.630 15.678 -9.680 1.00 33.69 360 PRO A CA 1
ATOM 2878 C C . PRO A 1 360 ? -11.356 14.431 -10.218 1.00 33.69 360 PRO A C 1
ATOM 2880 O O . PRO A 1 360 ? -11.291 14.148 -11.420 1.00 33.69 360 PRO A O 1
ATOM 2883 N N . PRO A 1 361 ? -12.004 13.633 -9.350 1.00 33.97 361 PRO A N 1
ATOM 2884 C CA . PRO A 1 361 ? -12.799 12.499 -9.806 1.00 33.97 361 PRO A CA 1
ATOM 2885 C C . PRO A 1 361 ? -13.753 12.952 -10.919 1.00 33.97 361 PRO A C 1
ATOM 2887 O O . PRO A 1 361 ? -14.317 14.042 -10.839 1.00 33.97 361 PRO A O 1
ATOM 2890 N N . ALA A 1 362 ? -13.924 12.111 -11.943 1.00 36.59 362 ALA A N 1
ATOM 2891 C CA . ALA A 1 362 ? -14.692 12.382 -13.163 1.00 36.59 362 ALA A CA 1
ATOM 2892 C C . ALA A 1 362 ? -16.161 12.825 -12.940 1.00 36.59 362 ALA A C 1
ATOM 2894 O O . ALA A 1 362 ? -16.838 13.205 -13.888 1.00 36.59 362 ALA A O 1
ATOM 2895 N N . ASP A 1 363 ? -16.630 12.861 -11.694 1.00 39.38 363 ASP A N 1
ATOM 2896 C CA . ASP A 1 363 ? -17.968 13.288 -11.291 1.00 39.38 363 ASP A CA 1
ATOM 2897 C C . ASP A 1 363 ? -18.144 14.824 -11.220 1.00 39.38 363 ASP A C 1
ATOM 2899 O O . ASP A 1 363 ? -19.261 15.302 -11.013 1.00 39.38 363 ASP A O 1
ATOM 2903 N N . GLU A 1 364 ? -17.082 15.624 -11.398 1.00 36.53 364 GLU A N 1
ATOM 2904 C CA . GLU A 1 364 ? -17.179 17.099 -11.423 1.00 36.53 364 GLU A CA 1
ATOM 2905 C C . GLU A 1 364 ? -17.255 17.716 -12.834 1.00 36.53 364 GLU A C 1
ATOM 2907 O O . GLU A 1 364 ? -17.561 18.902 -12.956 1.00 36.53 364 GLU A O 1
ATOM 2912 N N . MET A 1 365 ? -17.089 16.935 -13.912 1.00 29.19 365 MET A N 1
ATOM 2913 C CA . MET A 1 365 ? -17.262 17.440 -15.289 1.00 29.19 365 MET A CA 1
ATOM 2914 C C . MET A 1 365 ? -18.697 17.337 -15.836 1.00 29.19 365 MET A C 1
ATOM 2916 O O . MET A 1 365 ? -18.996 17.967 -16.847 1.00 29.19 365 MET A O 1
ATOM 2920 N N . GLU A 1 366 ? -19.619 16.641 -15.160 1.00 35.50 366 GLU A N 1
ATOM 2921 C CA . GLU A 1 366 ? -21.025 16.538 -15.603 1.00 35.50 366 GLU A CA 1
ATOM 2922 C C . GLU A 1 366 ? -21.976 17.604 -15.020 1.00 35.50 366 GLU A C 1
ATOM 2924 O O . GLU A 1 366 ? -23.172 17.588 -15.302 1.00 35.50 366 GLU A O 1
ATOM 2929 N N . ARG A 1 367 ? -21.488 18.597 -14.260 1.00 38.50 367 ARG A N 1
ATOM 2930 C CA . ARG A 1 367 ? -22.333 19.712 -13.760 1.00 38.50 367 ARG A CA 1
ATOM 2931 C C . ARG A 1 367 ? -21.997 21.078 -14.346 1.00 38.50 367 ARG A C 1
ATOM 2933 O O . ARG A 1 367 ? -22.149 22.098 -13.681 1.00 38.50 367 ARG A O 1
ATOM 2940 N N . GLY A 1 368 ? -21.571 21.101 -15.602 1.00 33.34 368 GLY A N 1
ATOM 2941 C CA . GLY A 1 368 ? -21.222 22.327 -16.313 1.00 33.34 368 GLY A CA 1
ATOM 2942 C C . GLY A 1 368 ? -21.982 22.523 -17.618 1.00 33.34 368 GLY A C 1
ATOM 2943 O O . GLY A 1 368 ? -21.353 22.940 -18.576 1.00 33.34 368 GLY A O 1
ATOM 2944 N N . ASN A 1 369 ? -23.270 22.166 -17.705 1.00 35.81 369 ASN A N 1
ATOM 2945 C CA . ASN A 1 369 ? -24.172 22.655 -18.762 1.00 35.81 369 ASN A CA 1
ATOM 2946 C C . ASN A 1 369 ? -25.634 22.248 -18.505 1.00 35.81 369 ASN A C 1
ATOM 2948 O O . ASN A 1 369 ? -26.152 21.313 -19.103 1.00 35.81 369 ASN A O 1
ATOM 2952 N N . TYR A 1 370 ? -26.319 22.992 -17.639 1.00 30.77 370 TYR A N 1
ATOM 2953 C CA . TYR A 1 370 ? -27.745 23.274 -17.809 1.00 30.77 370 TYR A CA 1
ATOM 2954 C C . TYR A 1 370 ? -27.934 24.757 -17.513 1.00 30.77 370 TYR A C 1
ATOM 2956 O O . TYR A 1 370 ? -27.568 25.238 -16.442 1.00 30.77 370 TYR A O 1
ATOM 2964 N N . GLY A 1 371 ? -28.382 25.488 -18.530 1.00 27.27 371 GLY A N 1
ATOM 2965 C CA . GLY A 1 371 ? -28.469 26.937 -18.505 1.00 27.27 371 GLY A CA 1
ATOM 2966 C C . GLY A 1 371 ? -29.575 27.472 -17.602 1.00 27.27 371 GLY A C 1
ATOM 2967 O O . GLY A 1 371 ? -30.574 26.807 -17.353 1.00 27.27 371 GLY A O 1
ATOM 2968 N N . CYS A 1 372 ? -29.399 28.731 -17.214 1.00 25.78 372 CYS A N 1
ATOM 2969 C CA . CYS A 1 372 ? -30.486 29.697 -17.162 1.00 25.78 372 CYS A CA 1
ATOM 2970 C C . CYS A 1 372 ? -30.033 30.906 -17.985 1.00 25.78 372 CYS A C 1
ATOM 2972 O O . CYS A 1 372 ? -29.213 31.707 -17.540 1.00 25.78 372 CYS A O 1
ATOM 2974 N N . SER A 1 373 ? -30.528 30.977 -19.216 1.00 31.62 373 SER A N 1
ATOM 2975 C CA . SER A 1 373 ? -30.950 32.252 -19.785 1.00 31.62 373 SER A CA 1
ATOM 2976 C C . SER A 1 373 ? -32.371 32.491 -19.270 1.00 31.62 373 SER A C 1
ATOM 2978 O O . SER A 1 373 ? -33.133 31.528 -19.236 1.00 31.62 373 SER A O 1
ATOM 2980 N N . ASP A 1 374 ? -32.616 33.722 -18.818 1.00 34.34 374 ASP A N 1
ATOM 2981 C CA . ASP A 1 374 ? -33.869 34.371 -18.382 1.00 34.34 374 ASP A CA 1
ATOM 2982 C C . ASP A 1 374 ? -35.178 33.563 -18.317 1.00 34.34 374 ASP A C 1
ATOM 2984 O O . ASP A 1 374 ? -35.622 33.008 -19.351 1.00 34.34 374 ASP A O 1
#

Foldseek 3Di:
DDDDPDDPDPPPPPPPPQDDQPLAAADEPVVVVQLVVQLQQPWDFPPDPQLLVLLVVLVVVVVFAFADPPLPPDDPVVNCVQAPHPVLSVCVVVVNFPPSGTRYDTPVNSVVSSVLLVVLVVVCCVVVLFPFWKWKAWPQFQQQSLRTGTDDVLWWGFVVSQLRLQLRLVLVVVQFDFADLDPFRRHGTQGDHPPPDDPQQLVRVVVVSVVSSVVSVVLSVPQPADWDADPNTIIGGVVSQVPDPSGRIDMDMDRNITGLVSVLVSQCVQHPNAWHDGPNTIHGRDDRDRRRHDHDPRPVRSSVSSSVSSVSSVVSVVVCVVDPVVVVVVCVVVVVVVVVVCVVVVVVVVCCCVPVNVDDPPVVVVPPDDDDDD

Sequence (374 aa):
MGAGSPAPSKIYSASALPPVIDGSYPVDPETAAAVEAASRHQVGSFPNEETVDWVFRHFVSQGKTPLPDDIDGGDEKVLRSWFRDSNSLEDFRSGRDFQYGLCDVCDRDVERACQSVYQSFRRLIDHGEIRSGAHVRFRGTLIRFFEDVPLLDQQWIDAYTVVLAEWSALLLQQGYQLGNADPHQLACVIPLKTNGAELLTPSTSADRTEAARRRVTAMLAKFEGRARTIDGRIYFHFDDYVRWKGRKAQCKAHYDGFVIASWNDWVEARGNGATAELDGIRVAKIAVRVPALVRCADSQEAARQQCRRADLIIGIVTQAYNNDRQIARWCEHFKKTIIEIYRIIFTIERIRRRYFGDHPPADEMERGNYGCSD

Solvent-accessible surface area (backbone atoms only — not comparable to full-atom values): 21392 Å² total; per-residue (Å²): 141,79,91,78,80,80,74,83,76,75,76,75,72,75,82,70,71,76,83,78,77,69,85,48,43,59,27,23,53,67,58,46,52,50,52,51,53,41,41,67,49,32,52,42,64,72,92,40,72,68,50,54,50,32,49,45,51,43,44,43,73,72,71,48,47,68,55,65,96,60,73,92,78,58,58,68,72,61,60,55,68,60,25,93,43,74,65,57,46,48,31,38,75,72,68,76,31,37,80,77,47,28,46,79,48,54,41,70,59,53,51,51,48,44,48,52,48,49,53,50,51,49,50,34,36,78,70,64,66,24,50,70,16,17,33,34,40,37,64,70,39,36,33,58,63,59,24,63,35,36,23,52,95,63,42,30,30,51,42,65,61,49,42,49,33,34,28,24,29,50,43,47,76,70,55,33,41,79,44,76,92,54,93,53,51,76,41,69,37,42,60,38,50,84,84,79,80,54,85,51,46,6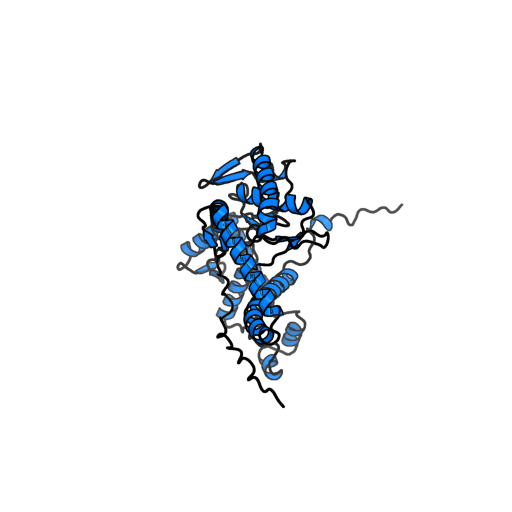4,81,65,38,50,71,65,50,47,57,49,41,53,52,37,48,62,52,57,73,66,59,85,51,60,66,50,74,55,98,90,39,58,24,32,33,45,70,45,55,73,71,38,86,85,64,63,47,52,69,49,79,43,78,74,25,28,27,43,59,38,45,34,52,43,27,34,75,71,33,82,61,56,38,23,75,51,95,92,32,58,39,64,58,73,84,74,79,70,80,57,61,40,79,28,94,34,61,68,54,11,52,54,48,45,34,54,52,50,53,48,52,52,50,51,53,53,54,46,71,75,32,76,78,51,40,60,60,48,46,51,56,48,40,50,56,46,47,49,49,44,48,51,49,49,46,50,47,50,50,41,53,71,76,59,47,92,62,72,70,80,80,70,72,79,79,76,85,80,85,83,77,134

Radius of gyration: 26.2 Å; Cα contacts (8 Å, |Δi|>4): 472; chains: 1; bounding box: 88×60×74 Å